Protein 3IGS (pdb70)

Sequence (452 aa):
ASLLEQLDKKNIAASGGLIVSCQPVPGSPLDKPEIVAAALAAEQAGAVAVRIEGIDNLRTRSLVSVPIIGIIKRDLDDESPVRITPFLDDVDALAQAGAAIIAVDGTARQRPVAVEALLARIHHHHHHLLTADCSSVDDGLACQQRLGADIIGTTSGYTTTPPDDTPEEPDLPLVKALHDAGCRVIAEGRYNSPALAAEAIRRYGAWAVTVGSAITRRLEHHICGWYNDALKKAASSNASLLEQLDKNIAASGGLIVSCQPVPGSPLDKKPEIVAAALAAEQAGAVAVRIEGIDDNLRTRSLVSSVPIIGIIKRDLDESPVRITPFLDDVDALAQAGAAIIAVDGTARQRPVAVEALLARIHHHHHLLTADCSSVDDGLACQRLGADIIGTTSGYTTPDTPEEEEPDLPLVKALHDAGCRRVIAEGRYNSPALAAEAIRYYGAWAVTVGSAITRLEHHICGWYNDALKKAAS

Nearest PDB structures (foldseek):
  3igs-assembly1_A  TM=9.974E-01  e=1.054E-44  Salmonella enterica subsp. enterica serovar Typhimurium
  3q58-assembly1_B  TM=9.879E-01  e=1.374E-35  Salmonella enterica subsp. enterica serovar Typhi
  5zjp-assembly1_B  TM=9.630E-01  e=2.564E-28  Vibrio cholerae
  5zjn-assembly1_A  TM=9.538E-01  e=2.267E-28  Vibrio cholerae
  7mfn-assembly1_AAA  TM=9.334E-01  e=6.750E-20  Staphylococcus aureus

Secondary structure (DSSP, 8-state):
--HHHHHHHHHHHH--EEEE--PPTT-TT-SHHHHH--HHHHHTT-SEEEEESHHHH--TTT--SPEEEE-B---SS----BS-SHHHHHHHHHHT-SEE--B--SS--SS-HHHHHHHHHHTT-B--B--SHHHHHHHHHTT-S-EE----SSSSS--SS--HHHHHHHHHTT--EEEES---SHHHHHHHHHTT-SEEEE-HHHH-HHHHHHHHHHHHHHHH-/----HHHHHHHHHHHH--EEEE--PPTT-TT-SHHHHH--HHHHTTT-SEEEEESHHHH--BTTB-SPEEEE-B---SS-S--BS-SHHHHHHHHHTT-SEE--B---SS-SS-HHHHHHHHHHTT-B--B--SHHHHHHHHHHT-S-EE-----SSS---SS--HHHHHHHHHTT--EEEES---SH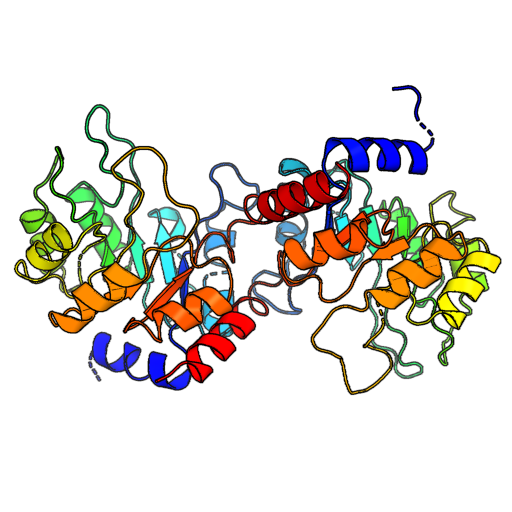HHHHHHHHTT-SEEEE-HHHH-HHHHHHHHHHHHHHH--

Solvent-accessible surface area: 19312 Å² total

InterPro domains:
  IPR007260 Putative N-acetylmannosamine-6-phosphate epimerase [MF_01235] (11-225)
  IPR007260 Putative N-acetylmannosamine-6-phosphate epimerase [NF002231] (7-226)
  IPR007260 Putative N-acetylmannosamine-6-phosphate epimerase [PF04131] (35-226)
  IPR007260 Putative N-acetylmannosamine-6-phosphate epimerase [PTHR36204] (1-228)
  IPR007260 Putative N-acetylmannosamine-6-phosphate epimerase [cd04729] (1-220)
  IPR011060 Ribulose-phosphate binding barrel [SSF51366] (14-224)
  IPR013785 Aldolase-type TIM barrel [G3DSA:3.20.20.70] (1-229)

Structure (mmCIF, N/CA/C/O backbone):
data_3IGS
#
_entry.id   3IGS
#
_cell.length_a   183.29
_cell.length_b   63.32
_cell.length_c   41.80
_cell.angle_alpha   90.00
_cell.angle_beta   91.28
_cell.angle_gamma   90.00
#
_symmetry.space_group_name_H-M   'C 1 2 1'
#
loop_
_entity.id
_entity.type
_entity.pdbx_description
1 polymer 'N-acetylmannosamine-6-phosphate 2-epimerase 2'
2 non-polymer 2-acetamido-2-deoxy-6-O-phosphono-alpha-D-glucopyranose
3 non-polymer 'SULFATE ION'
4 non-polymer 'CHLORIDE ION'
5 water water
#
loop_
_atom_site.group_PDB
_atom_site.id
_atom_site.type_symbol
_atom_site.label_atom_id
_atom_site.label_alt_id
_atom_site.label_comp_id
_atom_site.label_asym_id
_atom_site.label_entity_id
_atom_site.label_seq_id
_atom_site.pdbx_PDB_ins_code
_atom_site.C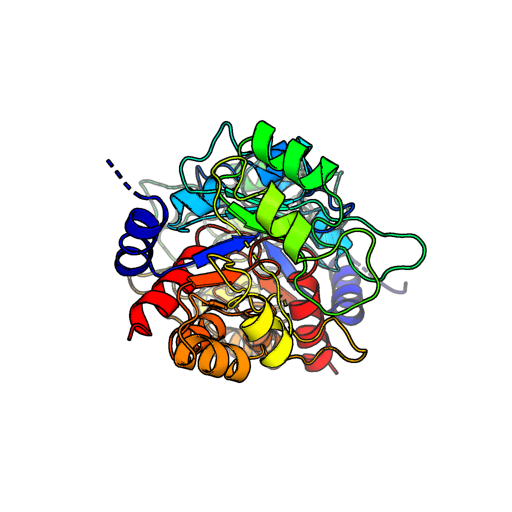artn_x
_atom_site.Cartn_y
_atom_site.Cartn_z
_atom_site.occupancy
_atom_site.B_iso_or_equiv
_atom_site.auth_seq_id
_atom_site.auth_comp_id
_atom_site.auth_asym_id
_atom_site.auth_atom_id
_atom_site.pdbx_PDB_model_num
ATOM 1 N N . ALA A 1 3 ? 20.098 57.051 -5.881 1.00 46.35 0 ALA A N 1
ATOM 2 C CA . ALA A 1 3 ? 21.252 56.105 -5.961 1.00 44.20 0 ALA A CA 1
ATOM 3 C C . ALA A 1 3 ? 22.165 56.241 -4.746 1.00 43.29 0 ALA A C 1
ATOM 4 O O . ALA A 1 3 ? 22.805 57.278 -4.548 1.00 43.82 0 ALA A O 1
ATOM 22 N N . SER A 1 5 ? 25.477 54.854 -2.501 1.00 31.87 2 SER A N 1
ATOM 23 C CA . SER A 1 5 ? 26.755 54.152 -2.711 1.00 23.18 2 SER A CA 1
ATOM 24 C C . SER A 1 5 ? 26.637 52.733 -2.169 1.00 21.05 2 SER A C 1
ATOM 25 O O . SER A 1 5 ? 25.820 52.443 -1.289 1.00 15.91 2 SER A O 1
ATOM 28 N N . LEU A 1 6 ? 27.466 51.850 -2.702 1.00 13.29 3 LEU A N 1
ATOM 29 C CA . LEU A 1 6 ? 27.434 50.459 -2.320 1.00 12.66 3 LEU A CA 1
ATOM 30 C C . LEU A 1 6 ? 27.725 50.291 -0.830 1.00 10.25 3 LEU A C 1
ATOM 31 O O . LEU A 1 6 ? 27.088 49.464 -0.151 1.00 8.75 3 LEU A O 1
ATOM 36 N N . LEU A 1 7 ? 28.686 51.062 -0.329 1.00 9.00 4 LEU A N 1
ATOM 37 C CA . LEU A 1 7 ? 29.028 51.023 1.086 1.00 6.66 4 LEU A CA 1
ATOM 38 C C . LEU A 1 7 ? 27.852 51.472 1.942 1.00 10.67 4 LEU A C 1
ATOM 39 O O . LEU A 1 7 ? 27.565 50.871 2.964 1.00 10.24 4 LEU A O 1
ATOM 44 N N . GLU A 1 8 ? 27.173 52.525 1.505 1.00 11.94 5 GLU A N 1
ATOM 45 C CA . GLU A 1 8 ? 26.011 53.042 2.241 1.00 12.21 5 GLU A CA 1
ATOM 46 C C . GLU A 1 8 ? 24.863 52.027 2.207 1.00 14.27 5 GLU A C 1
ATOM 47 O O . GLU A 1 8 ? 24.164 51.841 3.197 1.00 15.19 5 GLU A O 1
ATOM 53 N N . GLN A 1 9 ? 24.673 51.350 1.082 1.00 13.24 6 GLN A N 1
ATOM 54 C CA . GLN A 1 9 ? 23.699 50.252 0.999 1.00 12.77 6 GLN A CA 1
ATOM 55 C C . GLN A 1 9 ? 24.031 49.090 1.943 1.00 12.58 6 GLN A C 1
ATOM 56 O O . GLN A 1 9 ? 23.170 48.570 2.650 1.00 14.20 6 GLN A O 1
ATOM 62 N N . LEU A 1 10 ? 25.288 48.655 1.924 1.00 8.66 7 LEU A N 1
ATOM 63 C CA . LEU A 1 10 ? 25.728 47.632 2.864 1.00 5.27 7 LEU A CA 1
ATOM 64 C C . LEU A 1 10 ? 25.515 48.055 4.334 1.00 6.60 7 LEU A C 1
ATOM 65 O O . LEU A 1 10 ? 25.080 47.233 5.142 1.00 3.94 7 LEU A O 1
ATOM 70 N N . ASP A 1 11 ? 25.840 49.306 4.678 1.00 6.34 8 ASP A N 1
ATOM 71 C CA . ASP A 1 11 ? 25.598 49.831 6.033 1.00 4.67 8 ASP A CA 1
ATOM 72 C C . ASP A 1 11 ? 24.141 49.549 6.439 1.00 7.57 8 ASP A C 1
ATOM 73 O O . ASP A 1 11 ? 23.865 49.015 7.517 1.00 7.03 8 ASP A O 1
ATOM 78 N N . LYS A 1 12 ? 23.214 49.905 5.553 1.00 8.45 9 LYS A N 1
ATOM 79 C CA A LYS A 1 12 ? 21.809 49.738 5.889 0.50 7.27 9 LYS A CA 1
ATOM 80 C CA B LYS A 1 12 ? 21.767 49.726 5.759 0.50 8.41 9 LYS A CA 1
ATOM 81 C C . LYS A 1 12 ? 21.413 48.259 5.946 1.00 8.12 9 LYS A C 1
ATOM 82 O O . LYS A 1 12 ? 20.696 47.864 6.860 1.00 6.61 9 LYS A O 1
ATOM 93 N N . ASN A 1 13 ? 21.922 47.432 5.033 1.00 5.00 10 ASN A N 1
ATOM 94 C CA . ASN A 1 13 ? 21.580 46.031 5.051 1.00 6.47 10 ASN A CA 1
ATOM 95 C C . ASN A 1 13 ? 22.171 45.263 6.234 1.00 5.35 10 ASN A C 1
ATOM 96 O O . ASN A 1 13 ? 21.566 44.339 6.755 1.00 5.22 10 ASN A O 1
ATOM 101 N N . ILE A 1 14 ? 23.372 45.653 6.659 1.00 5.13 11 ILE A N 1
ATOM 102 C CA . ILE A 1 14 ? 23.938 45.104 7.871 1.00 3.23 11 ILE A CA 1
ATOM 103 C C . ILE A 1 14 ? 23.063 45.405 9.098 1.00 5.45 11 ILE A C 1
ATOM 104 O O . ILE A 1 14 ? 22.782 44.516 9.909 1.00 4.17 11 ILE A O 1
ATOM 109 N N . ALA A 1 15 ? 22.630 46.656 9.228 1.00 6.84 12 ALA A N 1
ATOM 110 C CA . ALA A 1 15 ? 21.749 47.019 10.340 1.00 4.27 12 ALA A CA 1
ATOM 111 C C . ALA A 1 15 ? 20.450 46.198 10.323 1.00 6.63 12 ALA A C 1
ATOM 112 O O . ALA A 1 15 ? 19.956 45.759 11.374 1.00 7.45 12 ALA A O 1
ATOM 114 N N . ALA A 1 16 ? 19.903 45.992 9.129 1.00 4.25 13 ALA A N 1
ATOM 115 C CA . ALA A 1 16 ? 18.603 45.349 8.992 1.00 5.67 13 ALA A CA 1
ATOM 116 C C . ALA A 1 16 ? 18.659 43.851 9.170 1.00 5.31 13 ALA A C 1
ATOM 117 O O . ALA A 1 16 ? 17.788 43.268 9.832 1.00 8.54 13 ALA A O 1
ATOM 119 N N . SER A 1 17 ? 19.686 43.232 8.583 1.00 5.98 14 SER A N 1
ATOM 120 C CA . SER A 1 17 ? 19.763 41.792 8.457 1.00 4.28 14 SER A CA 1
ATOM 121 C C . SER A 1 17 ? 20.726 41.094 9.413 1.00 3.51 14 SER A C 1
ATOM 122 O O . SER A 1 17 ? 20.540 39.920 9.722 1.00 7.09 14 SER A O 1
ATOM 125 N N . GLY A 1 18 ? 21.797 41.800 9.816 1.00 3.26 15 GLY A N 1
ATOM 126 C CA . GLY A 1 18 ? 22.778 41.220 10.711 1.00 3.07 15 GLY A CA 1
ATOM 127 C C . GLY A 1 18 ? 24.205 41.493 10.265 1.00 2.00 15 GLY A C 1
ATOM 128 O O . GLY A 1 18 ? 25.087 41.781 11.094 1.00 4.14 15 GLY A O 1
ATOM 129 N N . GLY A 1 19 ? 24.474 41.323 8.973 1.00 2.70 16 GLY A N 1
ATOM 130 C CA . GLY A 1 19 ? 25.847 41.547 8.521 1.00 2.00 16 GLY A CA 1
ATOM 131 C C . GLY A 1 19 ? 26.626 40.284 8.212 1.00 2.00 16 GLY A C 1
ATOM 132 O O . GLY A 1 19 ? 27.855 40.285 8.321 1.00 2.40 16 GLY A O 1
ATOM 133 N N . LEU A 1 20 ? 25.933 39.229 7.807 1.00 2.00 17 LEU A N 1
ATOM 134 C CA . LEU A 1 20 ? 26.587 37.988 7.405 1.00 2.00 17 LEU A CA 1
ATOM 135 C C . LEU A 1 20 ? 27.042 38.064 5.960 1.00 2.82 17 LEU A C 1
ATOM 136 O O . LEU A 1 20 ? 26.259 38.425 5.089 1.00 3.12 17 LEU A O 1
ATOM 141 N N . ILE A 1 21 ? 28.294 37.704 5.707 1.00 2.00 18 ILE A N 1
ATOM 142 C CA .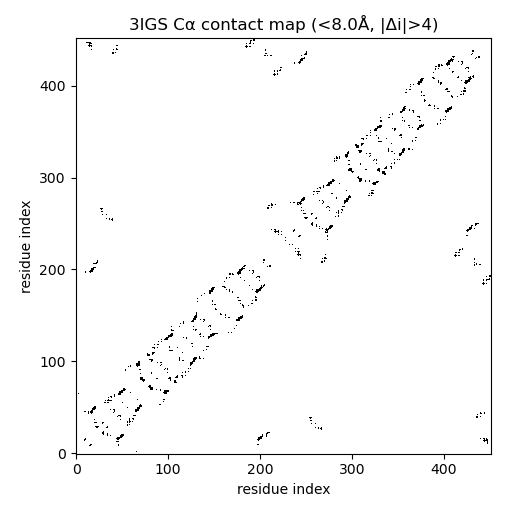 ILE A 1 21 ? 28.784 37.548 4.349 1.00 2.02 18 ILE A CA 1
ATOM 143 C C . ILE A 1 21 ? 29.152 36.087 4.237 1.00 2.00 18 ILE A C 1
ATOM 144 O O . ILE A 1 21 ? 29.884 35.572 5.079 1.00 3.22 18 ILE A O 1
ATOM 149 N N . VAL A 1 22 ? 28.652 35.403 3.214 1.00 2.00 19 VAL A N 1
ATOM 150 C CA . VAL A 1 22 ? 28.941 33.979 3.057 1.00 2.32 19 VAL A CA 1
ATOM 151 C C . VAL A 1 22 ? 29.992 33.791 1.992 1.00 2.13 19 VAL A C 1
ATOM 152 O O . VAL A 1 22 ? 29.828 34.215 0.842 1.00 2.00 19 VAL A O 1
ATOM 156 N N . SER A 1 23 ? 31.097 33.164 2.385 1.00 2.00 20 SER A N 1
ATOM 157 C CA . SER A 1 23 ? 32.138 32.825 1.432 1.00 2.00 20 SER A CA 1
ATOM 158 C C . SER A 1 23 ? 31.742 31.475 0.863 1.00 3.34 20 SER A C 1
ATOM 159 O O . SER A 1 23 ? 31.658 30.478 1.605 1.00 5.40 20 SER A O 1
ATOM 162 N N . CYS A 1 24 ? 31.433 31.463 -0.429 1.00 2.00 21 CYS A N 1
ATOM 163 C CA . CYS A 1 24 ? 30.885 30.254 -1.084 1.00 3.08 21 CYS A CA 1
ATOM 164 C C . CYS A 1 24 ? 32.013 29.529 -1.804 1.00 4.63 21 CYS A C 1
ATOM 165 O O . CYS A 1 24 ? 32.061 29.492 -3.040 1.00 4.24 21 CYS A O 1
ATOM 168 N N . GLN A 1 25 ? 32.900 28.929 -1.023 1.00 4.67 22 GLN A N 1
ATOM 169 C CA . GLN A 1 25 ? 34.082 28.258 -1.567 1.00 3.90 22 GLN A CA 1
ATOM 170 C C . GLN A 1 25 ? 34.075 26.799 -1.081 1.00 4.89 22 GLN A C 1
ATOM 171 O O . GLN A 1 25 ? 34.570 26.512 -0.009 1.00 5.24 22 GLN A O 1
ATOM 177 N N . PRO A 1 26 ? 33.544 25.877 -1.887 1.00 5.60 23 PRO A N 1
ATOM 178 C CA . PRO A 1 26 ? 33.558 24.489 -1.465 1.00 5.83 23 PRO A CA 1
ATOM 179 C C . PRO A 1 26 ? 34.971 23.936 -1.407 1.00 4.53 23 PRO A C 1
ATOM 180 O O . PRO A 1 26 ? 35.932 24.567 -1.904 1.00 7.51 23 PRO A O 1
ATOM 184 N N . VAL A 1 27 ? 35.086 22.745 -0.823 1.00 4.12 24 VAL A N 1
ATOM 185 C CA . VAL A 1 27 ? 36.399 22.075 -0.774 1.00 6.42 24 VAL A CA 1
ATOM 186 C C . VAL A 1 27 ? 36.845 21.720 -2.190 1.00 6.45 24 VAL A C 1
ATOM 187 O O . VAL A 1 27 ? 36.074 21.174 -2.985 1.00 6.13 24 VAL A O 1
ATOM 191 N N . PRO A 1 28 ? 38.103 22.032 -2.531 1.00 7.97 25 PRO A N 1
ATOM 192 C CA . PRO A 1 28 ? 38.612 21.635 -3.827 1.00 9.23 25 PRO A CA 1
ATOM 193 C C . PRO A 1 28 ? 38.484 20.116 -4.062 1.00 8.78 25 PRO A C 1
ATOM 194 O O . PRO A 1 28 ? 38.769 19.303 -3.166 1.00 10.61 25 PRO A O 1
ATOM 198 N N . GLY A 1 29 ? 37.979 19.740 -5.235 1.00 12.59 26 GLY A N 1
ATOM 199 C CA . GLY A 1 29 ? 37.749 18.340 -5.553 1.00 15.24 26 GLY A CA 1
ATOM 200 C C . GLY A 1 29 ? 36.391 17.803 -5.122 1.00 11.49 26 GLY A C 1
ATOM 201 O O . GLY A 1 29 ? 36.003 16.714 -5.525 1.00 13.12 26 GLY A O 1
ATOM 202 N N . SER A 1 30 ? 35.673 18.560 -4.295 1.00 6.68 27 SER A N 1
ATOM 203 C CA . SER A 1 30 ? 34.393 18.097 -3.767 1.00 4.73 27 SER A CA 1
ATOM 204 C C . SER A 1 30 ? 33.400 17.913 -4.894 1.00 5.10 27 SER A C 1
ATOM 205 O O . SER A 1 30 ? 33.420 18.653 -5.873 1.00 5.25 27 SER A O 1
ATOM 208 N N . PRO A 1 31 ? 32.471 16.965 -4.718 1.00 4.14 28 PRO A N 1
ATOM 209 C CA . PRO A 1 31 ? 31.320 16.881 -5.610 1.00 5.02 28 PRO A CA 1
ATOM 210 C C . PRO A 1 31 ? 30.553 18.207 -5.648 1.00 4.20 28 PRO A C 1
ATOM 211 O O . PRO A 1 31 ? 29.840 18.480 -6.628 1.00 5.27 28 PRO A O 1
ATOM 215 N N . LEU A 1 32 ? 30.688 19.020 -4.598 1.00 3.80 29 LEU A N 1
ATOM 216 C CA . LEU A 1 32 ? 29.950 20.295 -4.531 1.00 2.47 29 LEU A CA 1
ATOM 217 C C . LEU A 1 32 ? 30.725 21.444 -5.180 1.00 2.35 29 LEU A C 1
ATOM 218 O O . LEU A 1 32 ? 30.187 22.563 -5.306 1.00 3.31 29 LEU A O 1
ATOM 223 N N . ASP A 1 33 ? 31.976 21.182 -5.587 1.00 2.72 30 ASP A N 1
ATOM 224 C CA . ASP A 1 33 ? 32.797 22.228 -6.219 1.00 2.82 30 ASP A CA 1
ATOM 225 C C . ASP A 1 33 ? 32.537 22.314 -7.718 1.00 4.12 30 ASP A C 1
ATOM 226 O O . ASP A 1 33 ? 33.355 21.845 -8.546 1.00 5.57 30 ASP A O 1
ATOM 231 N N . LYS A 1 34 ? 31.387 22.890 -8.066 1.00 2.92 31 LYS A N 1
ATOM 232 C CA . LYS A 1 34 ? 30.979 23.109 -9.453 1.00 2.00 31 LYS A CA 1
ATOM 233 C C . LYS A 1 34 ? 30.426 24.524 -9.544 1.00 3.07 31 LYS A C 1
ATOM 234 O O . LYS A 1 34 ? 29.754 24.965 -8.617 1.00 3.54 31 LYS A O 1
ATOM 240 N N . PRO A 1 35 ? 30.722 25.265 -10.624 1.00 2.88 32 PRO A N 1
ATOM 241 C CA . PRO A 1 35 ? 30.245 26.655 -10.662 1.00 2.66 32 PRO A CA 1
ATOM 242 C C . PRO A 1 35 ? 28.740 26.819 -10.473 1.00 4.66 32 PRO A C 1
ATOM 243 O O . PRO A 1 35 ? 28.304 27.762 -9.806 1.00 3.22 32 PRO A O 1
ATOM 247 N N . GLU A 1 36 ? 27.947 25.903 -11.017 1.00 2.74 33 GLU A N 1
ATOM 248 C CA . GLU A 1 36 ? 26.500 25.986 -10.882 1.00 3.48 33 GLU A CA 1
ATOM 249 C C . GLU A 1 36 ? 26.093 25.813 -9.421 1.00 3.56 33 GLU A C 1
ATOM 250 O O . GLU A 1 36 ? 25.095 26.416 -8.967 1.00 4.90 33 GLU A O 1
ATOM 256 N N . ILE A 1 37 ? 26.840 24.994 -8.671 1.00 2.91 34 ILE A N 1
ATOM 257 C CA . ILE A 1 37 ? 26.512 24.778 -7.262 1.00 2.67 34 ILE A CA 1
ATOM 258 C C . ILE A 1 37 ? 26.970 25.977 -6.428 1.00 2.00 34 ILE A C 1
ATOM 259 O O . ILE A 1 37 ? 26.252 26.432 -5.538 1.00 3.21 34 ILE A O 1
ATOM 264 N N . VAL A 1 38 ? 28.138 26.526 -6.737 1.00 2.84 35 VAL A N 1
ATOM 265 C CA . VAL A 1 38 ? 28.594 27.719 -6.037 1.00 2.00 35 VAL A CA 1
ATOM 266 C C . VAL A 1 38 ? 27.593 28.854 -6.217 1.00 3.08 35 VAL A C 1
ATOM 267 O O . VAL A 1 38 ? 27.246 29.558 -5.260 1.00 2.45 35 VAL A O 1
ATOM 271 N N . ALA A 1 39 ? 27.100 29.023 -7.446 1.00 2.13 36 ALA A N 1
ATOM 272 C CA . ALA A 1 39 ? 26.146 30.080 -7.723 1.00 2.00 36 ALA A CA 1
ATOM 273 C C . ALA A 1 39 ? 24.855 29.837 -6.959 1.00 2.27 36 ALA A C 1
ATOM 274 O O . ALA A 1 39 ? 24.264 30.779 -6.441 1.00 3.20 36 ALA A O 1
ATOM 276 N N . ALA A 1 40 ? 24.438 28.573 -6.864 1.00 2.00 37 ALA A N 1
ATOM 277 C CA . ALA A 1 40 ? 23.237 28.244 -6.105 1.00 2.54 37 ALA A CA 1
ATOM 278 C C . ALA A 1 40 ? 23.427 28.517 -4.605 1.00 2.59 37 ALA A C 1
ATOM 279 O O . ALA A 1 40 ? 22.484 28.952 -3.943 1.00 3.06 37 ALA A O 1
ATOM 289 N N . ALA A 1 42 ? 25.380 30.820 -3.384 1.00 2.00 39 ALA A N 1
ATOM 290 C CA . ALA A 1 42 ? 25.366 32.282 -3.251 1.00 2.00 39 ALA A CA 1
ATOM 291 C C . ALA A 1 42 ? 23.936 32.848 -3.300 1.00 2.29 39 ALA A C 1
ATOM 292 O O . ALA A 1 42 ? 23.593 33.724 -2.518 1.00 2.73 39 ALA A O 1
ATOM 294 N N . LEU A 1 43 ? 23.119 32.356 -4.226 1.00 2.05 40 LEU A N 1
ATOM 295 C CA . LEU A 1 43 ? 21.721 32.765 -4.304 1.00 2.87 40 LEU A CA 1
ATOM 296 C C . LEU A 1 43 ? 20.964 32.362 -3.030 1.00 3.50 40 LEU A C 1
ATOM 297 O O . LEU A 1 43 ? 20.211 33.157 -2.479 1.00 2.93 40 LEU A O 1
ATOM 302 N N . ALA A 1 44 ? 21.173 31.130 -2.564 1.00 2.00 41 ALA A N 1
ATOM 303 C CA . ALA A 1 44 ? 20.554 30.679 -1.311 1.00 2.00 41 ALA A CA 1
ATOM 304 C C . ALA A 1 44 ? 20.960 31.600 -0.153 1.00 2.65 41 ALA A C 1
ATOM 305 O O . ALA A 1 44 ? 20.121 31.965 0.685 1.00 3.77 41 ALA A O 1
ATOM 307 N N . ALA A 1 45 ? 22.243 31.968 -0.110 1.00 2.25 42 ALA A N 1
ATOM 308 C CA . ALA A 1 45 ? 22.723 32.882 0.929 1.00 3.68 42 ALA A CA 1
ATOM 309 C C . ALA A 1 45 ? 22.020 34.232 0.852 1.00 3.83 42 ALA A C 1
ATOM 310 O O . ALA A 1 45 ? 21.575 34.779 1.869 1.00 3.15 42 ALA A O 1
ATOM 312 N N . GLU A 1 46 ? 21.922 34.790 -0.355 1.00 2.44 43 GLU A N 1
ATOM 313 C CA . GLU A 1 46 ? 21.163 36.014 -0.562 1.00 3.75 43 GLU A CA 1
ATOM 314 C C . GLU A 1 46 ? 19.719 35.869 -0.088 1.00 2.85 43 GLU A C 1
ATOM 315 O O . GLU A 1 46 ? 19.208 36.743 0.639 1.00 4.14 43 GLU A O 1
ATOM 321 N N . GLN A 1 47 ? 19.049 34.784 -0.473 1.00 2.14 44 GLN A N 1
ATOM 322 C CA . GLN A 1 47 ? 17.654 34.595 -0.047 1.00 2.00 44 GLN A CA 1
ATOM 323 C C . GLN A 1 47 ? 17.516 34.530 1.480 1.00 2.96 44 GLN A C 1
ATOM 324 O O . GLN A 1 47 ? 16.485 34.941 2.043 1.00 6.12 44 GLN A O 1
ATOM 330 N N . ALA A 1 48 ? 18.554 34.033 2.149 1.00 2.27 45 ALA A N 1
ATOM 331 C CA . ALA A 1 48 ? 18.584 33.845 3.601 1.00 3.27 45 ALA A CA 1
ATOM 332 C C . ALA A 1 48 ? 19.070 35.095 4.337 1.00 4.51 45 ALA A C 1
ATOM 333 O O . ALA A 1 48 ? 19.242 35.064 5.558 1.00 9.63 45 ALA A O 1
ATOM 335 N N . GLY A 1 49 ? 19.300 36.186 3.615 1.00 4.70 46 GLY A N 1
ATOM 336 C CA . GLY A 1 49 ? 19.626 37.447 4.263 1.00 4.11 46 GLY A CA 1
ATOM 337 C C . GLY A 1 49 ? 21.090 37.845 4.346 1.00 4.19 46 GLY A C 1
ATOM 338 O O . GLY A 1 49 ? 21.415 38.854 4.974 1.00 3.81 46 GLY A O 1
ATOM 339 N N . ALA A 1 50 ? 21.981 37.091 3.703 1.00 2.62 47 ALA A N 1
ATOM 340 C CA . ALA A 1 50 ? 23.371 37.533 3.621 1.00 2.00 47 ALA A CA 1
ATOM 341 C C . ALA A 1 50 ? 23.472 38.882 2.910 1.00 3.63 47 ALA A C 1
ATOM 342 O O . ALA A 1 50 ? 22.730 39.156 1.956 1.00 4.83 47 ALA A O 1
ATOM 344 N N . VAL A 1 51 ? 24.403 39.732 3.355 1.00 2.01 48 VAL A N 1
ATOM 345 C CA . VAL A 1 51 ? 24.511 41.070 2.764 1.00 4.41 48 VAL A CA 1
ATOM 346 C C . VAL A 1 51 ? 25.471 41.088 1.588 1.00 2.26 48 VAL A C 1
ATOM 347 O O . VAL A 1 51 ? 25.453 42.031 0.808 1.00 4.16 48 VAL A O 1
ATOM 351 N N . ALA A 1 52 ? 26.330 40.072 1.485 1.00 2.37 49 ALA A N 1
ATOM 352 C CA . ALA A 1 52 ? 27.260 39.950 0.363 1.00 2.44 49 ALA A CA 1
ATOM 353 C C . ALA A 1 52 ? 27.722 38.519 0.340 1.00 2.00 49 ALA A C 1
ATOM 354 O O . ALA A 1 52 ? 27.479 37.771 1.292 1.00 2.12 49 ALA A O 1
ATOM 356 N N . VAL A 1 53 ? 28.420 38.139 -0.728 1.00 2.00 50 VAL A N 1
ATOM 357 C CA . VAL A 1 53 ? 29.048 36.824 -0.810 1.00 2.00 50 VAL A CA 1
ATOM 358 C C . VAL A 1 53 ? 30.496 36.996 -1.256 1.00 2.00 50 VAL A C 1
ATOM 359 O O . VAL A 1 53 ? 30.819 37.961 -1.976 1.00 3.43 50 VAL A O 1
ATOM 363 N N . ARG A 1 54 ? 31.358 36.071 -0.843 1.00 2.00 51 ARG A N 1
ATOM 364 C CA . ARG A 1 54 ? 32.732 36.021 -1.362 1.00 2.00 51 ARG A CA 1
ATOM 365 C C . ARG A 1 54 ? 32.817 34.833 -2.317 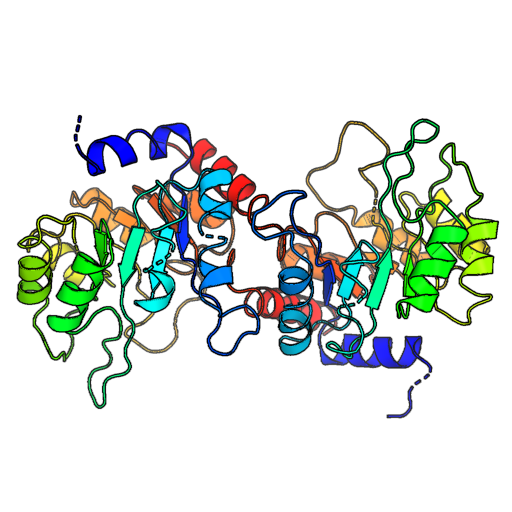1.00 3.58 51 ARG A C 1
ATOM 366 O O . ARG A 1 54 ? 32.419 33.710 -1.977 1.00 3.22 51 ARG A O 1
ATOM 374 N N . ILE A 1 55 ? 33.336 35.092 -3.506 1.00 2.00 52 ILE A N 1
ATOM 375 C CA . ILE A 1 55 ? 33.421 34.064 -4.552 1.00 2.00 52 ILE A CA 1
ATOM 376 C C . ILE A 1 55 ? 34.849 34.036 -5.072 1.00 3.14 52 ILE A C 1
ATOM 377 O O . ILE A 1 55 ? 35.451 35.076 -5.319 1.00 2.23 52 ILE A O 1
ATOM 382 N N . GLU A 1 56 ? 35.374 32.829 -5.252 1.00 2.00 53 GLU A N 1
ATOM 383 C CA . GLU A 1 56 ? 36.735 32.644 -5.764 1.00 2.00 53 GLU A CA 1
ATOM 384 C C . GLU A 1 56 ? 36.707 32.014 -7.135 1.00 2.88 53 GLU A C 1
ATOM 385 O O . GLU A 1 56 ? 36.015 31.013 -7.366 1.00 4.33 53 GLU A O 1
ATOM 391 N N . GLY A 1 57 ? 37.483 32.587 -8.046 1.00 2.00 54 GLY A N 1
ATOM 392 C CA . GLY A 1 57 ? 37.622 32.015 -9.378 1.00 2.77 54 GLY A CA 1
ATOM 393 C C . GLY A 1 57 ? 36.687 32.614 -10.409 1.00 2.74 54 GLY A C 1
ATOM 394 O O . GLY A 1 57 ? 35.502 32.920 -10.116 1.00 2.95 54 GLY A O 1
ATOM 395 N N . ILE A 1 58 ? 37.186 32.745 -11.643 1.00 2.44 55 ILE A N 1
ATOM 396 C CA . ILE A 1 58 ? 36.386 33.370 -12.706 1.00 3.51 55 ILE A CA 1
ATOM 397 C C . ILE A 1 58 ? 35.189 32.534 -13.153 1.00 2.34 55 ILE A C 1
ATOM 398 O O . ILE A 1 58 ? 34.100 33.078 -13.370 1.00 4.09 55 ILE A O 1
ATOM 403 N N . ASP A 1 59 ? 35.348 31.219 -13.281 1.00 3.55 56 ASP A N 1
ATOM 404 C CA . ASP A 1 59 ? 34.180 30.423 -13.648 1.00 3.06 56 ASP A CA 1
ATOM 405 C C . ASP A 1 59 ? 33.061 30.581 -12.604 1.00 2.58 56 ASP A C 1
ATOM 406 O O . ASP A 1 59 ? 31.893 30.740 -12.959 1.00 3.60 56 ASP A O 1
ATOM 411 N N . ASN A 1 60 ? 33.415 30.518 -11.321 1.00 2.06 57 ASN A N 1
ATOM 412 C CA . ASN A 1 60 ? 32.419 30.675 -10.265 1.00 2.74 57 ASN A CA 1
ATOM 413 C C . ASN A 1 60 ? 31.817 32.064 -10.284 1.00 2.69 57 ASN A C 1
ATOM 414 O O . ASN A 1 60 ? 30.607 32.219 -10.085 1.00 2.88 57 ASN A O 1
ATOM 419 N N . LEU A 1 61 ? 32.657 33.073 -10.517 1.00 2.11 58 LEU A N 1
ATOM 420 C CA . LEU A 1 61 ? 32.157 34.447 -10.527 1.00 2.41 58 LEU A CA 1
ATOM 421 C C . LEU A 1 61 ? 31.177 34.676 -11.665 1.00 2.93 58 LEU A C 1
ATOM 422 O O . LEU A 1 61 ? 30.110 35.272 -11.484 1.00 4.17 58 LEU A O 1
ATOM 427 N N . ARG A 1 62 ? 31.518 34.202 -12.855 1.00 2.52 59 ARG A N 1
ATOM 428 C CA . ARG A 1 62 ? 30.647 34.426 -14.001 1.00 3.52 59 ARG A CA 1
ATOM 429 C C . ARG A 1 62 ? 29.285 33.780 -13.749 1.00 3.82 59 ARG A C 1
ATOM 430 O O . ARG A 1 62 ? 28.247 34.350 -14.092 1.00 6.20 59 ARG A O 1
ATOM 446 N N . THR A 1 64 ? 27.876 33.092 -10.814 1.00 3.16 61 THR A N 1
ATOM 447 C CA . THR A 1 64 ? 27.223 33.709 -9.679 1.00 2.80 61 THR A CA 1
ATOM 448 C C . THR A 1 64 ? 26.641 35.072 -10.033 1.00 3.75 61 THR A C 1
ATOM 449 O O . THR A 1 64 ? 25.541 35.435 -9.581 1.00 4.04 61 THR A O 1
ATOM 453 N N . ARG A 1 65 ? 27.391 35.829 -10.831 1.00 5.43 62 ARG A N 1
ATOM 454 C CA . ARG A 1 65 ? 26.985 37.172 -11.249 1.00 5.05 62 ARG A CA 1
ATOM 455 C C . ARG A 1 65 ? 25.570 37.176 -11.813 1.00 7.19 62 ARG A C 1
ATOM 456 O O . ARG A 1 65 ? 24.783 38.075 -11.515 1.00 7.66 62 ARG A O 1
ATOM 464 N N . SER A 1 66 ? 25.240 36.150 -12.587 1.00 8.08 63 SER A N 1
ATOM 465 C CA . SER A 1 66 ? 23.936 36.053 -13.230 1.00 12.44 63 SER A CA 1
ATOM 466 C C . SER A 1 66 ? 22.761 35.928 -12.267 1.00 11.29 63 SER A C 1
ATOM 467 O O . SER A 1 66 ? 21.639 36.330 -12.593 1.00 11.84 63 SER A O 1
ATOM 470 N N . LEU A 1 67 ? 23.013 35.357 -11.096 1.00 8.04 64 LEU A N 1
ATOM 471 C CA . LEU A 1 67 ? 21.917 35.015 -10.189 1.00 6.37 64 LEU A CA 1
ATOM 472 C C . LEU A 1 67 ? 21.733 35.962 -9.020 1.00 6.28 64 LEU A C 1
ATOM 473 O O . LEU A 1 67 ? 20.639 36.076 -8.468 1.00 8.70 64 LEU A O 1
ATOM 478 N N . VAL A 1 68 ? 22.815 36.592 -8.572 1.00 6.79 65 VAL A N 1
ATOM 479 C CA . VAL A 1 68 ? 22.722 37.344 -7.329 1.00 7.71 65 VAL A CA 1
ATOM 480 C C . VAL A 1 68 ? 22.644 38.839 -7.541 1.00 6.25 65 VAL A C 1
ATOM 481 O O . VAL A 1 68 ? 23.132 39.365 -8.552 1.00 8.83 65 VAL A O 1
ATOM 485 N N . SER A 1 69 ? 22.032 39.531 -6.591 1.00 7.13 66 SER A N 1
ATOM 486 C CA . SER A 1 69 ? 21.991 40.981 -6.616 1.00 7.45 66 SER A CA 1
ATOM 487 C C . SER A 1 69 ? 22.823 41.638 -5.507 1.00 7.66 66 SER A C 1
ATOM 488 O O . SER A 1 69 ? 23.168 42.822 -5.625 1.00 10.17 66 SER A O 1
ATOM 491 N N . VAL A 1 70 ? 23.158 40.888 -4.455 1.00 6.30 67 VAL A N 1
ATOM 492 C CA . VAL A 1 70 ? 24.022 41.429 -3.418 1.00 5.20 67 VAL A CA 1
ATOM 493 C C . VAL A 1 70 ? 25.441 41.605 -3.977 1.00 3.99 67 VAL A C 1
ATOM 494 O O . VAL A 1 70 ? 25.827 40.918 -4.931 1.00 5.75 67 VAL A O 1
ATOM 498 N N . PRO A 1 71 ? 26.245 42.474 -3.355 1.00 2.77 68 PRO A N 1
ATOM 499 C CA . PRO A 1 71 ? 27.605 42.660 -3.820 1.00 2.34 68 PRO A CA 1
ATOM 500 C C . PRO A 1 71 ? 28.409 41.370 -3.698 1.00 3.81 68 PRO A C 1
ATOM 501 O O . PRO A 1 71 ? 28.265 40.616 -2.729 1.00 3.28 68 PRO A O 1
ATOM 505 N N . ILE A 1 72 ? 29.236 41.129 -4.711 1.00 2.22 69 ILE A N 1
ATOM 506 C CA . ILE A 1 72 ? 30.181 40.020 -4.719 1.00 2.02 69 ILE A CA 1
ATOM 507 C C . ILE A 1 72 ? 31.586 40.517 -4.413 1.00 2.35 69 ILE A C 1
ATOM 508 O O . ILE A 1 72 ? 32.096 41.430 -5.077 1.00 3.36 69 ILE A O 1
ATOM 513 N N . ILE A 1 73 ? 32.214 39.918 -3.409 1.00 2.00 70 ILE A N 1
ATOM 514 C CA . ILE A 1 73 ? 33.632 40.131 -3.135 1.00 2.00 70 ILE A CA 1
ATOM 515 C C . ILE A 1 73 ? 34.348 39.055 -3.911 1.00 3.78 70 ILE A C 1
ATOM 516 O O . ILE A 1 73 ? 34.179 37.866 -3.626 1.00 3.27 70 ILE A O 1
ATOM 521 N N . GLY A 1 74 ? 35.121 39.454 -4.915 1.00 2.00 71 GLY A N 1
ATOM 522 C CA . GLY A 1 74 ? 35.796 38.462 -5.745 1.00 2.00 71 GLY A CA 1
ATOM 523 C C . GLY A 1 74 ? 37.265 38.321 -5.404 1.00 2.00 71 GLY A C 1
ATOM 524 O O . GLY A 1 74 ? 37.945 39.309 -5.094 1.00 2.91 71 GLY A O 1
ATOM 525 N N . ILE A 1 75 ? 37.763 37.092 -5.519 1.00 2.00 72 ILE A N 1
ATOM 526 C CA . ILE A 1 75 ? 39.175 36.779 -5.369 1.00 2.00 72 ILE A CA 1
ATOM 527 C C . ILE A 1 75 ? 39.565 35.685 -6.345 1.00 2.00 72 ILE A C 1
ATOM 528 O O . ILE A 1 75 ? 38.694 34.969 -6.863 1.00 2.69 72 ILE A O 1
ATOM 533 N N . ILE A 1 76 ? 40.866 35.600 -6.624 1.00 2.00 73 ILE A N 1
ATOM 534 C CA . ILE A 1 76 ? 41.413 34.438 -7.324 1.00 2.00 73 ILE A CA 1
ATOM 535 C C . ILE A 1 76 ? 42.504 33.891 -6.436 1.00 3.70 73 ILE A C 1
ATOM 536 O O . ILE A 1 76 ? 43.441 34.626 -6.100 1.00 5.61 73 ILE A O 1
ATOM 541 N N . LYS A 1 77 ? 42.413 32.610 -6.057 1.00 2.86 74 LYS A N 1
ATOM 542 C CA . LYS A 1 77 ? 43.499 31.989 -5.283 1.00 3.66 74 LYS A CA 1
ATOM 543 C C . LYS A 1 77 ? 44.492 31.283 -6.171 1.00 3.74 74 LYS A C 1
ATOM 544 O O . LYS A 1 77 ? 44.111 30.571 -7.102 1.00 6.57 74 LYS A O 1
ATOM 550 N N . ARG A 1 78 ? 45.773 31.528 -5.900 1.00 4.58 75 ARG A N 1
ATOM 551 C CA . ARG A 1 78 ? 46.835 30.872 -6.664 1.00 7.73 75 ARG A CA 1
ATOM 552 C C . ARG A 1 78 ? 47.897 30.339 -5.744 1.00 6.92 75 ARG A C 1
ATOM 553 O O . ARG A 1 78 ? 48.151 30.904 -4.680 1.00 8.89 75 ARG A O 1
ATOM 561 N N . ASP A 1 79 ? 48.555 29.266 -6.173 1.00 8.39 76 ASP A N 1
ATOM 562 C CA . ASP A 1 79 ? 49.745 28.820 -5.479 1.00 9.21 76 ASP A CA 1
ATOM 563 C C . ASP A 1 79 ? 50.951 29.215 -6.318 1.00 11.39 76 ASP A C 1
ATOM 564 O O . ASP A 1 79 ? 51.142 28.754 -7.454 1.00 13.13 76 ASP A O 1
ATOM 569 N N . LEU A 1 80 ? 51.742 30.129 -5.767 1.00 7.08 77 LEU A N 1
ATOM 570 C CA . LEU A 1 80 ? 52.919 30.654 -6.429 1.00 8.19 77 LEU A CA 1
ATOM 571 C C . LEU A 1 80 ? 54.108 29.737 -6.143 1.00 11.00 77 LEU A C 1
ATOM 572 O O . LEU A 1 80 ? 54.074 28.992 -5.179 1.00 11.96 77 LEU A O 1
ATOM 577 N N . ASP A 1 81 ? 55.145 29.747 -6.984 1.00 11.25 78 ASP A N 1
ATOM 578 C CA A ASP A 1 81 ? 56.234 28.790 -6.775 0.50 12.21 78 ASP A CA 1
ATOM 579 C CA B ASP A 1 81 ? 56.263 28.823 -6.805 0.50 13.61 78 ASP A CA 1
ATOM 580 C C . ASP A 1 81 ? 56.978 29.050 -5.471 1.00 13.99 78 ASP A C 1
ATOM 581 O O . ASP A 1 81 ? 57.236 28.110 -4.712 1.00 18.92 78 ASP A O 1
ATOM 590 N N . GLU A 1 82 ? 57.293 30.318 -5.196 1.00 14.44 79 GLU A N 1
ATOM 591 C CA . GLU A 1 82 ? 58.053 30.690 -4.001 1.00 16.63 79 GLU A CA 1
ATOM 592 C C . GLU A 1 82 ? 57.220 31.460 -2.959 1.00 11.43 79 GLU A C 1
ATOM 593 O O . GLU A 1 82 ? 57.169 31.070 -1.779 1.00 15.87 79 GLU A O 1
ATOM 599 N N . SER A 1 83 ? 56.524 32.505 -3.399 1.00 10.13 80 SER A N 1
ATOM 600 C CA . SER A 1 83 ? 55.754 33.350 -2.473 1.00 5.34 80 SER A CA 1
ATOM 601 C C . SER A 1 83 ? 54.653 32.568 -1.796 1.00 5.96 80 SER A C 1
ATOM 602 O O . SER A 1 83 ? 54.017 31.739 -2.447 1.00 5.52 80 SER A O 1
ATOM 605 N N . PRO A 1 84 ? 54.406 32.863 -0.521 1.00 4.26 81 PRO A N 1
ATOM 606 C CA . PRO A 1 84 ? 53.316 32.209 0.168 1.00 4.59 81 PRO A CA 1
ATOM 607 C C . PRO A 1 84 ? 51.978 32.893 -0.054 1.00 4.83 81 PRO A C 1
ATOM 608 O O . PRO A 1 84 ? 50.961 32.394 0.392 1.00 5.06 81 PRO A O 1
ATOM 612 N N . VAL A 1 85 ? 51.977 34.051 -0.706 1.00 2.78 82 VAL A N 1
ATOM 613 C CA . VAL A 1 85 ? 50.724 34.767 -0.936 1.00 4.05 82 VAL A CA 1
ATOM 614 C C . VAL A 1 85 ? 49.813 33.985 -1.886 1.00 2.00 82 VAL A C 1
ATOM 615 O O . VAL A 1 85 ? 50.294 33.485 -2.926 1.00 4.03 82 VAL A O 1
ATOM 619 N N . ARG A 1 86 ? 48.519 33.889 -1.560 1.00 3.67 83 ARG A N 1
ATOM 620 C CA . ARG A 1 86 ? 47.577 33.167 -2.408 1.00 2.00 83 ARG A CA 1
ATOM 621 C C . ARG A 1 86 ? 46.415 34.009 -2.931 1.00 2.00 83 ARG A C 1
ATOM 622 O O . ARG A 1 86 ? 45.901 33.753 -4.025 1.00 3.97 83 ARG A O 1
ATOM 630 N N . ILE A 1 87 ? 45.987 34.993 -2.156 1.00 2.00 84 ILE A N 1
ATOM 631 C CA . ILE A 1 87 ? 44.751 35.699 -2.491 1.00 2.00 84 ILE A CA 1
ATOM 632 C C . ILE A 1 87 ? 45.001 36.856 -3.445 1.00 2.46 84 ILE A C 1
ATOM 633 O O . ILE A 1 87 ? 45.579 37.879 -3.058 1.00 4.73 84 ILE A O 1
ATOM 638 N N . THR A 1 88 ? 44.542 36.667 -4.686 1.00 2.00 85 THR A N 1
ATOM 639 C CA . THR A 1 88 ? 44.575 37.662 -5.754 1.00 2.00 85 THR A CA 1
ATOM 640 C C . THR A 1 88 ? 45.938 38.347 -5.922 1.00 3.09 85 THR A C 1
ATOM 641 O O . THR A 1 88 ? 46.085 39.553 -5.750 1.00 2.60 85 THR A O 1
ATOM 645 N N . PRO A 1 89 ? 46.953 37.559 -6.282 1.00 2.76 86 PRO A N 1
ATOM 646 C CA . PRO A 1 89 ? 48.323 38.117 -6.234 1.00 2.32 86 PRO A CA 1
ATOM 647 C C . PRO A 1 89 ? 48.723 38.980 -7.424 1.00 2.00 86 PRO A C 1
ATOM 648 O O . PRO A 1 89 ? 49.652 39.775 -7.298 1.00 2.00 86 PRO A O 1
ATOM 652 N N . PHE A 1 90 ? 48.038 38.838 -8.563 1.00 2.90 87 PHE A N 1
ATOM 653 C CA . PHE A 1 90 ? 48.518 39.448 -9.797 1.00 2.00 87 PHE A CA 1
ATOM 654 C C . PHE A 1 90 ? 47.608 40.558 -10.285 1.00 2.00 87 PHE A C 1
ATOM 655 O O . PHE A 1 90 ? 46.385 40.512 -10.080 1.00 2.66 87 PHE A O 1
ATOM 663 N N . LEU A 1 91 ? 48.190 41.543 -10.974 1.00 2.88 88 LEU A N 1
ATOM 664 C CA . LEU A 1 91 ? 47.375 42.579 -11.618 1.00 2.00 88 LEU A CA 1
ATOM 665 C C . LEU A 1 91 ? 46.368 41.997 -12.619 1.00 2.00 88 LEU A C 1
ATOM 666 O O . LEU A 1 91 ? 45.232 42.468 -12.666 1.00 2.25 88 LEU A O 1
ATOM 671 N N . ASP A 1 92 ? 46.771 40.991 -13.396 1.00 2.88 89 ASP A N 1
ATOM 672 C CA . ASP A 1 92 ? 45.832 40.372 -14.348 1.00 2.73 89 ASP A CA 1
ATOM 673 C C . ASP A 1 92 ? 44.656 39.716 -13.620 1.00 2.75 89 ASP A C 1
ATOM 674 O O . ASP A 1 92 ? 43.558 39.623 -14.191 1.00 4.66 89 ASP A O 1
ATOM 679 N N . ASP A 1 93 ? 44.859 39.297 -12.368 1.00 2.02 90 ASP A N 1
ATOM 680 C CA . ASP A 1 93 ? 43.747 38.705 -11.587 1.00 2.74 90 ASP A CA 1
ATOM 681 C C . ASP A 1 93 ? 42.757 39.785 -11.178 1.00 2.90 90 ASP A C 1
ATOM 682 O O . ASP A 1 93 ? 41.527 39.595 -11.241 1.00 2.32 90 ASP A O 1
ATOM 687 N N . VAL A 1 94 ? 43.276 40.915 -10.716 1.00 2.00 91 VAL A N 1
ATOM 688 C CA . VAL A 1 94 ? 42.401 42.080 -10.479 1.00 3.04 91 VAL A CA 1
ATOM 689 C C . VAL A 1 94 ? 41.589 42.428 -11.703 1.00 2.45 91 VAL A C 1
ATOM 690 O O . VAL A 1 94 ? 40.371 42.593 -11.622 1.00 3.16 91 VAL A O 1
ATOM 694 N N . ASP A 1 95 ? 42.249 42.518 -12.857 1.00 2.63 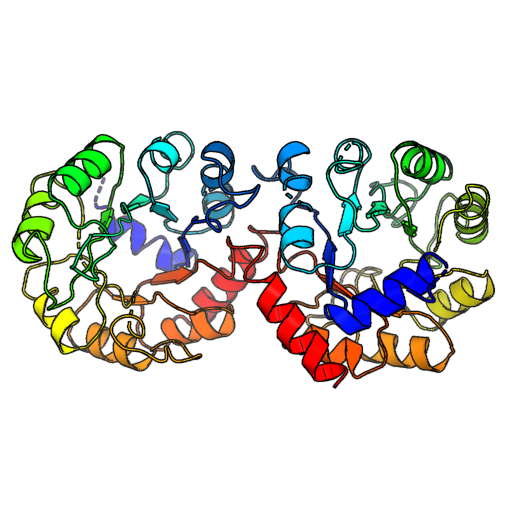92 ASP A N 1
ATOM 695 C CA . ASP A 1 95 ? 41.564 42.886 -14.096 1.00 3.26 92 ASP A CA 1
ATOM 696 C C . ASP A 1 95 ? 40.462 41.887 -14.442 1.00 2.56 92 ASP A C 1
ATOM 697 O O . ASP A 1 95 ? 39.380 42.288 -14.873 1.00 2.00 92 ASP A O 1
ATOM 702 N N . ALA A 1 96 ? 40.757 40.599 -14.291 1.00 2.00 93 ALA A N 1
ATOM 703 C CA . ALA A 1 96 ? 39.774 39.569 -14.644 1.00 2.12 93 ALA A CA 1
ATOM 704 C C . ALA A 1 96 ? 38.566 39.603 -13.712 1.00 2.27 93 ALA A C 1
ATOM 705 O O . ALA A 1 96 ? 37.411 39.470 -14.174 1.00 2.66 93 ALA A O 1
ATOM 707 N N . LEU A 1 97 ? 38.794 39.811 -12.413 1.00 2.60 94 LEU A N 1
ATOM 708 C CA . LEU A 1 97 ? 37.669 39.876 -11.472 1.00 2.00 94 LEU A CA 1
ATOM 709 C C . LEU A 1 97 ? 36.826 41.109 -11.756 1.00 3.02 94 LEU A C 1
ATOM 710 O O . LEU A 1 97 ? 35.586 41.083 -11.640 1.00 2.16 94 LEU A O 1
ATOM 715 N N . ALA A 1 98 ? 37.476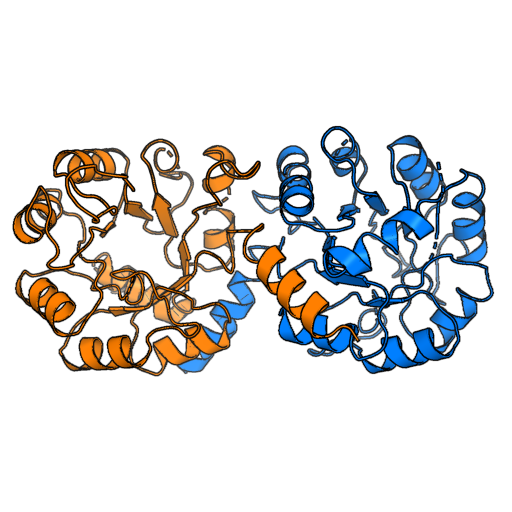 42.213 -12.108 1.00 2.00 95 ALA A N 1
ATOM 716 C CA . ALA A 1 98 ? 36.726 43.448 -12.357 1.00 2.00 95 ALA A CA 1
ATOM 717 C C . ALA A 1 98 ? 35.827 43.269 -13.589 1.00 3.81 95 ALA A C 1
ATOM 718 O O . ALA A 1 98 ? 34.654 43.688 -13.584 1.00 6.81 95 ALA A O 1
ATOM 720 N N . GLN A 1 99 ? 36.337 42.635 -14.645 1.00 2.45 96 GLN A N 1
ATOM 721 C CA . GLN A 1 99 ? 35.524 42.492 -15.848 1.00 4.44 96 GLN A CA 1
ATOM 722 C C . GLN A 1 99 ? 34.424 41.437 -15.702 1.00 4.03 96 GLN A C 1
ATOM 723 O O . GLN A 1 99 ? 33.438 41.472 -16.458 1.00 7.11 96 GLN A O 1
ATOM 729 N N . ALA A 1 100 ? 34.569 40.526 -14.745 1.00 4.36 97 ALA A N 1
ATOM 730 C CA . ALA A 1 100 ? 33.614 39.434 -14.564 1.00 6.94 97 ALA A CA 1
ATOM 731 C C . ALA A 1 100 ? 32.525 39.762 -13.562 1.00 6.39 97 ALA A C 1
ATOM 732 O O . ALA A 1 100 ? 31.659 38.934 -13.335 1.00 10.50 97 ALA A O 1
ATOM 734 N N . GLY A 1 101 ? 32.567 40.956 -12.975 1.00 5.15 98 GLY A N 1
ATOM 735 C CA . GLY A 1 101 ? 31.436 41.412 -12.162 1.00 4.99 98 GLY A CA 1
ATOM 736 C C . GLY A 1 101 ? 31.589 41.516 -10.649 1.00 4.00 98 GLY A C 1
ATOM 737 O O . GLY A 1 101 ? 30.597 41.706 -9.939 1.00 5.68 98 GLY A O 1
ATOM 738 N N . ALA A 1 102 ? 32.800 41.384 -10.123 1.00 3.69 99 ALA A N 1
ATOM 739 C CA . ALA A 1 102 ? 33.001 41.667 -8.700 1.00 3.98 99 ALA A CA 1
ATOM 740 C C . ALA A 1 102 ? 32.717 43.130 -8.348 1.00 3.46 99 ALA A C 1
ATOM 741 O O . ALA A 1 102 ? 33.121 44.035 -9.080 1.00 6.62 99 ALA A O 1
ATOM 743 N N . ALA A 1 103 ? 32.059 43.376 -7.226 1.00 2.00 100 ALA A N 1
ATOM 744 C CA . ALA A 1 103 ? 31.847 44.750 -6.744 1.00 2.78 100 ALA A CA 1
ATOM 745 C C . ALA A 1 103 ? 32.978 45.184 -5.833 1.00 2.42 100 ALA A C 1
ATOM 746 O O . ALA A 1 103 ? 33.288 46.367 -5.754 1.00 4.61 100 ALA A O 1
ATOM 748 N N . ILE A 1 104 ? 33.586 44.205 -5.164 1.00 2.00 101 ILE A N 1
ATOM 749 C CA . ILE A 1 104 ? 34.674 44.434 -4.220 1.00 2.00 101 ILE A CA 1
ATOM 750 C C . ILE A 1 104 ? 35.722 43.398 -4.608 1.00 2.55 101 ILE A C 1
ATOM 751 O O . ILE A 1 104 ? 35.376 42.248 -4.886 1.00 2.94 101 ILE A O 1
ATOM 756 N N . ILE A 1 105 ? 36.986 43.790 -4.666 1.00 2.00 102 ILE A N 1
ATOM 757 C CA . ILE A 1 105 ? 38.038 42.804 -4.929 1.00 2.00 102 ILE A CA 1
ATOM 758 C C . ILE A 1 105 ? 38.944 42.777 -3.702 1.00 2.69 102 ILE A C 1
ATOM 759 O O . ILE A 1 105 ? 39.393 43.816 -3.218 1.00 2.03 102 ILE A O 1
ATOM 764 N N . ALA A 1 106 ? 39.146 41.580 -3.167 1.00 2.00 103 ALA A N 1
ATOM 765 C CA . ALA A 1 106 ? 40.051 41.399 -2.027 1.00 2.00 103 ALA A CA 1
ATOM 766 C C . ALA A 1 106 ? 41.401 40.874 -2.475 1.00 2.00 103 ALA A C 1
ATOM 767 O O . ALA A 1 106 ? 41.520 40.036 -3.362 1.00 2.06 103 ALA A O 1
ATOM 769 N N . VAL A 1 107 ? 42.432 41.390 -1.822 1.00 2.00 104 VAL A N 1
ATOM 770 C CA . VAL A 1 107 ? 43.838 41.015 -2.065 1.00 2.00 104 VAL A CA 1
ATOM 771 C C . VAL A 1 107 ? 44.535 40.772 -0.731 1.00 2.44 104 VAL A C 1
ATOM 772 O O . VAL A 1 107 ? 44.209 41.392 0.269 1.00 2.00 104 VAL A O 1
ATOM 776 N N . ASP A 1 108 ? 45.502 39.876 -0.719 1.00 2.95 105 ASP A N 1
ATOM 777 C CA . ASP A 1 108 ? 46.356 39.689 0.447 1.00 2.69 105 ASP A CA 1
ATOM 778 C C . ASP A 1 108 ? 47.083 41.010 0.724 1.00 2.27 105 ASP A C 1
ATOM 779 O O . ASP A 1 108 ? 47.724 41.592 -0.167 1.00 2.69 105 ASP A O 1
ATOM 784 N N . GLY A 1 109 ? 46.971 41.477 1.962 1.00 2.11 106 GLY A N 1
ATOM 785 C CA . GLY A 1 109 ? 47.560 42.757 2.402 1.00 2.00 106 GLY A CA 1
ATOM 786 C C . GLY A 1 109 ? 48.820 42.630 3.234 1.00 3.35 106 GLY A C 1
ATOM 787 O O . GLY A 1 109 ? 49.246 43.601 3.883 1.00 4.99 106 GLY A O 1
ATOM 788 N N . THR A 1 110 ? 49.439 41.458 3.212 1.00 2.30 107 THR A N 1
ATOM 789 C CA . THR A 1 110 ? 50.565 41.173 4.127 1.00 2.48 107 THR A CA 1
ATOM 790 C C . THR A 1 110 ? 51.904 41.687 3.611 1.00 3.70 107 THR A C 1
ATOM 791 O O . THR A 1 110 ? 52.112 41.866 2.397 1.00 3.29 107 THR A O 1
ATOM 795 N N . ALA A 1 111 ? 52.825 41.891 4.549 1.00 2.09 108 ALA A N 1
ATOM 796 C CA . ALA A 1 111 ? 54.193 42.299 4.247 1.00 4.21 108 ALA A CA 1
ATOM 797 C C . ALA A 1 111 ? 55.066 41.057 4.068 1.00 3.90 108 ALA A C 1
ATOM 798 O O . ALA A 1 111 ? 55.777 40.613 4.986 1.00 6.39 108 ALA A O 1
ATOM 800 N N . ARG A 1 112 ? 54.928 40.462 2.893 1.00 2.72 109 ARG A N 1
ATOM 801 C CA . ARG A 1 112 ? 55.583 39.211 2.574 1.00 3.74 109 ARG A CA 1
ATOM 802 C C . ARG A 1 112 ? 56.095 39.282 1.148 1.00 3.65 109 ARG A C 1
ATOM 803 O O . ARG A 1 112 ? 55.648 40.104 0.346 1.00 3.94 109 ARG A O 1
ATOM 811 N N . GLN A 1 113 ? 57.028 38.400 0.836 1.00 2.34 110 GLN A N 1
ATOM 812 C CA . GLN A 1 113 ? 57.558 38.292 -0.510 1.00 2.57 110 GLN A CA 1
ATOM 813 C C . GLN A 1 113 ? 56.400 37.985 -1.433 1.00 2.21 110 GLN A C 1
ATOM 814 O O . GLN A 1 113 ? 55.584 37.105 -1.119 1.00 2.59 110 GLN A O 1
ATOM 820 N N . ARG A 1 114 ? 56.280 38.742 -2.531 1.00 2.00 111 ARG A N 1
ATOM 821 C CA . ARG A 1 114 ? 55.085 38.695 -3.367 1.00 2.00 111 ARG A CA 1
ATOM 822 C C . ARG A 1 114 ? 55.369 39.301 -4.743 1.00 2.00 111 ARG A C 1
ATOM 823 O O . ARG A 1 114 ? 56.286 40.111 -4.889 1.00 2.00 111 ARG A O 1
ATOM 831 N N . PRO A 1 115 ? 54.559 38.951 -5.752 1.00 2.00 112 PRO A N 1
ATOM 832 C CA . PRO A 1 115 ? 54.892 39.381 -7.121 1.00 2.20 112 PRO A CA 1
ATOM 833 C C . PRO A 1 115 ? 54.495 40.814 -7.426 1.00 2.00 112 PRO A C 1
ATOM 834 O O . PRO A 1 115 ? 55.081 41.435 -8.319 1.00 2.00 112 PRO A O 1
ATOM 838 N N . VAL A 1 116 ? 53.507 41.334 -6.692 1.00 2.49 113 VAL A N 1
ATOM 839 C CA . VAL A 1 116 ? 53.005 42.679 -6.928 1.00 2.00 113 VAL A CA 1
ATOM 840 C C . VAL A 1 116 ? 52.799 43.320 -5.576 1.00 2.00 113 VAL A C 1
ATOM 841 O O . VAL A 1 116 ? 52.146 42.765 -4.695 1.00 2.00 113 VAL A O 1
ATOM 845 N N . ALA A 1 117 ? 53.326 44.522 -5.421 1.00 2.00 114 ALA A N 1
ATOM 846 C CA . ALA A 1 117 ? 53.140 45.266 -4.184 1.00 2.00 114 ALA A CA 1
ATOM 847 C C . ALA A 1 117 ? 51.657 45.478 -3.858 1.00 2.00 114 ALA A C 1
ATOM 848 O O . ALA A 1 117 ? 50.824 45.723 -4.741 1.00 2.62 114 ALA A O 1
ATOM 850 N N . VAL A 1 118 ? 51.339 45.433 -2.568 1.00 2.14 115 VAL A N 1
ATOM 851 C CA . VAL A 1 118 ? 49.971 45.697 -2.134 1.00 2.00 115 VAL A CA 1
ATOM 852 C C . VAL A 1 118 ? 49.430 47.024 -2.696 1.00 4.18 115 VAL A C 1
ATOM 853 O O . VAL A 1 118 ? 48.304 47.086 -3.209 1.00 3.63 115 VAL A O 1
ATOM 857 N N . GLU A 1 119 ? 50.240 48.071 -2.613 1.00 4.22 116 GLU A N 1
ATOM 858 C CA . GLU A 1 119 ? 49.779 49.381 -3.095 1.00 4.89 116 GLU A CA 1
ATOM 859 C C . GLU A 1 119 ? 49.346 49.340 -4.564 1.00 3.99 116 GLU A C 1
ATOM 860 O O . GLU A 1 119 ? 48.327 49.958 -4.929 1.00 5.96 116 GLU A O 1
ATOM 866 N N . ALA A 1 120 ? 50.077 48.582 -5.373 1.00 4.11 117 ALA A N 1
ATOM 867 C CA . ALA A 1 120 ? 49.795 48.471 -6.803 1.00 4.16 117 ALA A CA 1
ATOM 868 C C . ALA A 1 120 ? 48.498 47.692 -7.037 1.00 2.74 117 ALA A C 1
ATOM 869 O O . ALA A 1 120 ? 47.712 48.039 -7.918 1.00 3.14 117 ALA A O 1
ATOM 871 N N . LEU A 1 121 ? 48.272 46.635 -6.271 1.00 2.00 118 LEU A N 1
ATOM 872 C CA . LEU A 1 121 ? 47.020 45.902 -6.429 1.00 2.02 118 LEU A CA 1
ATOM 873 C C . LEU A 1 121 ? 45.839 46.791 -6.043 1.00 2.19 118 LEU A C 1
ATOM 874 O O . LEU A 1 121 ? 44.814 46.815 -6.738 1.00 2.01 118 LEU A O 1
ATOM 879 N N . LEU A 1 122 ? 45.959 47.484 -4.922 1.00 2.39 119 LEU A N 1
ATOM 880 C CA . LEU A 1 122 ? 44.859 48.347 -4.496 1.00 2.97 119 LEU A CA 1
ATOM 881 C C . LEU A 1 122 ? 44.596 49.442 -5.524 1.00 2.00 119 LEU A C 1
ATOM 882 O O . LEU A 1 122 ? 43.439 49.720 -5.831 1.00 3.07 119 LEU A O 1
ATOM 887 N N . ALA A 1 123 ? 45.654 50.012 -6.083 1.00 3.93 120 ALA A N 1
ATOM 888 C CA . ALA A 1 123 ? 45.493 51.059 -7.097 1.00 4.40 120 ALA A CA 1
ATOM 889 C C . ALA A 1 123 ? 44.771 50.523 -8.326 1.00 3.91 120 ALA A C 1
ATOM 890 O O . ALA A 1 123 ? 43.917 51.212 -8.888 1.00 5.83 120 ALA A O 1
ATOM 892 N N . ARG A 1 124 ? 45.114 49.302 -8.737 1.00 3.80 121 ARG A N 1
ATOM 893 C CA . ARG A 1 124 ? 44.513 48.707 -9.918 1.00 3.65 121 ARG A CA 1
ATOM 894 C C . ARG A 1 124 ? 43.014 48.495 -9.701 1.00 5.39 121 ARG A C 1
ATOM 895 O O . ARG A 1 124 ? 42.188 48.747 -10.604 1.00 4.95 121 ARG A O 1
ATOM 903 N N . ILE A 1 125 ? 42.648 48.023 -8.518 1.00 2.61 122 ILE A N 1
ATOM 904 C CA . ILE A 1 125 ? 41.240 47.834 -8.221 1.00 2.65 122 ILE A CA 1
ATOM 905 C C . ILE A 1 125 ? 40.507 49.181 -8.264 1.00 5.90 122 ILE A C 1
ATOM 906 O O . ILE A 1 125 ? 39.453 49.301 -8.895 1.00 5.03 122 ILE A O 1
ATOM 911 N N A HIS A 1 126 ? 41.018 50.174 -7.542 0.50 6.01 123 HIS A N 1
ATOM 912 N N B HIS A 1 126 ? 41.105 50.181 -7.621 0.50 4.85 123 HIS A N 1
ATOM 913 C CA A HIS A 1 126 ? 40.332 51.472 -7.489 0.50 6.69 123 HIS A CA 1
ATOM 914 C CA B HIS A 1 126 ? 40.576 51.545 -7.637 0.50 4.08 123 HIS A CA 1
ATOM 915 C C A HIS A 1 126 ? 40.173 52.090 -8.873 0.50 8.50 123 HIS A C 1
ATOM 916 C C B HIS A 1 126 ? 40.445 52.099 -9.056 0.50 3.49 123 HIS A C 1
ATOM 917 O O A HIS A 1 126 ? 39.177 52.777 -9.149 0.50 6.62 123 HIS A O 1
ATOM 918 O O B HIS A 1 126 ? 39.480 52.809 -9.375 0.50 4.05 123 HIS A O 1
ATOM 931 N N A HIS A 1 127 ? 41.141 51.841 -9.748 0.50 7.08 124 HIS A N 1
ATOM 932 N N B HIS A 1 127 ? 41.396 51.778 -9.922 0.50 3.01 124 HIS A N 1
ATOM 933 C CA A HIS A 1 127 ? 41.093 52.433 -11.080 0.50 7.35 124 HIS A CA 1
ATOM 934 C CA B HIS A 1 127 ? 41.297 52.283 -11.283 0.50 2.69 124 HIS A CA 1
ATOM 935 C C A HIS A 1 127 ? 40.165 51.691 -12.065 0.50 6.52 124 HIS A C 1
ATOM 936 C C B HIS A 1 127 ? 40.056 51.751 -11.999 0.50 3.17 124 HIS A C 1
ATOM 937 O O A HIS A 1 127 ? 39.920 52.156 -13.181 0.50 7.37 124 HIS A O 1
ATOM 938 O O B HIS A 1 127 ? 39.487 52.411 -12.876 0.50 5.08 124 HIS A O 1
ATOM 951 N N . HIS A 1 128 ? 39.639 50.546 -11.623 1.00 4.31 125 HIS A N 1
ATOM 952 C CA . HIS A 1 128 ? 38.447 49.944 -12.224 1.00 4.31 125 HIS A CA 1
ATOM 953 C C . HIS A 1 128 ? 37.172 50.482 -11.573 1.00 3.13 125 HIS A C 1
ATOM 954 O O . HIS A 1 128 ? 36.066 50.033 -11.907 1.00 7.62 125 HIS A O 1
ATOM 961 N N . HIS A 1 129 ? 37.316 51.448 -10.659 1.00 3.15 126 HIS A N 1
ATOM 962 C CA . HIS A 1 129 ? 36.160 52.058 -9.986 1.00 4.70 126 HIS A CA 1
ATOM 963 C C . HIS A 1 129 ? 35.385 51.045 -9.141 1.00 5.48 126 HIS A C 1
ATOM 964 O O . HIS A 1 129 ? 34.146 51.107 -9.029 1.00 9.12 126 HIS A O 1
ATOM 971 N N . LEU A 1 130 ? 36.131 50.113 -8.537 1.00 3.61 127 LEU A N 1
ATOM 972 C CA . LEU A 1 130 ? 35.564 49.140 -7.604 1.00 2.30 127 LEU A CA 1
ATOM 973 C C . LEU A 1 130 ? 36.098 49.363 -6.183 1.00 3.54 127 LEU A C 1
ATOM 974 O O . LEU A 1 130 ? 37.083 50.056 -5.965 1.00 6.59 127 LEU A O 1
ATOM 979 N N . LEU A 1 131 ? 35.439 48.734 -5.215 1.00 3.22 128 LEU A N 1
ATOM 980 C CA . LEU A 1 131 ? 35.863 48.819 -3.819 1.00 3.94 128 LEU A CA 1
ATOM 981 C C . LEU A 1 131 ? 37.008 47.864 -3.540 1.00 3.21 128 LEU A C 1
ATOM 982 O O . LEU A 1 131 ? 37.073 46.748 -4.107 1.00 2.86 128 LEU A O 1
ATOM 987 N N . THR A 1 132 ? 37.904 48.289 -2.660 1.00 2.18 129 THR A N 1
ATOM 988 C CA . THR A 1 132 ? 39.054 47.425 -2.302 1.00 2.14 129 THR A CA 1
ATOM 989 C C . THR A 1 132 ? 38.894 46.802 -0.940 1.00 3.92 129 THR A C 1
ATOM 990 O O . THR A 1 132 ? 38.384 47.432 -0.015 1.00 3.38 129 THR A O 1
ATOM 1002 N N . ALA A 1 134 ? 41.429 44.582 1.803 1.00 2.00 131 ALA A N 1
ATOM 1003 C CA . ALA A 1 134 ? 42.765 44.056 2.075 1.00 2.00 131 ALA A CA 1
ATOM 1004 C C . ALA A 1 134 ? 42.603 42.965 3.103 1.00 2.02 131 ALA A C 1
ATOM 1005 O O . ALA A 1 134 ? 42.106 43.233 4.214 1.00 3.58 131 ALA A O 1
ATOM 1007 N N . ASP A 1 135 ? 42.982 41.742 2.730 1.00 2.00 132 ASP A N 1
ATOM 1008 C CA . ASP A 1 135 ? 42.917 40.585 3.624 1.00 2.00 132 ASP A CA 1
ATOM 1009 C C . ASP A 1 135 ? 44.209 40.609 4.451 1.00 2.00 132 ASP A C 1
ATOM 1010 O O . ASP A 1 135 ? 45.296 40.280 3.959 1.00 2.71 132 ASP A O 1
ATOM 1015 N N . CYS A 1 136 ? 44.065 41.017 5.712 1.00 2.66 133 CYS A N 1
ATOM 1016 C CA . CYS A 1 136 ? 45.196 41.321 6.577 1.00 2.12 133 CYS A CA 1
ATOM 1017 C C . CYS A 1 136 ? 45.356 40.340 7.725 1.00 3.83 133 CYS A C 1
ATOM 1018 O O . CYS A 1 136 ? 44.447 39.529 7.991 1.00 2.86 133 CYS A O 1
ATOM 1021 N N . SER A 1 137 ? 46.492 40.417 8.421 1.00 3.70 134 SER A N 1
ATOM 1022 C CA . SER A 1 137 ? 46.826 39.455 9.475 1.00 3.74 134 SER A CA 1
ATOM 1023 C C . SER A 1 137 ? 47.123 40.044 10.843 1.00 4.28 134 SER A C 1
ATOM 1024 O O . SER A 1 137 ? 47.169 39.287 11.831 1.00 5.90 134 SER A O 1
ATOM 1027 N N . SER A 1 138 ? 47.402 41.342 10.888 1.00 2.24 135 SER A N 1
ATOM 1028 C CA . SER A 1 138 ? 47.899 41.948 12.111 1.00 4.36 135 SER A CA 1
ATOM 1029 C C . SER A 1 138 ? 47.535 43.419 12.204 1.00 5.11 135 SER A C 1
ATOM 1030 O O . SER A 1 138 ? 47.078 44.046 11.241 1.00 4.02 135 SER A O 1
ATOM 1033 N N . VAL A 1 139 ? 47.766 43.989 13.373 1.00 4.40 136 VAL A N 1
ATOM 1034 C CA . VAL A 1 139 ? 47.571 45.410 13.539 1.00 6.79 136 VAL A CA 1
ATOM 1035 C C . VAL A 1 139 ? 48.465 46.166 12.555 1.00 6.34 136 VAL A C 1
ATOM 1036 O O . VAL A 1 139 ? 48.009 47.101 11.888 1.00 6.43 136 VAL A O 1
ATOM 1040 N N . ASP A 1 140 ? 49.735 45.784 12.470 1.00 5.82 137 ASP A N 1
ATOM 1041 C CA . ASP A 1 140 ? 50.638 46.507 11.584 1.00 5.10 137 ASP A CA 1
ATOM 1042 C C . ASP A 1 140 ? 50.271 46.424 10.104 1.00 5.47 137 ASP A C 1
ATOM 1043 O O . ASP A 1 140 ? 50.256 47.437 9.428 1.00 6.85 137 ASP A O 1
ATOM 1048 N N . ASP A 1 141 ? 50.019 45.234 9.571 1.00 2.95 138 ASP A N 1
ATOM 1049 C CA . ASP A 1 141 ? 49.646 45.177 8.157 1.00 4.36 138 ASP A CA 1
ATOM 1050 C C . ASP A 1 141 ? 48.281 45.831 7.889 1.00 3.35 138 ASP A C 1
ATOM 1051 O O . ASP A 1 141 ? 48.086 46.475 6.861 1.00 3.22 138 ASP A O 1
ATOM 1056 N N . GLY A 1 142 ? 47.344 45.660 8.819 1.00 3.53 139 GLY A N 1
ATOM 1057 C CA . GLY A 1 142 ? 46.022 46.247 8.679 1.00 5.54 139 GLY A CA 1
ATOM 1058 C C . GLY A 1 142 ? 46.053 47.767 8.652 1.00 5.07 139 GLY A C 1
ATOM 1059 O O . GLY A 1 142 ? 45.372 48.391 7.840 1.00 4.63 139 GLY A O 1
ATOM 1060 N N . LEU A 1 143 ? 46.851 48.368 9.530 1.00 5.08 140 LEU A N 1
ATOM 1061 C CA . LEU A 1 143 ? 46.984 49.811 9.561 1.00 6.85 140 LEU A CA 1
ATOM 1062 C C . LEU A 1 143 ? 47.733 50.314 8.319 1.00 5.22 140 LEU A C 1
ATOM 1063 O O . LEU A 1 143 ? 47.383 51.357 7.762 1.00 5.09 140 LEU A O 1
ATOM 1068 N N . ALA A 1 144 ? 48.724 49.550 7.832 1.00 4.11 141 ALA A N 1
ATOM 1069 C CA . ALA A 1 144 ? 49.383 49.927 6.582 1.00 5.16 141 ALA A CA 1
ATOM 107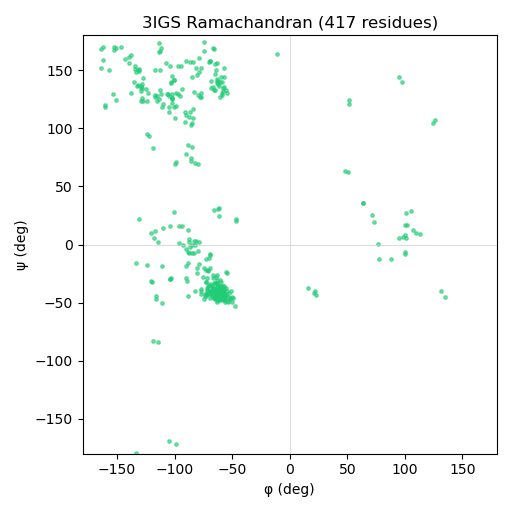0 C C . ALA A 1 144 ? 48.383 49.938 5.430 1.00 3.56 141 ALA A C 1
ATOM 1071 O O . ALA A 1 144 ? 48.372 50.875 4.638 1.00 2.90 141 ALA A O 1
ATOM 1073 N N . CYS A 1 145 ? 47.543 48.901 5.345 1.00 4.03 142 CYS A N 1
ATOM 1074 C CA . CYS A 1 145 ? 46.577 48.854 4.262 1.00 2.20 142 CYS A CA 1
ATOM 1075 C C . CYS A 1 145 ? 45.517 49.938 4.375 1.00 3.17 142 CYS A C 1
ATOM 1076 O O . CYS A 1 145 ? 45.086 50.470 3.351 1.00 5.31 142 CYS A O 1
ATOM 1079 N N . GLN A 1 146 ? 45.130 50.267 5.606 1.00 3.14 143 GLN A N 1
ATOM 1080 C CA A GLN A 1 146 ? 44.253 51.406 5.892 0.50 5.21 143 GLN A CA 1
ATOM 1081 C CA B GLN A 1 146 ? 44.228 51.380 5.820 0.50 5.15 143 GLN A CA 1
ATOM 1082 C C . GLN A 1 146 ? 44.887 52.667 5.312 1.00 4.96 143 GLN A C 1
ATOM 1083 O O . GLN A 1 146 ? 44.255 53.456 4.599 1.00 6.56 143 GLN A O 1
ATOM 1094 N N . ARG A 1 147 ? 46.157 52.861 5.633 1.00 3.61 144 ARG A N 1
ATOM 1095 C CA . ARG A 1 147 ? 46.876 54.048 5.151 1.00 6.28 144 ARG A CA 1
ATOM 1096 C C . ARG A 1 147 ? 47.026 54.082 3.634 1.00 6.34 144 ARG A C 1
ATOM 1097 O O . ARG A 1 147 ? 47.031 55.162 3.040 1.00 7.79 144 ARG A O 1
ATOM 1105 N N . LEU A 1 148 ? 47.160 52.921 3.004 1.00 6.35 145 LEU A N 1
ATOM 1106 C CA . LEU A 1 148 ? 47.155 52.830 1.548 1.00 6.14 145 LEU A CA 1
ATOM 1107 C C . LEU A 1 148 ? 45.793 53.110 0.920 1.00 9.36 145 LEU A C 1
ATOM 1108 O O . LEU A 1 148 ? 45.689 53.290 -0.293 1.00 12.33 145 LEU A O 1
ATOM 1113 N N . GLY A 1 149 ? 44.762 53.156 1.749 1.00 7.79 146 GLY A N 1
ATOM 1114 C CA . GLY A 1 149 ? 43.458 53.584 1.283 1.00 7.67 146 GLY A CA 1
ATOM 1115 C C . GLY A 1 149 ? 42.482 52.454 0.995 1.00 6.11 146 GLY A C 1
ATOM 1116 O O . GLY A 1 149 ? 41.464 52.688 0.329 1.00 7.46 146 GLY A O 1
ATOM 1117 N N . ALA A 1 150 ? 42.765 51.246 1.503 1.00 3.95 147 ALA A N 1
ATOM 1118 C CA . ALA A 1 150 ? 41.833 50.125 1.337 1.00 3.01 147 ALA A CA 1
ATOM 1119 C C . ALA A 1 150 ? 40.473 50.485 1.913 1.00 5.25 147 ALA A C 1
ATOM 1120 O O . ALA A 1 150 ? 40.389 51.064 2.998 1.00 6.40 147 ALA A O 1
ATOM 1122 N N . ASP A 1 151 ? 39.394 50.172 1.205 1.00 2.96 148 ASP A N 1
ATOM 1123 C CA . ASP A 1 151 ? 38.078 50.529 1.709 1.00 3.54 148 ASP A CA 1
ATOM 1124 C C . ASP A 1 151 ? 37.670 49.673 2.901 1.00 2.80 148 ASP A C 1
ATOM 1125 O O . ASP A 1 151 ? 37.055 50.174 3.872 1.00 3.44 148 ASP A O 1
ATOM 1130 N N . ILE A 1 152 ? 38.009 48.390 2.836 1.00 2.00 149 ILE A N 1
ATOM 1131 C CA . ILE A 1 152 ? 37.649 47.417 3.861 1.00 2.00 149 ILE A CA 1
ATOM 1132 C C . ILE A 1 152 ? 38.910 46.683 4.291 1.00 2.82 149 ILE A C 1
ATOM 1133 O O . ILE A 1 152 ? 39.753 46.331 3.440 1.00 2.01 149 ILE A O 1
ATOM 1138 N N . ILE A 1 153 ? 39.063 46.455 5.595 1.00 2.00 150 ILE A N 1
ATOM 1139 C CA . ILE A 1 153 ? 40.169 45.637 6.105 1.00 2.00 150 ILE A CA 1
ATOM 1140 C C . ILE A 1 153 ? 39.565 44.341 6.625 1.00 2.00 150 ILE A C 1
ATOM 1141 O O . ILE A 1 153 ? 38.706 44.370 7.512 1.00 2.79 150 ILE A O 1
ATOM 1146 N N . GLY A 1 154 ? 39.992 43.207 6.068 1.00 2.00 151 GLY A N 1
ATOM 1147 C CA . GLY A 1 154 ? 39.559 41.911 6.599 1.00 2.67 151 GLY A CA 1
ATOM 1148 C C . GLY A 1 154 ? 40.583 41.319 7.542 1.00 2.78 151 GLY A C 1
ATOM 1149 O O . GLY A 1 154 ? 41.788 41.587 7.423 1.00 2.89 151 GLY A O 1
ATOM 1150 N N . THR A 1 155 ? 40.119 40.490 8.473 1.00 2.00 152 THR A N 1
ATOM 1151 C CA . THR A 1 155 ? 41.073 39.768 9.338 1.00 4.21 152 THR A CA 1
ATOM 1152 C C . THR A 1 155 ? 41.418 38.365 8.801 1.00 2.44 152 THR A C 1
ATOM 1153 O O . THR A 1 155 ? 41.996 37.530 9.506 1.00 2.06 152 THR A O 1
ATOM 1157 N N . THR A 1 156 ? 41.096 38.149 7.531 1.00 2.37 153 THR A N 1
ATOM 1158 C CA . THR A 1 156 ? 41.243 36.887 6.806 1.00 3.53 153 THR A CA 1
ATOM 1159 C C . THR A 1 156 ? 42.575 36.170 6.974 1.00 3.70 153 THR A C 1
ATOM 1160 O O . THR A 1 156 ? 42.589 34.926 7.066 1.00 4.28 153 THR A O 1
ATOM 1172 N N . SER A 1 158 ? 44.804 36.507 9.490 1.00 2.99 155 SER A N 1
ATOM 1173 C CA . SER A 1 158 ? 45.296 36.278 10.859 1.00 2.00 155 SER A CA 1
ATOM 1174 C C . SER A 1 158 ? 45.282 34.803 11.231 1.00 4.04 155 SER A C 1
ATOM 1175 O O . SER A 1 158 ? 44.251 34.133 11.179 1.00 3.55 155 SER A O 1
ATOM 1178 N N . GLY A 1 159 ? 46.459 34.305 11.571 1.00 4.76 156 GLY A N 1
ATOM 1179 C CA . GLY A 1 159 ? 46.610 32.884 11.907 1.00 5.31 156 GLY A CA 1
ATOM 1180 C C . GLY A 1 159 ? 47.172 32.078 10.757 1.00 7.13 156 GLY A C 1
ATOM 1181 O O . GLY A 1 159 ? 47.500 30.911 10.940 1.00 8.72 156 GLY A O 1
ATOM 1182 N N . TYR A 1 160 ? 47.322 32.691 9.581 1.00 4.65 157 TYR A N 1
ATOM 1183 C CA . TYR A 1 160 ? 47.701 31.939 8.383 1.00 5.77 157 TYR A CA 1
ATOM 1184 C C . TYR A 1 160 ? 49.065 32.282 7.800 1.00 5.24 157 TYR A C 1
ATOM 1185 O O . TYR A 1 160 ? 49.438 31.718 6.759 1.00 11.33 157 TYR A O 1
ATOM 1194 N N . THR A 1 161 ? 49.807 33.184 8.436 1.00 5.68 158 THR A N 1
ATOM 1195 C CA . THR A 1 161 ? 51.136 33.529 7.913 1.00 8.76 158 THR A CA 1
ATOM 1196 C C . THR A 1 161 ? 52.267 32.766 8.578 1.00 13.93 158 THR A C 1
ATOM 1197 O O . THR A 1 161 ? 53.432 32.973 8.233 1.00 15.86 158 THR A O 1
ATOM 1201 N N A THR A 1 162 ? 51.960 32.145 9.711 0.50 10.77 159 THR A N 1
ATOM 1202 N N B THR A 1 162 ? 51.872 31.717 9.315 0.50 13.43 159 THR A N 1
ATOM 1203 C CA A THR A 1 162 ? 52.974 31.445 10.498 0.50 10.06 159 THR A CA 1
ATOM 1204 C CA B THR A 1 162 ? 52.756 30.578 9.664 0.50 14.62 159 THR A CA 1
ATOM 1205 C C A THR A 1 162 ? 52.349 30.121 10.854 0.50 10.69 159 THR A C 1
ATOM 1206 C C B THR A 1 162 ? 52.031 29.223 9.501 0.50 13.22 159 THR A C 1
ATOM 1207 O O A THR A 1 162 ? 51.130 29.994 10.818 0.50 9.27 159 THR A O 1
ATOM 1208 O O B THR A 1 162 ? 50.842 29.184 9.202 0.50 15.40 159 THR A O 1
ATOM 1215 N N A PRO A 1 163 ? 53.179 29.133 11.203 0.50 10.06 160 PRO A N 1
ATOM 1216 N N B PRO A 1 163 ? 52.740 28.095 9.712 0.50 16.14 160 PRO A N 1
ATOM 1217 C CA A PRO A 1 163 ? 52.679 27.810 11.553 0.50 12.02 160 PRO A CA 1
ATOM 1218 C CA B PRO A 1 163 ? 52.057 26.808 9.548 0.50 16.05 160 PRO A CA 1
ATOM 1219 C C A PRO A 1 163 ? 51.709 27.852 12.729 0.50 9.85 160 PRO A C 1
ATOM 1220 C C B PRO A 1 163 ? 51.217 26.399 10.756 0.50 14.89 160 PRO A C 1
ATOM 1221 O O A PRO A 1 163 ? 51.635 28.844 13.463 0.50 12.87 160 PRO A O 1
ATOM 1222 O O B PRO A 1 163 ? 50.521 25.381 10.706 0.50 16.94 160 PRO A O 1
ATOM 1229 N N A ASP A 1 164 ? 50.997 26.742 12.922 0.50 13.18 161 ASP A N 1
ATOM 1230 N N B ASP A 1 164 ? 51.286 27.192 11.825 0.50 13.20 161 ASP A N 1
ATOM 1231 C CA A ASP A 1 164 ? 50.192 26.559 14.117 0.50 13.16 161 ASP A CA 1
ATOM 1232 C CA B ASP A 1 164 ? 50.476 26.971 13.020 0.50 10.14 161 ASP A CA 1
ATOM 1233 C C A ASP A 1 164 ? 49.007 27.499 14.249 0.50 11.31 161 ASP A C 1
ATOM 1234 C C B ASP A 1 164 ? 49.339 27.987 13.091 0.50 10.41 161 ASP A C 1
ATOM 1235 O O A ASP A 1 164 ? 48.878 28.196 15.251 0.50 14.55 161 ASP A O 1
ATOM 1236 O O B ASP A 1 164 ? 49.560 29.190 12.999 0.50 12.66 161 ASP A O 1
ATOM 1245 N N . THR A 1 165 ? 48.138 27.510 13.248 1.00 9.52 162 THR A N 1
ATOM 1246 C CA . THR A 1 165 ? 46.941 28.359 13.327 1.00 10.70 162 THR A CA 1
ATOM 1247 C C . THR A 1 165 ? 46.156 28.101 14.604 1.00 10.01 162 THR A C 1
ATOM 1248 O O . THR A 1 165 ? 45.875 26.946 14.934 1.00 8.96 162 THR A O 1
ATOM 1252 N N . PRO A 1 166 ? 45.786 29.173 15.326 1.00 9.33 163 PRO A N 1
ATOM 1253 C CA . PRO A 1 166 ? 44.984 28.982 16.535 1.00 8.36 163 PRO A CA 1
ATOM 1254 C C . PRO A 1 166 ? 43.607 28.423 16.213 1.00 8.30 163 PRO A C 1
ATOM 1255 O O . PRO A 1 166 ? 43.092 28.627 15.119 1.00 9.35 163 PRO A O 1
ATOM 1259 N N . GLU A 1 167 ? 42.993 27.755 17.175 1.00 8.49 164 GLU A N 1
ATOM 1260 C CA . GLU A 1 167 ? 41.621 27.305 17.005 1.00 10.04 164 GLU A CA 1
ATOM 1261 C C . GLU A 1 167 ? 40.593 28.449 16.995 1.00 8.68 164 GLU A C 1
ATOM 1262 O O . GLU A 1 167 ? 39.688 28.478 16.147 1.00 8.45 164 GLU A O 1
ATOM 1268 N N . GLU A 1 168 ? 40.727 29.363 17.952 1.00 7.07 165 GLU A N 1
ATOM 1269 C CA . GLU A 1 168 ? 39.782 30.472 18.118 0.75 4.66 165 GLU A CA 1
ATOM 1270 C C . GLU A 1 168 ? 40.017 31.549 17.082 1.00 6.78 165 GLU A C 1
ATOM 1271 O O . GLU A 1 168 ? 41.141 31.731 16.640 1.00 6.01 165 GLU A O 1
ATOM 1277 N N . PRO A 1 169 ? 38.963 32.293 16.725 1.00 4.69 166 PRO A N 1
ATOM 1278 C CA . PRO A 1 169 ? 39.157 33.434 15.821 1.00 4.49 166 PRO A CA 1
ATOM 1279 C C . PRO A 1 169 ? 39.920 34.561 16.506 1.00 5.06 166 PRO A C 1
ATOM 1280 O O . PRO A 1 169 ? 39.924 34.661 17.734 1.00 5.49 166 PRO A O 1
ATOM 1284 N N . ASP A 1 170 ? 40.547 35.423 15.713 1.00 3.22 167 ASP A N 1
ATOM 1285 C CA . ASP A 1 170 ? 41.297 36.549 16.255 1.00 2.80 167 ASP A CA 1
ATOM 1286 C C . ASP A 1 170 ? 40.353 37.713 16.509 1.00 4.26 167 ASP A C 1
ATOM 1287 O O . ASP A 1 170 ? 40.195 38.616 15.697 1.00 3.45 167 ASP A O 1
ATOM 1292 N N . LEU A 1 171 ? 39.707 37.686 17.669 1.00 2.05 168 LEU A N 1
ATOM 1293 C CA . LEU A 1 171 ? 38.804 38.760 18.056 1.00 2.62 168 LEU A CA 1
ATOM 1294 C C . LEU A 1 171 ? 39.520 40.062 18.394 1.00 2.93 168 LEU A C 1
ATOM 1295 O O . LEU A 1 171 ? 39.069 41.141 17.998 1.00 2.78 168 LEU A O 1
ATOM 1300 N N . PRO A 1 172 ? 40.650 39.995 19.127 1.00 3.20 169 PRO A N 1
ATOM 1301 C CA . PRO A 1 172 ? 41.276 41.256 19.480 1.00 4.25 169 PRO A CA 1
ATOM 1302 C C . PRO A 1 172 ? 41.695 42.089 18.274 1.00 2.00 169 PRO A C 1
ATOM 1303 O O . PRO A 1 172 ? 41.645 43.317 18.339 1.00 4.08 169 PRO A O 1
ATOM 1307 N N . LEU A 1 173 ? 42.080 41.443 17.177 1.00 2.64 170 LEU A N 1
ATOM 1308 C CA . LEU A 1 173 ? 42.471 42.187 15.991 1.00 2.38 170 LEU A CA 1
ATOM 1309 C C . LEU A 1 173 ? 41.282 42.996 15.437 1.00 2.84 170 LEU A C 1
ATOM 1310 O O . LEU A 1 173 ? 41.467 44.115 14.945 1.00 2.00 170 LEU A O 1
ATOM 1315 N N . VAL A 1 174 ? 40.083 42.421 15.527 1.00 2.19 171 VAL A N 1
ATOM 1316 C CA . VAL A 1 174 ? 38.878 43.111 15.061 1.00 2.51 171 VAL A CA 1
ATOM 1317 C C . VAL A 1 174 ? 38.736 44.417 15.826 1.00 2.75 171 VAL A C 1
ATOM 1318 O O . VAL A 1 174 ? 38.511 45.485 15.204 1.00 3.53 171 VAL A O 1
ATOM 1322 N N . LYS A 1 175 ? 38.878 44.348 17.156 1.00 2.00 172 LYS A N 1
ATOM 1323 C CA . LYS A 1 175 ? 38.741 45.570 17.957 1.00 2.13 172 LYS A CA 1
ATOM 1324 C C . LYS A 1 175 ? 39.885 46.561 17.712 1.00 3.36 172 LYS A C 1
ATOM 1325 O O . LYS A 1 175 ? 39.657 47.761 17.599 1.00 2.86 172 LYS A O 1
ATOM 1331 N N . ALA A 1 176 ? 41.117 46.074 17.620 1.00 3.51 173 ALA A N 1
ATOM 1332 C CA . ALA A 1 176 ? 42.233 46.995 17.367 1.00 3.70 173 ALA A CA 1
ATOM 1333 C C . ALA A 1 176 ? 42.058 47.745 16.054 1.00 2.40 173 ALA A C 1
ATOM 1334 O O . ALA A 1 176 ? 42.267 48.962 15.999 1.00 4.68 173 ALA A O 1
ATOM 1336 N N . LEU A 1 177 ? 41.648 47.044 15.006 1.00 2.53 174 LEU A N 1
ATOM 1337 C CA . LEU A 1 177 ? 41.493 47.709 13.717 1.00 3.16 174 LEU A CA 1
ATOM 1338 C C . LEU A 1 177 ? 40.284 48.637 13.719 1.00 3.00 174 LEU A C 1
ATOM 1339 O O . LEU A 1 177 ? 40.345 49.755 13.202 1.00 5.16 174 LEU A O 1
ATOM 1344 N N . HIS A 1 178 ? 39.178 48.179 14.311 1.00 3.54 175 HIS A N 1
ATOM 1345 C CA . HIS A 1 178 ? 37.992 49.024 14.422 1.00 3.43 175 HIS A CA 1
ATOM 1346 C C . HIS A 1 178 ? 38.296 50.323 15.176 1.00 2.25 175 HIS A C 1
ATOM 1347 O O . HIS A 1 178 ? 37.881 51.402 14.742 1.00 4.51 175 HIS A O 1
ATOM 1354 N N . ASP A 1 179 ? 39.003 50.208 16.295 1.00 3.21 176 ASP A N 1
ATOM 1355 C CA . ASP A 1 179 ? 39.287 51.368 17.139 1.00 4.95 176 ASP A CA 1
ATOM 1356 C C . ASP A 1 179 ? 40.204 52.348 16.423 1.00 6.83 176 ASP A C 1
ATOM 1357 O O . ASP A 1 179 ? 40.173 53.551 16.707 1.00 8.90 176 ASP A O 1
ATOM 1362 N N . ALA A 1 180 ? 41.000 51.842 15.485 1.00 4.89 177 ALA A N 1
ATOM 1363 C CA . ALA A 1 180 ? 41.911 52.688 14.706 1.00 6.52 177 ALA A CA 1
ATOM 1364 C C . ALA A 1 180 ? 41.211 53.377 13.519 1.00 6.33 177 ALA A C 1
ATOM 1365 O O . ALA A 1 180 ? 41.834 54.157 12.791 1.00 9.51 177 ALA A O 1
ATOM 1367 N N . GLY A 1 181 ? 39.913 53.122 13.342 1.00 6.39 178 GLY A N 1
ATOM 1368 C CA . GLY A 1 181 ? 39.148 53.795 12.278 1.00 4.97 178 GLY A CA 1
ATOM 1369 C C . GLY A 1 181 ? 38.919 52.964 11.020 1.00 4.39 178 GLY A C 1
ATOM 1370 O O . GLY A 1 181 ? 38.411 53.472 10.029 1.00 6.82 178 GLY A O 1
ATOM 1371 N N . CYS A 1 182 ? 39.275 51.676 11.062 1.00 4.00 179 CYS A N 1
ATOM 1372 C CA . CYS A 1 182 ? 39.048 50.816 9.898 1.00 4.37 179 CYS A CA 1
ATOM 1373 C C . CYS A 1 182 ? 37.619 50.300 9.830 1.00 3.57 179 CYS A C 1
ATOM 1374 O O . CYS A 1 182 ? 36.942 50.134 10.861 1.00 4.70 179 CYS A O 1
ATOM 1377 N N . ARG A 1 183 ? 37.173 50.029 8.606 1.00 5.09 180 ARG A N 1
ATOM 1378 C CA . ARG A 1 183 ? 35.918 49.325 8.364 1.00 2.09 180 ARG A CA 1
ATOM 1379 C C . ARG A 1 183 ? 36.311 47.860 8.298 1.00 2.82 180 ARG A C 1
ATOM 1380 O O . ARG A 1 183 ? 36.890 47.427 7.314 1.00 3.66 180 ARG A O 1
ATOM 1388 N N . VAL A 1 184 ? 36.002 47.083 9.341 1.00 3.17 181 VAL A N 1
ATOM 1389 C CA . VAL A 1 184 ? 36.588 45.755 9.508 1.00 2.42 181 VAL A CA 1
ATOM 1390 C C . VAL A 1 184 ? 35.582 44.659 9.166 1.00 2.13 181 VAL A C 1
ATOM 1391 O O . VAL A 1 184 ? 34.481 44.625 9.703 1.00 2.42 181 VAL A O 1
ATOM 1395 N N . ILE A 1 185 ? 35.974 43.750 8.292 1.00 2.00 182 ILE A N 1
ATOM 1396 C CA . ILE A 1 185 ? 35.259 42.484 8.138 1.00 2.95 182 ILE A CA 1
ATOM 1397 C C . ILE A 1 185 ? 36.036 41.435 8.927 1.00 2.24 182 ILE A C 1
ATOM 1398 O O . ILE A 1 185 ? 37.203 41.176 8.663 1.00 3.88 182 ILE A O 1
ATOM 1403 N N . ALA A 1 186 ? 35.386 40.845 9.918 1.00 2.00 183 ALA A N 1
ATOM 1404 C CA . ALA A 1 186 ? 35.953 39.728 10.657 1.00 2.00 183 ALA A CA 1
ATOM 1405 C C . ALA A 1 186 ? 35.807 38.472 9.823 1.00 2.00 183 ALA A C 1
ATOM 1406 O O . ALA A 1 186 ? 34.679 38.132 9.394 1.00 3.02 183 ALA A O 1
ATOM 1408 N N . GLU A 1 187 ? 36.911 37.763 9.612 1.00 2.00 184 GLU A N 1
ATOM 1409 C CA . GLU A 1 187 ? 36.903 36.614 8.713 1.00 2.39 184 GLU A CA 1
ATOM 1410 C C . GLU A 1 187 ? 37.956 35.633 9.170 1.00 2.15 184 GLU A C 1
ATOM 1411 O O . GLU A 1 187 ? 39.134 35.984 9.314 1.00 3.45 184 GLU A O 1
ATOM 1417 N N . GLY A 1 188 ? 37.531 34.397 9.413 1.00 2.95 185 GLY A N 1
ATOM 1418 C CA . GLY A 1 188 ? 38.446 33.324 9.790 1.00 5.06 185 GLY A CA 1
ATOM 1419 C C . GLY A 1 188 ? 38.012 32.656 11.082 1.00 2.69 185 GLY A C 1
ATOM 1420 O O . GLY A 1 188 ? 38.141 33.230 12.164 1.00 3.86 185 GLY A O 1
ATOM 1421 N N . ARG A 1 189 ? 37.501 31.429 10.942 1.00 3.71 186 ARG A N 1
ATOM 1422 C CA . ARG A 1 189 ? 37.216 30.566 12.091 1.00 3.20 186 ARG A CA 1
ATOM 1423 C C . ARG A 1 189 ? 36.002 30.977 12.913 1.00 4.13 186 ARG A C 1
ATOM 1424 O O . ARG A 1 189 ? 35.845 30.526 14.058 1.00 4.48 186 ARG A O 1
ATOM 1432 N N . TYR A 1 190 ? 35.120 31.782 12.322 1.00 3.06 187 TYR A N 1
ATOM 1433 C CA . TYR A 1 190 ? 33.823 32.091 12.975 1.00 3.17 187 TYR A CA 1
ATOM 1434 C C . TYR A 1 190 ? 32.839 30.935 12.760 1.00 3.93 187 TYR A C 1
ATOM 1435 O O . TYR A 1 190 ? 31.833 31.033 12.036 1.00 4.69 187 TYR A O 1
ATOM 1444 N N . ASN A 1 191 ? 33.149 29.819 13.419 1.00 5.17 188 ASN A N 1
ATOM 1445 C CA . ASN A 1 191 ? 32.528 28.529 13.072 1.00 2.95 188 ASN A CA 1
ATOM 1446 C C . ASN A 1 191 ? 31.178 28.253 13.722 1.00 3.90 188 ASN A C 1
ATOM 1447 O O . ASN A 1 191 ? 30.573 27.190 13.486 1.00 5.50 188 ASN A O 1
ATOM 1452 N N . SER A 1 192 ? 30.708 29.199 14.545 1.00 2.94 189 SER A N 1
ATOM 1453 C CA . SER A 1 192 ? 29.379 29.117 15.129 1.00 5.26 189 SER A CA 1
ATOM 1454 C C . SER A 1 192 ? 28.765 30.503 15.108 1.00 5.96 189 SER A C 1
ATOM 1455 O O . SER A 1 192 ? 29.475 31.515 15.079 1.00 4.98 189 SER A O 1
ATOM 1458 N N . PRO A 1 193 ? 27.428 30.564 15.127 1.00 5.75 190 PRO A N 1
ATOM 1459 C CA . PRO A 1 193 ? 26.732 31.827 15.284 1.00 2.55 190 PRO A CA 1
ATOM 1460 C C . PRO A 1 193 ? 27.243 32.582 16.523 1.00 4.36 190 PRO A C 1
ATOM 1461 O O . PRO A 1 193 ? 27.432 33.806 16.464 1.00 4.40 190 PRO A O 1
ATOM 1465 N N . ALA A 1 194 ? 27.476 31.887 17.641 1.00 4.22 191 ALA A N 1
ATOM 1466 C CA . ALA A 1 194 ? 27.984 32.541 18.851 1.00 4.83 191 ALA A CA 1
ATOM 1467 C C . ALA A 1 194 ? 29.304 33.270 18.646 1.00 4.74 191 ALA A C 1
ATOM 1468 O O . ALA A 1 194 ? 29.480 34.385 19.127 1.00 5.52 191 ALA A O 1
ATOM 1470 N N . LEU A 1 195 ? 30.228 32.665 17.915 1.00 5.25 192 LEU A N 1
ATOM 1471 C CA . LEU A 1 195 ? 31.503 33.335 17.663 1.00 3.37 192 LEU A CA 1
ATOM 1472 C C . LEU A 1 195 ? 31.323 34.545 16.752 1.00 4.61 192 LEU A C 1
ATOM 1473 O O . LEU A 1 195 ? 31.963 35.588 16.948 1.00 4.65 192 LEU A O 1
ATOM 1478 N N . ALA A 1 196 ? 30.469 34.412 15.739 1.00 3.82 193 ALA A N 1
ATOM 1479 C CA . ALA A 1 196 ? 30.216 35.553 14.850 1.00 3.56 193 ALA A CA 1
ATOM 1480 C C . ALA A 1 196 ? 29.634 36.722 15.641 1.00 3.98 193 ALA A C 1
ATOM 1481 O O . ALA A 1 196 ? 30.017 37.886 15.427 1.00 4.55 193 ALA A O 1
ATOM 1483 N N . ALA A 1 197 ? 28.739 36.441 16.589 1.00 3.47 194 ALA A N 1
ATOM 1484 C CA . ALA A 1 197 ? 28.173 37.522 17.398 1.00 2.27 194 ALA A CA 1
ATOM 1485 C C . ALA A 1 197 ? 29.267 38.205 18.221 1.00 4.57 194 ALA A C 1
ATOM 1486 O O . ALA A 1 197 ? 29.253 39.427 18.404 1.00 4.92 194 ALA A O 1
ATOM 1488 N N . GLU A 1 198 ? 30.219 37.422 18.731 1.00 3.25 195 GLU A N 1
ATOM 1489 C CA . GLU A 1 198 ? 31.321 38.032 19.470 1.00 5.39 195 GLU A CA 1
ATOM 1490 C C . GLU A 1 198 ? 32.116 39.005 18.585 1.00 3.32 195 GLU A C 1
ATOM 1491 O O . GLU A 1 198 ? 32.575 40.031 19.067 1.00 4.09 195 GLU A O 1
ATOM 1497 N N . ALA A 1 199 ? 32.276 38.704 17.296 1.00 3.24 196 ALA A N 1
ATOM 1498 C CA . ALA A 1 199 ? 32.981 39.634 16.408 1.00 2.00 196 ALA A CA 1
ATOM 1499 C C . ALA A 1 199 ? 32.235 40.974 16.346 1.00 3.80 196 ALA A C 1
ATOM 1500 O O . ALA A 1 199 ? 32.860 42.035 16.330 1.00 2.71 196 ALA A O 1
ATOM 1502 N N . ILE A 1 200 ? 30.901 40.937 16.292 1.00 3.80 197 ILE A N 1
ATOM 1503 C CA . ILE A 1 200 ? 30.120 42.174 16.325 1.00 2.72 197 ILE A CA 1
ATOM 1504 C C . ILE A 1 200 ? 30.417 42.939 17.622 1.00 2.72 197 ILE A C 1
ATOM 1505 O O . ILE A 1 200 ? 30.614 44.159 17.623 1.00 3.51 197 ILE A O 1
ATOM 1510 N N . ARG A 1 201 ? 30.433 42.211 18.741 1.00 3.18 198 ARG A N 1
ATOM 1511 C CA A ARG A 1 201 ? 30.723 42.842 20.031 0.50 4.30 198 ARG A CA 1
ATOM 1512 C CA B ARG A 1 201 ? 30.723 42.819 20.040 0.50 4.05 198 ARG A CA 1
ATOM 1513 C C . ARG A 1 201 ? 32.104 43.482 20.075 1.00 4.02 198 ARG A C 1
ATOM 1514 O O . ARG A 1 201 ? 32.299 44.510 20.735 1.00 5.58 198 ARG A O 1
ATOM 1529 N N . TYR A 1 202 ? 33.061 42.888 19.352 1.00 2.78 199 TYR A N 1
ATOM 1530 C CA . TYR A 1 202 ? 34.406 43.434 19.232 1.00 2.00 199 TYR A CA 1
ATOM 1531 C C . TYR A 1 202 ? 34.527 44.568 18.218 1.00 3.27 199 TYR A C 1
ATOM 1532 O O . TYR A 1 202 ? 35.582 45.171 18.107 1.00 6.50 199 TYR A O 1
ATOM 1541 N N . GLY A 1 203 ? 33.463 44.873 17.485 1.00 2.50 200 GLY A N 1
ATOM 1542 C CA . GLY A 1 203 ? 33.499 46.029 16.585 1.00 2.43 200 GLY A CA 1
ATOM 1543 C C . GLY A 1 203 ? 33.439 45.733 15.098 1.00 3.38 200 GLY A C 1
ATOM 1544 O O . GLY A 1 203 ? 33.617 46.656 14.280 1.00 4.58 200 GLY A O 1
ATOM 1545 N N . ALA A 1 204 ? 33.177 44.478 14.733 1.00 2.00 201 ALA A N 1
ATOM 1546 C CA . ALA A 1 204 ? 33.143 44.161 13.300 1.00 2.48 201 ALA A CA 1
ATOM 1547 C C . ALA A 1 204 ? 32.045 44.908 12.574 1.00 2.00 201 ALA A C 1
ATOM 1548 O O . ALA A 1 204 ? 30.927 45.023 13.076 1.00 2.64 201 ALA A O 1
ATOM 1550 N N . TRP A 1 205 ? 32.340 45.367 11.357 1.00 2.00 202 TRP A N 1
ATOM 1551 C CA . TRP A 1 205 ? 31.319 45.916 10.467 1.00 3.60 202 TRP A CA 1
ATOM 1552 C C . TRP A 1 205 ? 30.468 44.783 9.884 1.00 2.00 202 TRP A C 1
ATOM 1553 O O . TRP A 1 205 ? 29.230 44.879 9.824 1.00 2.01 202 TRP A O 1
ATOM 1564 N N . ALA A 1 206 ? 31.136 43.736 9.413 1.00 2.00 203 ALA A N 1
ATOM 1565 C CA . ALA A 1 206 ? 30.418 42.528 8.971 1.00 2.79 203 ALA A CA 1
ATOM 1566 C C . ALA A 1 206 ? 31.279 41.324 9.286 1.00 2.00 203 ALA A C 1
ATOM 1567 O O . ALA A 1 206 ? 32.444 41.458 9.677 1.00 2.00 203 ALA A O 1
ATOM 1569 N N . VAL A 1 207 ? 30.711 40.130 9.143 1.00 2.26 204 VAL A N 1
ATOM 1570 C CA . VAL A 1 207 ? 31.421 38.905 9.473 1.00 2.00 204 VAL A CA 1
ATOM 1571 C C . VAL A 1 207 ? 31.299 37.969 8.273 1.00 2.00 204 VAL A C 1
ATOM 1572 O O . VAL A 1 207 ? 30.191 37.639 7.866 1.00 2.54 204 VAL A O 1
ATOM 1576 N N . THR A 1 208 ?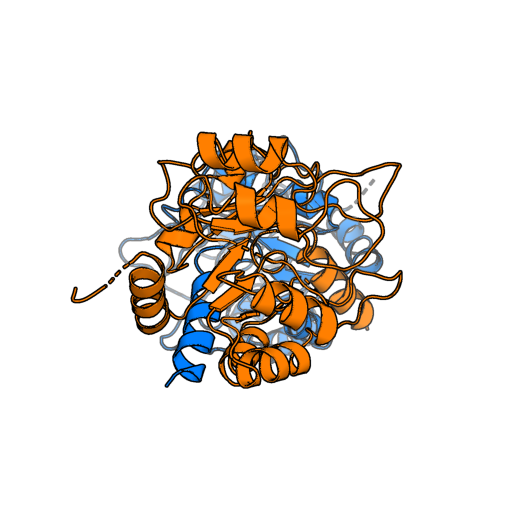 32.431 37.515 7.733 1.00 2.00 205 THR A N 1
ATOM 1577 C CA . THR A 1 208 ? 32.433 36.529 6.647 1.00 2.00 205 THR A CA 1
ATOM 1578 C C . THR A 1 208 ? 32.636 35.141 7.227 1.00 3.57 205 THR A C 1
ATOM 1579 O O . THR A 1 208 ? 33.529 34.937 8.042 1.00 4.07 205 THR A O 1
ATOM 1583 N N . VAL A 1 209 ? 31.768 34.204 6.831 1.00 3.03 206 VAL A N 1
ATOM 1584 C CA . VAL A 1 209 ? 31.832 32.817 7.290 1.00 2.00 206 VAL A CA 1
ATOM 1585 C C . VAL A 1 209 ? 31.900 31.936 6.043 1.00 3.05 206 VAL A C 1
ATOM 1586 O O . VAL A 1 209 ? 31.136 32.128 5.090 1.00 3.00 206 VAL A O 1
ATOM 1590 N N . GLY A 1 210 ? 32.816 30.979 6.089 1.00 2.70 207 GLY A N 1
ATOM 1591 C CA . GLY A 1 210 ? 33.048 30.077 4.965 1.00 3.38 207 GLY A CA 1
ATOM 1592 C C . GLY A 1 210 ? 32.776 28.649 5.373 1.00 2.55 207 GLY A C 1
ATOM 1593 O O . GLY A 1 210 ? 31.671 28.143 5.119 1.00 3.52 207 GLY A O 1
ATOM 1594 N N . SER A 1 211 ? 33.751 28.002 5.995 1.00 3.30 208 SER A N 1
ATOM 1595 C CA . SER A 1 211 ? 33.668 26.555 6.265 1.00 5.14 208 SER A CA 1
ATOM 1596 C C . SER A 1 211 ? 32.363 26.096 6.905 1.00 4.08 208 SER A C 1
ATOM 1597 O O . SER A 1 211 ? 31.800 25.091 6.467 1.00 4.12 208 SER A O 1
ATOM 1600 N N . ALA A 1 212 ? 31.890 26.806 7.933 1.00 2.58 209 ALA A N 1
ATOM 1601 C CA . ALA A 1 212 ? 30.722 26.351 8.699 1.00 3.01 209 ALA A CA 1
ATOM 1602 C C . ALA A 1 212 ? 29.420 26.416 7.916 1.00 3.19 209 ALA A C 1
ATOM 1603 O O . ALA A 1 212 ? 28.380 25.973 8.402 1.00 4.80 209 ALA A O 1
ATOM 1605 N N . ILE A 1 213 ? 29.450 27.035 6.737 1.00 3.27 210 ILE A N 1
ATOM 1606 C CA . ILE A 1 213 ? 28.252 27.145 5.902 1.00 3.08 210 ILE A CA 1
ATOM 1607 C C . ILE A 1 213 ? 28.438 26.380 4.581 1.00 4.40 210 ILE A C 1
ATOM 1608 O O . ILE A 1 213 ? 27.534 25.639 4.181 1.00 7.20 210 ILE A O 1
ATOM 1613 N N . THR A 1 214 ? 29.600 26.524 3.928 1.00 3.56 211 THR A N 1
ATOM 1614 C CA . THR A 1 214 ? 29.746 26.032 2.560 1.00 2.52 211 THR A CA 1
ATOM 1615 C C . THR A 1 214 ? 30.822 24.990 2.350 1.00 3.20 211 THR A C 1
ATOM 1616 O O . THR A 1 214 ? 31.108 24.664 1.182 1.00 5.29 211 THR A O 1
ATOM 1620 N N . ARG A 1 215 ? 31.421 24.445 3.419 1.00 2.16 212 ARG A N 1
ATOM 1621 C CA A ARG A 1 215 ? 32.372 23.332 3.256 0.50 2.13 212 ARG A CA 1
ATOM 1622 C CA B ARG A 1 215 ? 32.371 23.329 3.251 0.50 2.16 212 ARG A CA 1
ATOM 1623 C C . ARG A 1 215 ? 31.880 22.096 4.000 1.00 2.48 212 ARG A C 1
ATOM 1624 O O . ARG A 1 215 ? 32.301 21.824 5.127 1.00 3.58 212 ARG A O 1
ATOM 1639 N N . LEU A 1 216 ? 30.985 21.349 3.360 1.00 2.91 213 LEU A N 1
ATOM 1640 C CA . LEU A 1 216 ? 30.352 20.221 4.009 1.00 2.72 213 LEU A CA 1
ATOM 1641 C C . LEU A 1 216 ? 31.368 19.250 4.592 1.00 3.15 213 LEU A C 1
ATOM 1642 O O . LEU A 1 216 ? 31.191 18.808 5.724 1.00 3.29 213 LEU A O 1
ATOM 1647 N N . GLU A 1 217 ? 32.412 18.926 3.838 1.00 3.07 214 GLU A N 1
ATOM 1648 C CA . GLU A 1 217 ? 33.406 17.981 4.315 1.00 4.51 214 GLU A CA 1
ATOM 1649 C C . GLU A 1 217 ? 34.089 18.461 5.591 1.00 4.17 214 GLU A C 1
ATOM 1650 O O . GLU A 1 217 ? 34.399 17.649 6.484 1.00 4.51 214 GLU A O 1
ATOM 1656 N N A HIS A 1 218 ? 34.298 19.767 5.690 0.50 4.31 215 HIS A N 1
ATOM 1657 N N B HIS A 1 218 ? 34.347 19.770 5.669 0.50 4.94 215 HIS A N 1
ATOM 1658 C CA A HIS A 1 218 ? 34.991 20.324 6.836 0.50 6.32 215 HIS A CA 1
ATOM 1659 C CA B HIS A 1 218 ? 34.969 20.376 6.851 0.50 6.85 215 HIS A CA 1
ATOM 1660 C C A HIS A 1 218 ? 34.096 20.280 8.080 0.50 4.40 215 HIS A C 1
ATOM 1661 C C B HIS A 1 218 ? 34.073 20.169 8.048 0.50 4.56 215 HIS A C 1
ATOM 1662 O O A HIS A 1 218 ? 34.550 19.989 9.200 0.50 4.91 215 HIS A O 1
ATOM 1663 O O B HIS A 1 218 ? 34.508 19.693 9.103 0.50 4.97 215 HIS A O 1
ATOM 1676 N N . ILE A 1 219 ? 32.807 20.541 7.889 1.00 3.27 216 ILE A N 1
ATOM 1677 C CA . ILE A 1 219 ? 31.865 20.437 8.981 1.00 3.38 216 ILE A CA 1
ATOM 1678 C C . ILE A 1 219 ? 31.817 18.981 9.479 1.00 3.56 216 ILE A C 1
ATOM 1679 O O . ILE A 1 219 ? 31.824 18.714 10.690 1.00 3.88 216 ILE A O 1
ATOM 1684 N N . CYS A 1 220 ? 31.761 18.035 8.541 1.00 3.49 217 CYS A N 1
ATOM 1685 C CA . CYS A 1 220 ? 31.715 16.626 8.924 1.00 2.00 217 CYS A CA 1
ATOM 1686 C C . CYS A 1 220 ? 32.905 16.256 9.816 1.00 2.00 217 CYS A C 1
ATOM 1687 O O . CYS A 1 220 ? 32.764 15.535 10.814 1.00 3.18 217 CYS A O 1
ATOM 1690 N N . GLY A 1 221 ? 34.081 16.737 9.443 1.00 2.00 218 GLY A N 1
ATOM 1691 C CA . GLY A 1 221 ? 35.282 16.525 10.250 1.00 2.79 218 GLY A CA 1
ATOM 1692 C C . GLY A 1 221 ? 35.173 17.040 11.672 1.00 2.47 218 GLY A C 1
ATOM 1693 O O . GLY A 1 221 ? 35.599 16.353 12.601 1.00 3.91 218 GLY A O 1
ATOM 1694 N N . TRP A 1 222 ? 34.588 18.222 11.851 1.00 2.09 219 TRP A N 1
ATOM 1695 C CA . TRP A 1 222 ? 34.431 18.759 13.203 1.00 2.52 219 TRP A CA 1
ATOM 1696 C C . TRP A 1 222 ? 33.535 17.821 14.008 1.00 3.41 219 TRP A C 1
ATOM 1697 O O . TRP A 1 222 ? 33.789 17.569 15.188 1.00 3.65 219 TRP A O 1
ATOM 1708 N N . TYR A 1 223 ? 32.462 17.311 13.386 1.00 2.00 220 TYR A N 1
ATOM 1709 C CA . TYR A 1 223 ? 31.595 16.363 14.084 1.00 2.00 220 TYR A CA 1
ATOM 1710 C C . TYR A 1 223 ? 32.308 15.055 14.401 1.00 2.46 220 TYR A C 1
ATOM 1711 O O . TYR A 1 223 ? 32.230 14.557 15.525 1.00 2.28 220 TYR A O 1
ATOM 1720 N N . ASN A 1 224 ? 33.020 14.510 13.416 1.00 2.00 221 ASN A N 1
ATOM 1721 C CA . ASN A 1 224 ? 33.747 13.262 13.660 1.00 2.00 221 ASN A CA 1
ATOM 1722 C C . ASN A 1 224 ? 34.732 13.400 14.806 1.00 2.00 221 ASN A C 1
ATOM 1723 O O . ASN A 1 224 ? 34.843 12.474 15.625 1.00 3.08 221 ASN A O 1
ATOM 1728 N N . ASP A 1 225 ? 35.437 14.535 14.867 1.00 2.37 222 ASP A N 1
ATOM 1729 C CA . ASP A 1 225 ? 36.417 14.766 15.953 1.00 3.76 222 ASP A CA 1
ATOM 1730 C C . ASP A 1 225 ? 35.719 14.618 17.316 1.00 3.91 222 ASP A C 1
ATOM 1731 O O . ASP A 1 225 ? 36.189 13.907 18.215 1.00 4.62 222 ASP A O 1
ATOM 1736 N N . ALA A 1 226 ? 34.565 15.270 17.443 1.00 3.50 223 ALA A N 1
ATOM 1737 C CA . ALA A 1 226 ? 33.870 15.269 18.716 1.00 4.05 223 ALA A CA 1
ATOM 1738 C C . ALA A 1 226 ? 33.263 13.910 19.023 1.00 2.00 223 ALA A C 1
ATOM 1739 O O . ALA A 1 226 ? 33.290 13.422 20.154 1.00 3.58 223 ALA A O 1
ATOM 1741 N N . LEU A 1 227 ? 32.671 13.282 18.001 1.00 2.29 224 LEU A N 1
ATOM 1742 C CA . LEU A 1 227 ? 32.073 11.981 18.158 1.00 2.49 224 LEU A CA 1
ATOM 1743 C C . LEU A 1 227 ? 33.090 10.906 18.549 1.00 2.00 224 LEU A C 1
ATOM 1744 O O . LEU A 1 227 ? 32.816 10.064 19.400 1.00 2.44 224 LEU A O 1
ATOM 1749 N N . LYS A 1 228 ? 34.259 10.962 17.927 1.00 3.22 225 LYS A N 1
ATOM 1750 C CA . LYS A 1 228 ? 35.295 9.977 18.228 1.00 4.68 225 LYS A CA 1
ATOM 1751 C C . LYS A 1 228 ? 35.812 10.167 19.653 1.00 4.38 225 LYS A C 1
ATOM 1752 O O . LYS A 1 228 ? 35.988 9.174 20.377 1.00 6.78 225 LYS A O 1
ATOM 1758 N N . LYS A 1 229 ? 36.007 11.421 20.051 1.00 4.11 226 LYS A N 1
ATOM 1759 C CA . LYS A 1 229 ? 36.451 11.683 21.434 1.00 6.81 226 LYS A CA 1
ATOM 1760 C C . LYS A 1 229 ? 35.446 11.179 22.477 1.00 7.79 226 LYS A C 1
ATOM 1761 O O . LYS A 1 229 ? 35.824 10.631 23.516 1.00 7.60 226 LYS A O 1
ATOM 1767 N N . ALA A 1 230 ? 34.159 11.319 22.175 1.00 4.99 227 ALA A N 1
ATOM 1768 C CA . ALA A 1 230 ? 33.124 10.854 23.093 1.00 4.28 227 ALA A CA 1
ATOM 1769 C C . ALA A 1 230 ? 33.027 9.337 23.233 1.00 8.06 227 ALA A C 1
ATOM 1770 O O . ALA A 1 230 ? 32.435 8.836 24.204 1.00 10.89 227 ALA A O 1
ATOM 1772 N N . ALA A 1 231 ? 33.550 8.592 22.260 1.00 6.24 228 ALA A N 1
ATOM 1773 C CA . ALA A 1 231 ? 33.631 7.152 22.374 1.00 13.96 228 ALA A CA 1
ATOM 1774 C C . ALA A 1 231 ? 34.878 6.813 23.206 1.00 19.53 228 ALA A C 1
ATOM 1775 O O . ALA A 1 231 ? 34.827 5.939 24.048 1.00 27.84 228 ALA A O 1
ATOM 1777 N N . SER A 1 232 ? 35.976 7.540 22.968 1.00 24.40 229 SER A N 1
ATOM 1778 C CA . SER A 1 232 ? 37.282 7.253 23.575 1.00 26.55 229 SER A CA 1
ATOM 1779 C C . SER A 1 232 ? 37.221 6.985 25.090 1.00 29.24 229 SER A C 1
ATOM 1780 O O . SER A 1 232 ? 36.358 7.495 25.817 1.00 31.48 229 SER A O 1
ATOM 1784 N N . SER B 1 1 ? 37.654 -7.808 9.134 1.00 39.84 -2 SER B N 1
ATOM 1785 C CA . SER B 1 1 ? 36.180 -7.842 8.878 1.00 38.39 -2 SER B CA 1
ATOM 1786 C C . SER B 1 1 ? 35.488 -9.070 9.467 1.00 32.31 -2 SER B C 1
ATOM 1787 O O . SER B 1 1 ? 35.092 -9.967 8.730 1.00 30.99 -2 SER B O 1
ATOM 1790 N N . ASN B 1 2 ? 35.324 -9.117 10.788 1.00 25.38 -1 ASN B N 1
ATOM 1791 C CA . ASN B 1 2 ? 34.507 -10.187 11.358 1.00 22.93 -1 ASN B CA 1
ATOM 1792 C C . ASN B 1 2 ? 33.008 -9.807 11.447 1.00 23.72 -1 ASN B C 1
ATOM 1793 O O . ASN B 1 2 ? 32.217 -10.514 12.093 1.00 24.33 -1 ASN B O 1
ATOM 1798 N N . ALA B 1 3 ? 32.629 -8.702 10.781 1.00 16.69 0 ALA B N 1
ATOM 1799 C CA . ALA B 1 3 ? 31.218 -8.259 10.743 1.00 13.43 0 ALA B CA 1
ATOM 1800 C C . ALA B 1 3 ? 30.387 -9.133 9.815 1.00 16.33 0 ALA B C 1
ATOM 1801 O O . ALA B 1 3 ? 30.773 -9.396 8.674 1.00 16.00 0 ALA B O 1
ATOM 1811 N N . SER B 1 5 ? 26.731 -8.757 9.501 1.00 10.46 2 SER B N 1
ATOM 1812 C CA . SER B 1 5 ? 25.417 -8.175 9.217 1.00 9.46 2 SER B CA 1
ATOM 1813 C C . SER B 1 5 ? 25.577 -6.676 8.942 1.00 9.80 2 SER B C 1
ATOM 1814 O O . SER B 1 5 ? 26.614 -6.093 9.274 1.00 7.51 2 SER B O 1
ATOM 1817 N N . LEU B 1 6 ? 24.562 -6.046 8.356 1.00 9.09 3 LEU B N 1
ATOM 1818 C CA . LEU B 1 6 ? 24.619 -4.604 8.101 1.00 8.99 3 LEU B CA 1
ATOM 1819 C C . LEU B 1 6 ? 24.719 -3.811 9.413 1.00 7.69 3 LEU B C 1
ATOM 1820 O O . LEU B 1 6 ? 25.474 -2.838 9.512 1.00 7.93 3 LEU B O 1
ATOM 1825 N N . LEU B 1 7 ? 23.963 -4.210 10.432 1.00 8.57 4 LEU B N 1
ATOM 1826 C CA . LEU B 1 7 ? 24.082 -3.570 11.740 1.00 6.31 4 LEU B CA 1
ATOM 1827 C C . LEU B 1 7 ? 25.521 -3.677 12.233 1.00 5.49 4 LEU B C 1
ATOM 1828 O O . LEU B 1 7 ? 26.071 -2.711 12.763 1.00 4.57 4 LEU B O 1
ATOM 1833 N N . GLU B 1 8 ? 26.158 -4.839 12.048 1.00 6.03 5 GLU B N 1
ATOM 1834 C CA . GLU B 1 8 ? 27.540 -4.995 12.530 1.00 6.16 5 GLU B CA 1
ATOM 1835 C C . GLU B 1 8 ? 28.519 -4.173 11.687 1.00 4.06 5 GLU B C 1
ATOM 1836 O O . GLU B 1 8 ? 29.507 -3.678 12.215 1.00 5.59 5 GLU B O 1
ATOM 1842 N N . GLN B 1 9 ? 28.248 -4.077 10.386 1.00 4.42 6 GLN B N 1
ATOM 1843 C CA . GLN B 1 9 ? 29.072 -3.213 9.518 1.00 6.49 6 GLN B CA 1
ATOM 1844 C C . GLN B 1 9 ? 29.002 -1.783 10.028 1.00 5.90 6 GLN B C 1
ATOM 1845 O O . GLN B 1 9 ? 30.033 -1.095 10.172 1.00 5.57 6 GLN B O 1
ATOM 1851 N N . LEU B 1 10 ? 27.801 -1.328 10.346 1.00 4.19 7 LEU B N 1
ATOM 1852 C CA . LEU B 1 10 ? 27.653 0.039 10.873 1.00 3.67 7 LEU B CA 1
ATOM 1853 C C . LEU B 1 10 ? 28.301 0.172 12.248 1.00 5.63 7 LEU B C 1
ATOM 1854 O O . LEU B 1 10 ? 28.979 1.184 12.513 1.00 4.44 7 LEU B O 1
ATOM 1859 N N . ASP B 1 11 ? 28.126 -0.831 13.121 1.00 4.53 8 ASP B N 1
ATOM 1860 C CA . ASP B 1 11 ? 28.829 -0.820 14.420 1.00 4.55 8 ASP B CA 1
ATOM 1861 C C . ASP B 1 11 ? 30.301 -0.499 14.193 1.00 4.78 8 ASP B C 1
ATOM 1862 O O . ASP B 1 11 ? 30.891 0.363 14.848 1.00 5.32 8 ASP B O 1
ATOM 1867 N N . LYS B 1 12 ? 30.921 -1.270 13.297 1.00 2.51 9 LYS B N 1
ATOM 1868 C CA . LYS B 1 12 ? 32.345 -1.121 13.055 1.00 2.98 9 LYS B CA 1
ATOM 1869 C C . LYS B 1 12 ? 32.714 0.259 12.501 1.00 3.48 9 LYS B C 1
ATOM 1870 O O . LYS B 1 12 ? 33.732 0.836 12.899 1.00 4.22 9 LYS B O 1
ATOM 1876 N N . ASN B 1 13 ? 31.924 0.772 11.568 1.00 3.70 10 ASN B N 1
ATOM 1877 C CA . ASN B 1 13 ? 32.286 2.084 11.009 1.00 4.98 10 ASN B CA 1
ATOM 1878 C C . ASN B 1 13 ? 31.975 3.222 11.964 1.00 4.75 10 ASN B C 1
ATOM 1879 O O . ASN B 1 13 ? 32.631 4.266 11.919 1.00 4.14 10 ASN B O 1
ATOM 1884 N N . ILE B 1 14 ? 30.977 3.044 12.829 1.00 2.35 11 ILE B N 1
ATOM 1885 C CA . ILE B 1 14 ? 30.757 4.016 13.896 1.00 2.00 11 ILE B CA 1
ATOM 1886 C C . ILE B 1 14 ? 32.002 4.119 14.782 1.00 2.30 11 ILE B C 1
ATOM 1887 O O . ILE B 1 14 ? 32.480 5.218 15.105 1.00 2.35 11 ILE B O 1
ATOM 1892 N N . ALA B 1 15 ? 32.561 2.980 15.165 1.00 2.03 12 ALA B N 1
ATOM 1893 C CA . ALA B 1 15 ? 33.769 3.017 15.954 1.00 2.52 12 ALA B CA 1
ATOM 1894 C C . ALA B 1 15 ? 34.959 3.627 15.209 1.00 4.78 12 ALA B C 1
ATOM 1895 O O . ALA B 1 15 ? 35.765 4.352 15.811 1.00 7.82 12 ALA B O 1
ATOM 1897 N N . ALA B 1 16 ? 35.085 3.327 13.913 1.00 2.79 13 ALA B N 1
ATOM 1898 C CA . ALA B 1 16 ? 36.242 3.799 13.150 1.00 2.12 13 ALA B CA 1
ATOM 1899 C C . ALA B 1 16 ? 36.145 5.270 12.756 1.00 3.42 13 ALA B C 1
ATOM 1900 O O . ALA B 1 16 ? 37.169 5.988 12.749 1.00 4.40 13 ALA B O 1
ATOM 1902 N N . SER B 1 17 ? 34.937 5.702 12.394 1.00 2.21 14 SER B N 1
ATOM 1903 C CA . SER B 1 17 ? 34.745 7.048 11.822 1.00 2.19 14 SER B CA 1
ATOM 1904 C C . SER B 1 17 ? 34.141 8.048 12.785 1.00 3.26 14 SER B C 1
ATOM 1905 O O . SER B 1 17 ? 34.382 9.274 12.633 1.00 2.80 14 SER B O 1
ATOM 1908 N N . GLY B 1 18 ? 33.325 7.571 13.731 1.00 2.63 15 GLY B N 1
ATOM 1909 C CA . GLY B 1 18 ? 32.698 8.470 14.703 1.00 2.00 15 GLY B CA 1
ATOM 1910 C C . GLY B 1 18 ? 31.197 8.220 14.826 1.00 2.35 15 GLY B C 1
ATOM 1911 O O . GLY B 1 18 ? 30.619 8.293 15.934 1.00 3.24 15 GLY B O 1
ATOM 1912 N N . GLY B 1 19 ? 30.532 7.965 13.702 1.00 2.00 16 GLY B N 1
ATOM 1913 C CA . GLY B 1 19 ? 29.078 7.706 13.738 1.00 2.83 16 GLY B CA 1
ATOM 1914 C C . GLY B 1 19 ? 28.213 8.875 13.331 1.00 2.04 16 GLY B C 1
ATOM 1915 O O . GLY B 1 19 ? 27.059 8.983 13.787 1.00 2.98 16 GLY B O 1
ATOM 1916 N N . LEU B 1 20 ? 28.757 9.760 12.479 1.00 2.00 17 LEU B N 1
ATOM 1917 C CA . LEU B 1 20 ? 27.952 10.850 11.913 1.00 2.00 17 LEU B CA 1
ATOM 1918 C C . LEU B 1 20 ? 27.089 10.346 10.748 1.00 2.74 17 LEU B C 1
ATOM 1919 O O . LEU B 1 20 ? 27.596 9.692 9.852 1.00 2.76 17 LEU B O 1
ATOM 1924 N N . ILE B 1 21 ? 25.786 10.636 10.781 1.00 2.00 18 ILE B N 1
ATOM 1925 C CA . ILE B 1 21 ? 24.879 10.370 9.677 1.00 2.00 18 ILE B CA 1
ATOM 1926 C C . ILE B 1 21 ? 24.433 11.736 9.182 1.00 2.42 18 ILE B C 1
ATOM 1927 O O . ILE B 1 21 ? 23.965 12.562 9.963 1.00 4.02 18 ILE B O 1
ATOM 1932 N N . VAL B 1 22 ? 24.615 11.988 7.892 1.00 2.53 19 VAL B N 1
ATOM 1933 C CA . VAL B 1 22 ? 24.245 13.281 7.360 1.00 2.82 19 VAL B CA 1
ATOM 1934 C C . VAL B 1 22 ? 22.896 13.180 6.664 1.00 3.37 19 VAL B C 1
ATOM 1935 O O . VAL B 1 22 ? 22.735 12.427 5.690 1.00 3.41 19 VAL B O 1
ATOM 1939 N N . SER B 1 23 ? 21.923 13.929 7.178 1.00 2.00 20 SER B N 1
ATOM 1940 C CA . SER B 1 23 ? 20.637 14.041 6.523 1.00 2.68 20 SER B CA 1
ATOM 1941 C C . SER B 1 23 ? 20.750 15.121 5.465 1.00 3.61 20 SER B C 1
ATOM 1942 O O . SER B 1 23 ? 20.971 16.293 5.781 1.00 5.93 20 SER B O 1
ATOM 1945 N N . CYS B 1 24 ? 20.588 14.710 4.213 1.00 3.10 21 CYS B N 1
ATOM 1946 C CA . CYS B 1 24 ? 20.807 15.582 3.067 1.00 2.78 21 CYS B CA 1
ATOM 1947 C C . CYS B 1 24 ? 19.472 16.119 2.540 1.00 4.30 21 CYS B C 1
ATOM 1948 O O . CYS B 1 24 ? 19.047 15.776 1.429 1.00 6.87 21 CYS B O 1
ATOM 1951 N N . GLN B 1 25 ? 18.853 16.987 3.332 1.00 4.42 22 GLN B N 1
ATOM 1952 C CA . GLN B 1 25 ? 17.520 17.541 3.038 1.00 4.16 22 GLN B CA 1
ATOM 1953 C C . GLN B 1 25 ? 17.602 19.071 2.988 1.00 4.36 22 GLN B C 1
ATOM 1954 O O . GLN B 1 25 ? 17.501 19.724 4.022 1.00 6.89 22 GLN B O 1
ATOM 1960 N N . PRO B 1 26 ? 17.798 19.626 1.787 1.00 5.32 23 PRO B N 1
ATOM 1961 C CA . PRO B 1 26 ? 17.901 21.067 1.663 1.00 5.27 23 PRO B CA 1
ATOM 1962 C C . PRO B 1 26 ? 16.561 21.706 2.016 1.00 5.84 23 PRO B C 1
ATOM 1963 O O . PRO B 1 26 ? 15.533 21.019 2.143 1.00 6.68 23 PRO B O 1
ATOM 1967 N N . VAL B 1 27 ? 16.571 23.016 2.189 1.00 4.33 24 VAL B N 1
ATOM 1968 C CA . VAL B 1 27 ? 15.348 23.733 2.460 1.00 5.90 24 VAL B CA 1
ATOM 1969 C C . VAL B 1 27 ? 14.453 23.606 1.222 1.00 7.33 24 VAL B C 1
ATOM 1970 O O . VAL B 1 27 ? 14.901 23.797 0.083 1.00 7.89 24 VAL B O 1
ATOM 1974 N N . PRO B 1 28 ? 13.173 23.266 1.423 1.00 11.63 25 PRO B N 1
ATOM 1975 C CA . PRO B 1 28 ? 12.332 23.047 0.247 1.00 12.80 25 PRO B CA 1
ATOM 1976 C C . PRO B 1 28 ? 12.284 24.285 -0.654 1.00 10.07 25 PRO B C 1
ATOM 1977 O O . PRO B 1 28 ? 12.125 25.398 -0.162 1.00 12.96 25 PRO B O 1
ATOM 1981 N N . GLY B 1 29 ? 12.475 24.091 -1.957 1.00 12.97 26 GLY B N 1
ATOM 1982 C CA . GLY B 1 29 ? 12.460 25.218 -2.900 1.00 11.78 26 GLY B CA 1
ATOM 1983 C C . GLY B 1 29 ? 13.700 26.109 -2.938 1.00 12.56 26 GLY B C 1
ATOM 1984 O O . GLY B 1 29 ? 13.757 27.088 -3.687 1.00 14.22 26 GLY B O 1
ATOM 1985 N N . SER B 1 30 ? 14.684 25.781 -2.116 1.00 8.96 27 SER B N 1
ATOM 1986 C CA . SER B 1 30 ? 16.014 26.383 -2.217 1.00 5.85 27 SER B CA 1
ATOM 1987 C C . SER B 1 30 ? 16.607 26.157 -3.602 1.00 4.42 27 SER B C 1
ATOM 1988 O O . SER B 1 30 ? 16.327 25.144 -4.261 1.00 6.17 27 SER B O 1
ATOM 1991 N N . PRO B 1 31 ? 17.482 27.075 -4.047 1.00 2.38 28 PRO B N 1
ATOM 1992 C CA . PRO B 1 31 ? 18.302 26.833 -5.214 1.00 4.79 28 PRO B CA 1
ATOM 1993 C C . PRO B 1 31 ? 19.099 25.544 -5.079 1.00 3.17 28 PRO B C 1
ATOM 1994 O O . PRO B 1 31 ? 19.464 24.943 -6.087 1.00 5.88 28 PRO B O 1
ATOM 1998 N N . LEU B 1 32 ? 19.352 25.126 -3.835 1.00 3.34 29 LEU B N 1
ATOM 1999 C CA . LEU B 1 32 ? 20.118 23.910 -3.566 1.00 2.85 29 LEU B CA 1
ATOM 2000 C C . LEU B 1 32 ? 19.261 22.634 -3.526 1.00 5.46 29 LEU B C 1
ATOM 2001 O O . LEU B 1 32 ? 19.795 21.514 -3.451 1.00 5.14 29 LEU B O 1
ATOM 2006 N N . ASP B 1 33 ? 17.939 22.807 -3.593 1.00 4.98 30 ASP B N 1
ATOM 2007 C CA . ASP B 1 33 ? 17.010 21.675 -3.544 1.00 5.34 30 ASP B CA 1
ATOM 2008 C C . ASP B 1 33 ? 16.793 21.071 -4.941 1.00 6.20 30 ASP B C 1
ATOM 2009 O O . ASP B 1 33 ? 15.721 21.229 -5.555 1.00 7.19 30 ASP B O 1
ATOM 2014 N N . LYS B 1 34 ? 17.823 20.387 -5.418 1.00 4.44 31 LYS B N 1
ATOM 2015 C CA A LYS B 1 34 ? 17.796 19.663 -6.693 0.50 6.18 31 LYS B CA 1
ATOM 2016 C CA B LYS B 1 34 ? 17.790 19.673 -6.688 0.50 5.11 31 LYS B CA 1
ATOM 2017 C C . LYS B 1 34 ? 18.371 18.282 -6.447 1.00 4.34 31 LYS B C 1
ATOM 2018 O O . LYS B 1 34 ? 19.318 18.130 -5.667 1.00 4.74 31 LYS B O 1
ATOM 2029 N N . PRO B 1 35 ? 17.828 17.251 -7.124 1.00 4.20 32 PRO B N 1
ATOM 2030 C CA . PRO B 1 35 ? 18.330 15.897 -6.863 1.00 5.63 32 PRO B CA 1
ATOM 2031 C C . PRO B 1 35 ? 19.836 15.729 -7.110 1.00 5.45 32 PRO B C 1
ATOM 2032 O O . PRO B 1 35 ? 20.494 15.048 -6.311 1.00 5.72 32 PRO B O 1
ATOM 2036 N N . GLU B 1 36 ? 20.392 16.343 -8.158 1.00 3.65 33 GLU B N 1
ATOM 2037 C CA . GLU B 1 36 ? 21.834 16.247 -8.396 1.00 5.44 33 GLU B CA 1
ATOM 2038 C C . GLU B 1 36 ? 22.651 16.855 -7.272 1.00 3.94 33 GLU B C 1
ATOM 2039 O O . GLU B 1 36 ? 23.750 16.369 -6.977 1.00 5.75 33 GLU B O 1
ATOM 2045 N N . ILE B 1 37 ? 22.136 17.929 -6.670 1.00 2.89 34 ILE B N 1
ATOM 2046 C CA . ILE B 1 37 ? 22.817 18.586 -5.538 1.00 3.78 34 ILE B CA 1
ATOM 2047 C C . ILE B 1 37 ? 22.703 17.754 -4.256 1.00 3.45 34 ILE B C 1
ATOM 2048 O O . ILE B 1 37 ? 23.689 17.586 -3.532 1.00 3.73 34 ILE B O 1
ATOM 2053 N N . VAL B 1 38 ? 21.514 17.203 -3.991 1.00 3.47 35 VAL B N 1
ATOM 2054 C CA . VAL B 1 38 ? 21.355 16.308 -2.851 1.00 3.40 35 VAL B CA 1
ATOM 2055 C C . VAL B 1 38 ? 22.332 15.126 -2.973 1.00 3.18 35 VAL B C 1
ATOM 2056 O O . VAL B 1 38 ? 23.016 14.766 -2.002 1.00 4.56 35 VAL B O 1
ATOM 2060 N N . ALA B 1 39 ? 22.419 14.529 -4.153 1.00 2.87 36 ALA B N 1
ATOM 2061 C CA . ALA B 1 39 ? 23.348 13.420 -4.330 1.00 4.00 36 ALA B CA 1
ATOM 2062 C C . ALA B 1 39 ? 24.795 13.870 -4.118 1.00 4.51 36 ALA B C 1
ATOM 2063 O O . ALA B 1 39 ? 25.593 13.153 -3.512 1.00 4.56 36 ALA B O 1
ATOM 2065 N N . ALA B 1 40 ? 25.149 15.054 -4.618 1.00 2.35 37 ALA B N 1
ATOM 2066 C CA . ALA B 1 40 ? 26.498 15.586 -4.380 1.00 2.00 37 ALA B CA 1
ATOM 2067 C C . ALA B 1 40 ? 26.768 15.823 -2.896 1.00 2.29 37 ALA B C 1
ATOM 2068 O O . ALA B 1 40 ? 27.898 15.611 -2.454 1.00 2.68 37 ALA B O 1
ATOM 2078 N N . ALA B 1 42 ? 25.439 14.059 -0.405 1.00 4.09 39 ALA B N 1
ATOM 2079 C CA . ALA B 1 42 ? 25.655 12.714 0.135 1.00 2.67 39 ALA B CA 1
ATOM 2080 C C . ALA B 1 42 ? 27.020 12.144 -0.228 1.00 4.20 39 ALA B C 1
ATOM 2081 O O . ALA B 1 42 ? 27.678 11.522 0.615 1.00 3.90 39 ALA B O 1
ATOM 2083 N N . LEU B 1 43 ? 27.469 12.341 -1.466 1.00 2.17 40 LEU B N 1
ATOM 2084 C CA . LEU B 1 43 ? 28.811 11.898 -1.876 1.00 2.67 40 LEU B CA 1
ATOM 2085 C C . LEU B 1 43 ? 29.900 12.609 -1.076 1.00 3.25 40 LEU B C 1
ATOM 2086 O O . LEU B 1 43 ? 30.858 11.984 -0.602 1.00 4.20 40 LEU B O 1
ATOM 2091 N N . ALA B 1 44 ? 29.753 13.931 -0.927 1.00 2.70 41 ALA B N 1
ATOM 2092 C CA . ALA B 1 44 ? 30.699 14.701 -0.132 1.00 2.00 41 ALA B CA 1
ATOM 2093 C C . ALA B 1 44 ? 30.742 14.175 1.294 1.00 2.00 41 ALA B C 1
ATOM 2094 O O . ALA B 1 44 ? 31.828 14.031 1.882 1.00 3.18 41 ALA B O 1
ATOM 2096 N N . ALA B 1 45 ? 29.570 13.894 1.865 1.00 2.01 42 ALA B N 1
ATOM 2097 C CA . ALA B 1 45 ? 29.499 13.366 3.225 1.00 2.00 42 ALA B CA 1
ATOM 2098 C C . ALA B 1 45 ? 30.248 12.046 3.368 1.00 2.28 42 ALA B C 1
ATOM 2099 O O . ALA B 1 45 ? 30.995 11.851 4.332 1.00 3.55 42 ALA B O 1
ATOM 2101 N N . GLU B 1 46 ? 30.059 11.132 2.422 1.00 3.32 43 GLU B N 1
ATOM 2102 C CA . GLU B 1 46 ? 30.750 9.842 2.564 1.00 2.60 43 GLU B CA 1
ATOM 2103 C C . GLU B 1 46 ? 32.251 9.962 2.327 1.00 2.00 43 GLU B C 1
ATOM 2104 O O . GLU B 1 46 ? 33.049 9.179 2.864 1.00 3.78 43 GLU B O 1
ATOM 2110 N N . GLN B 1 47 ? 32.641 11.005 1.593 1.00 2.00 44 GLN B N 1
ATOM 2111 C CA . GLN B 1 47 ? 34.057 11.275 1.366 1.00 2.79 44 GLN B CA 1
ATOM 2112 C C . GLN B 1 47 ? 34.666 12.000 2.554 1.00 3.71 44 GLN B C 1
ATOM 2113 O O . GLN B 1 47 ? 35.859 12.321 2.544 1.00 3.39 44 GLN B O 1
ATOM 2119 N N . ALA B 1 48 ? 33.880 12.222 3.600 1.00 2.10 45 ALA B N 1
ATOM 2120 C CA . ALA B 1 48 ? 34.369 12.880 4.807 1.00 3.49 45 ALA B CA 1
ATOM 2121 C C . ALA B 1 48 ? 33.995 12.106 6.065 1.00 2.38 45 ALA B C 1
ATOM 2122 O O . ALA B 1 48 ? 33.990 12.629 7.174 1.00 5.51 45 ALA B O 1
ATOM 2124 N N . GLY B 1 49 ? 33.723 10.828 5.896 1.00 2.05 46 GLY B N 1
ATOM 2125 C CA . GLY B 1 49 ? 33.577 9.928 7.044 1.00 2.85 46 GLY B CA 1
ATOM 2126 C C . GLY B 1 49 ? 32.175 9.680 7.583 1.00 2.28 46 GLY B C 1
ATOM 2127 O O . GLY B 1 49 ? 32.032 8.976 8.568 1.00 3.78 46 GLY B O 1
ATOM 2128 N N . ALA B 1 50 ? 31.143 10.202 6.922 1.00 2.00 47 ALA B N 1
ATOM 2129 C CA . ALA B 1 50 ? 29.766 9.886 7.351 1.00 2.02 47 ALA B CA 1
ATOM 2130 C C . ALA B 1 50 ? 29.552 8.389 7.195 1.00 3.06 47 ALA B C 1
ATOM 2131 O O . ALA B 1 50 ? 29.934 7.781 6.201 1.00 3.65 47 ALA B O 1
ATOM 2133 N N . VAL B 1 51 ? 28.892 7.798 8.186 1.00 2.46 48 VAL B N 1
ATOM 2134 C CA . VAL B 1 51 ? 28.683 6.340 8.161 1.00 2.55 48 VAL B CA 1
ATOM 2135 C C . VAL B 1 51 ? 27.393 5.962 7.417 1.00 3.32 48 VAL B C 1
ATOM 2136 O O . VAL B 1 51 ? 27.182 4.801 7.064 1.00 2.97 48 VAL B O 1
ATOM 2140 N N . ALA B 1 52 ? 26.523 6.949 7.213 1.00 2.32 49 ALA B N 1
ATOM 2141 C CA . ALA B 1 52 ? 25.281 6.734 6.470 1.00 2.00 49 ALA B CA 1
ATOM 2142 C C . ALA B 1 52 ? 24.743 8.102 6.082 1.00 2.45 49 ALA B C 1
ATOM 2143 O O . ALA B 1 52 ? 25.196 9.134 6.612 1.00 2.60 49 ALA B O 1
ATOM 2145 N N . VAL B 1 53 ? 23.747 8.114 5.195 1.00 2.18 50 VAL B N 1
ATOM 2146 C CA . VAL B 1 53 ? 23.063 9.364 4.877 1.00 2.96 50 VAL B CA 1
ATOM 2147 C C . VAL B 1 53 ? 21.563 9.140 4.932 1.00 3.59 50 VAL B C 1
ATOM 2148 O O . VAL B 1 53 ? 21.092 8.019 4.693 1.00 3.65 50 VAL B O 1
ATOM 2152 N N . ARG B 1 54 ? 20.821 10.186 5.276 1.00 2.00 51 ARG B N 1
ATOM 2153 C CA . ARG B 1 54 ? 19.356 10.131 5.209 1.00 2.00 51 ARG B CA 1
ATOM 2154 C C . ARG B 1 54 ? 18.919 10.960 4.000 1.00 2.00 51 ARG B C 1
ATOM 2155 O O . ARG B 1 54 ? 19.363 12.089 3.826 1.00 4.22 51 ARG B O 1
ATOM 2163 N N . ILE B 1 55 ? 18.083 10.363 3.160 1.00 2.50 52 ILE B N 1
ATOM 2164 C CA . ILE B 1 55 ? 17.642 10.986 1.905 1.00 2.46 52 ILE B CA 1
ATOM 2165 C C . ILE B 1 55 ? 16.123 10.928 1.872 1.00 3.17 52 ILE B C 1
ATOM 2166 O O . ILE B 1 55 ? 15.529 9.883 2.182 1.00 4.16 52 ILE B O 1
ATOM 2171 N N . GLU B 1 56 ? 15.507 12.048 1.496 1.00 2.70 53 GLU B N 1
ATOM 2172 C CA . GLU B 1 56 ? 14.039 12.135 1.427 1.00 2.67 53 GLU B CA 1
ATOM 2173 C C . GLU B 1 56 ? 13.559 12.261 -0.012 1.00 5.95 53 GLU B C 1
ATOM 2174 O O . GLU B 1 56 ? 14.037 13.113 -0.759 1.00 5.56 53 GLU B O 1
ATOM 2180 N N . GLY B 1 57 ? 12.609 11.415 -0.391 1.00 3.43 54 GLY B N 1
ATOM 2181 C CA . GLY B 1 57 ? 11.945 11.548 -1.695 1.00 3.22 54 GLY B CA 1
ATOM 2182 C C . GLY B 1 57 ? 12.549 10.625 -2.731 1.00 2.63 54 GLY B C 1
ATOM 2183 O O . GLY B 1 57 ? 13.768 10.434 -2.773 1.00 2.90 54 GLY B O 1
ATOM 2184 N N . ILE B 1 58 ? 11.696 10.031 -3.565 1.00 4.01 55 ILE B N 1
ATOM 2185 C CA . ILE B 1 58 ? 12.168 9.097 -4.581 1.00 3.93 55 ILE B CA 1
ATOM 2186 C C . ILE B 1 58 ? 13.100 9.735 -5.631 1.00 5.08 55 ILE B C 1
ATOM 2187 O O . ILE B 1 58 ? 14.090 9.118 -6.023 1.00 4.09 55 ILE B O 1
ATOM 2192 N N . ASP B 1 59 ? 12.845 10.981 -6.017 1.00 4.11 56 ASP B N 1
ATOM 2193 C CA A ASP B 1 59 ? 13.722 11.669 -6.961 0.50 3.59 56 ASP B CA 1
ATOM 2194 C CA B ASP B 1 59 ? 13.722 11.660 -6.967 0.50 3.07 56 ASP B CA 1
ATOM 2195 C C . ASP B 1 59 ? 15.145 11.799 -6.410 1.00 3.12 56 ASP B C 1
ATOM 2196 O O . ASP B 1 59 ? 16.130 11.536 -7.111 1.00 4.50 56 ASP B O 1
ATOM 2205 N N . ASN B 1 60 ? 15.251 12.210 -5.147 1.00 2.00 57 ASN B N 1
ATOM 2206 C CA . ASN B 1 60 ? 16.558 12.346 -4.520 1.00 2.13 57 ASN B CA 1
ATOM 2207 C C . ASN B 1 60 ? 17.221 10.997 -4.313 1.00 3.06 57 ASN B C 1
ATOM 2208 O O . ASN B 1 60 ? 18.431 10.839 -4.558 1.00 3.46 57 ASN B O 1
ATOM 2213 N N . LEU B 1 61 ? 16.438 10.010 -3.894 1.00 2.50 58 LEU B N 1
ATOM 2214 C CA . LEU B 1 61 ? 16.983 8.673 -3.682 1.00 3.77 58 LEU B CA 1
ATOM 2215 C C . LEU B 1 61 ? 17.487 8.062 -4.988 1.00 4.29 58 LEU B C 1
ATOM 2216 O O . LEU B 1 61 ? 18.557 7.456 -5.021 1.00 3.87 58 LEU B O 1
ATOM 2221 N N . ARG B 1 62 ? 16.719 8.221 -6.067 1.00 3.57 59 ARG B N 1
ATOM 2222 C CA . ARG B 1 62 ? 17.171 7.672 -7.353 1.00 2.34 59 ARG B CA 1
ATOM 2223 C C . ARG B 1 62 ? 18.485 8.299 -7.826 1.00 4.68 59 ARG B C 1
ATOM 2224 O O . ARG B 1 62 ? 19.281 7.633 -8.490 1.00 5.90 59 ARG B O 1
ATOM 2245 N N . THR B 1 64 ? 20.827 9.383 -5.755 1.00 3.12 61 THR B N 1
ATOM 2246 C CA . THR B 1 64 ? 21.867 9.126 -4.766 1.00 6.12 61 THR B CA 1
ATOM 2247 C C . THR B 1 64 ? 22.312 7.673 -4.745 1.00 5.11 61 THR B C 1
ATOM 2248 O O . THR B 1 64 ? 23.494 7.349 -4.572 1.00 6.09 61 THR B O 1
ATOM 2252 N N . ARG B 1 65 ? 21.357 6.779 -4.936 1.00 5.13 62 ARG B N 1
ATOM 2253 C CA . ARG B 1 65 ? 21.651 5.363 -4.881 1.00 6.34 62 ARG B CA 1
ATOM 2254 C C . ARG B 1 65 ? 22.649 4.930 -5.938 1.00 6.60 62 ARG B C 1
ATOM 2255 O O . ARG B 1 65 ? 22.608 5.386 -7.064 1.00 8.23 62 ARG B O 1
ATOM 2263 N N . SER B 1 66 ? 23.585 4.095 -5.513 1.00 6.55 63 SER B N 1
ATOM 2264 C CA . SER B 1 66 ? 24.627 3.559 -6.377 1.00 6.19 63 SER B CA 1
ATOM 2265 C C . SER B 1 66 ? 25.765 4.543 -6.672 1.00 8.66 63 SER B C 1
ATOM 2266 O O . SER B 1 66 ? 26.826 4.121 -7.105 1.00 13.54 63 SER B O 1
ATOM 2269 N N . LEU B 1 67 ? 25.571 5.824 -6.345 1.00 9.15 64 LEU B N 1
ATOM 2270 C CA . LEU B 1 67 ? 26.650 6.810 -6.443 1.00 9.63 64 LEU B CA 1
ATOM 2271 C C . LEU B 1 67 ? 27.365 6.751 -5.093 1.00 9.74 64 LEU B C 1
ATOM 2272 O O . LEU B 1 67 ? 28.588 6.708 -5.021 1.00 10.58 64 LEU B O 1
ATOM 2277 N N . VAL B 1 68 ? 26.575 6.714 -4.023 1.00 8.30 65 VAL B N 1
ATOM 2278 C CA . VAL B 1 68 ? 27.122 6.539 -2.691 1.00 8.17 65 VAL B CA 1
ATOM 2279 C C . VAL B 1 68 ? 27.203 5.050 -2.353 1.00 10.79 65 VAL B C 1
ATOM 2280 O O . VAL B 1 68 ? 26.504 4.219 -2.965 1.00 11.67 65 VAL B O 1
ATOM 2284 N N . SER B 1 69 ? 28.070 4.695 -1.404 1.00 6.00 66 SER B N 1
ATOM 2285 C CA A SER B 1 69 ? 28.110 3.308 -0.986 0.50 3.58 66 SER B CA 1
ATOM 2286 C CA B SER B 1 69 ? 28.268 3.321 -0.958 0.50 5.53 66 SER B CA 1
ATOM 2287 C C . SER B 1 69 ? 27.830 3.095 0.490 1.00 5.99 66 SER B C 1
ATOM 2288 O O . SER B 1 69 ? 27.584 1.958 0.917 1.00 8.02 66 SER B O 1
ATOM 2293 N N . VAL B 1 70 ? 27.794 4.171 1.276 1.00 3.70 67 VAL B N 1
ATOM 2294 C CA . VAL B 1 70 ? 27.338 3.997 2.635 1.00 4.09 67 VAL B CA 1
ATOM 2295 C C . VAL B 1 70 ? 25.830 3.698 2.626 1.00 2.59 67 VAL B C 1
ATOM 2296 O O . VAL B 1 70 ? 25.121 4.042 1.655 1.00 5.47 67 VAL B O 1
ATOM 2300 N N . PRO B 1 71 ? 25.334 3.063 3.700 1.00 4.12 68 PRO B N 1
ATOM 2301 C CA . PRO B 1 71 ? 23.894 2.810 3.744 1.00 3.72 68 PRO B CA 1
ATOM 2302 C C . PRO B 1 71 ? 23.070 4.086 3.668 1.00 3.70 68 PRO B C 1
ATOM 2303 O O . PRO B 1 71 ? 23.444 5.120 4.254 1.00 4.52 68 PRO B O 1
ATOM 2307 N N . ILE B 1 72 ? 21.977 3.997 2.913 1.00 3.63 69 ILE B N 1
ATOM 2308 C CA . ILE B 1 72 ? 21.015 5.085 2.813 1.00 2.36 69 ILE B CA 1
ATOM 2309 C C . ILE B 1 72 ? 19.774 4.814 3.653 1.00 2.87 69 ILE B C 1
ATOM 2310 O O . ILE B 1 72 ? 19.148 3.778 3.519 1.00 4.30 69 ILE B O 1
ATOM 2315 N N . ILE B 1 73 ? 19.459 5.762 4.532 1.00 2.10 70 ILE B N 1
ATOM 2316 C CA . ILE B 1 73 ? 18.201 5.794 5.294 1.00 2.00 70 ILE B CA 1
ATOM 2317 C C . ILE B 1 73 ? 17.220 6.590 4.456 1.00 2.53 70 ILE B C 1
ATOM 2318 O O . ILE B 1 73 ? 17.417 7.797 4.240 1.00 4.38 70 ILE B O 1
ATOM 2323 N N . GLY B 1 74 ? 16.200 5.913 3.931 1.00 2.00 71 GLY B N 1
ATOM 2324 C CA . GLY B 1 74 ? 15.255 6.564 3.024 1.00 2.24 71 GLY B CA 1
ATOM 2325 C C . GLY B 1 74 ? 13.941 6.892 3.733 1.00 2.00 71 GLY B C 1
ATOM 2326 O O . GLY B 1 74 ? 13.441 6.112 4.552 1.00 2.90 71 GLY B O 1
ATOM 2327 N N . ILE B 1 75 ? 13.419 8.074 3.435 1.00 2.22 72 ILE B N 1
ATOM 2328 C CA . ILE B 1 75 ? 12.091 8.484 3.880 1.00 2.00 72 ILE B CA 1
ATOM 2329 C C . ILE B 1 75 ? 11.364 9.187 2.743 1.00 2.58 72 ILE B C 1
ATOM 2330 O O . ILE B 1 75 ? 11.991 9.638 1.786 1.00 2.50 72 ILE B O 1
ATOM 2335 N N . ILE B 1 76 ? 10.043 9.301 2.864 1.00 2.18 73 ILE B N 1
ATOM 2336 C CA . ILE B 1 76 ? 9.285 10.197 2.002 1.00 3.53 73 ILE B CA 1
ATOM 2337 C C . ILE B 1 76 ? 8.456 11.063 2.910 1.00 2.72 73 ILE B C 1
ATOM 2338 O O . ILE B 1 76 ? 7.685 10.521 3.688 1.00 4.91 73 ILE B O 1
ATOM 2343 N N . LYS B 1 77 ? 8.593 12.389 2.807 1.00 2.81 74 LYS B N 1
ATOM 2344 C CA . LYS B 1 77 ? 7.792 13.305 3.629 1.00 2.00 74 LYS B CA 1
ATOM 2345 C C . LYS B 1 77 ? 6.554 13.772 2.874 1.00 5.17 74 LYS B C 1
ATOM 2346 O O . LYS B 1 77 ? 6.669 14.249 1.736 1.00 5.55 74 LYS B O 1
ATOM 2352 N N . ARG B 1 78 ? 5.386 13.623 3.511 1.00 3.19 75 ARG B N 1
ATOM 2353 C CA . ARG B 1 78 ? 4.107 14.007 2.924 1.00 3.38 75 ARG B CA 1
ATOM 2354 C C . ARG B 1 78 ? 3.350 14.912 3.860 1.00 3.91 75 ARG B C 1
ATOM 2355 O O . ARG B 1 78 ? 3.356 14.728 5.077 1.00 7.58 75 ARG B O 1
ATOM 2363 N N . ASP B 1 79 ? 2.652 15.882 3.296 1.00 6.23 76 ASP B N 1
ATOM 2364 C CA . ASP B 1 79 ? 1.747 16.715 4.096 1.00 6.34 76 ASP B CA 1
ATOM 2365 C C . ASP B 1 79 ? 0.343 16.189 3.901 1.00 6.78 76 ASP B C 1
ATOM 2366 O O . ASP B 1 79 ? -0.223 16.345 2.816 1.00 10.36 76 ASP B O 1
ATOM 2371 N N . LEU B 1 80 ? -0.219 15.554 4.933 1.00 5.01 77 LEU B N 1
ATOM 2372 C CA . LEU B 1 80 ? -1.515 14.860 4.826 1.00 5.69 77 LEU B CA 1
ATOM 2373 C C . LEU B 1 80 ? -2.636 15.698 5.405 1.00 5.97 77 LEU B C 1
ATOM 2374 O O . LEU B 1 80 ? -2.459 16.345 6.436 1.00 8.85 77 LEU B O 1
ATOM 2379 N N . ASP B 1 81 ? -3.802 15.662 4.764 1.00 7.98 78 ASP B N 1
ATOM 2380 C CA . ASP B 1 81 ? -4.964 16.351 5.311 1.00 8.17 78 ASP B CA 1
ATOM 2381 C C . ASP B 1 81 ? -5.500 15.622 6.546 1.00 8.89 78 ASP B C 1
ATOM 2382 O O . ASP B 1 81 ? -6.057 16.254 7.450 1.00 14.47 78 ASP B O 1
ATOM 2387 N N . GLU B 1 82 ? -5.309 14.301 6.597 1.00 8.74 79 GLU B N 1
ATOM 2388 C CA . GLU B 1 82 ? -5.952 13.455 7.617 1.00 10.49 79 GLU B CA 1
ATOM 2389 C C . GLU B 1 82 ? -5.109 13.137 8.848 1.00 9.82 79 GLU B C 1
ATOM 2390 O O . GLU B 1 82 ? -5.570 12.416 9.734 1.00 10.05 79 GLU B O 1
ATOM 2396 N N . SER B 1 83 ? -3.890 13.663 8.920 1.00 7.38 80 SER B N 1
ATOM 2397 C CA . SER B 1 83 ? -2.979 13.297 10.000 1.00 9.21 80 SER B CA 1
ATOM 2398 C C . SER B 1 83 ? -1.856 14.323 10.061 1.00 4.90 80 SER B C 1
ATOM 2399 O O . SER B 1 83 ? -1.501 14.902 9.031 1.00 5.83 80 SER B O 1
ATOM 2402 N N . PRO B 1 84 ? -1.268 14.532 11.255 1.00 4.65 81 PRO B N 1
ATOM 2403 C CA . PRO B 1 84 ? -0.066 15.372 11.323 1.00 4.80 81 PRO B CA 1
ATOM 2404 C C . PRO B 1 84 ? 1.236 14.641 11.003 1.00 4.49 81 PRO B C 1
ATOM 2405 O O . PRO B 1 84 ? 2.281 15.286 10.910 1.00 7.28 81 PRO B O 1
ATOM 2409 N N . VAL B 1 85 ? 1.167 13.313 10.840 1.00 4.13 82 VAL B N 1
ATOM 2410 C CA . VAL B 1 85 ? 2.345 12.500 10.521 1.00 3.97 82 VAL B CA 1
ATOM 2411 C C . VAL B 1 85 ? 2.820 12.837 9.110 1.00 4.29 82 VAL B C 1
ATOM 2412 O O . VAL B 1 85 ? 2.000 12.980 8.197 1.00 5.17 82 VAL B O 1
ATOM 2416 N N . ARG B 1 86 ? 4.136 13.012 8.961 1.00 4.28 83 ARG B N 1
ATOM 2417 C CA . ARG B 1 86 ? 4.732 13.353 7.665 1.00 4.32 83 ARG B CA 1
ATOM 2418 C C . ARG B 1 86 ? 5.730 12.321 7.153 1.00 3.93 83 ARG B C 1
ATOM 2419 O O . ARG B 1 86 ? 5.830 12.110 5.946 1.00 3.25 83 ARG B O 1
ATOM 2427 N N . ILE B 1 87 ? 6.453 11.653 8.053 1.00 2.00 84 ILE B N 1
ATOM 2428 C CA . ILE B 1 87 ? 7.550 10.756 7.616 1.00 2.48 84 ILE B CA 1
ATOM 2429 C C . ILE B 1 87 ? 7.077 9.365 7.229 1.00 2.61 84 ILE B C 1
ATOM 2430 O O . ILE B 1 87 ? 6.670 8.573 8.096 1.00 4.17 84 ILE B O 1
ATOM 2435 N N . THR B 1 88 ? 7.128 9.094 5.929 1.00 2.19 85 THR B N 1
ATOM 2436 C CA . THR B 1 88 ? 6.850 7.761 5.331 1.00 3.69 85 THR B CA 1
ATOM 2437 C C . THR B 1 88 ? 5.527 7.148 5.821 1.00 4.44 85 THR B C 1
ATOM 2438 O O . THR B 1 88 ? 5.511 6.089 6.431 1.00 3.31 85 THR B O 1
ATOM 2442 N N . PRO B 1 89 ? 4.396 7.823 5.529 1.00 2.96 86 PRO B N 1
ATOM 2443 C CA . PRO B 1 89 ? 3.150 7.390 6.152 1.00 4.00 86 PRO B CA 1
ATOM 2444 C C . PRO B 1 89 ? 2.476 6.183 5.540 1.00 2.83 86 PRO B C 1
ATOM 2445 O O . PRO B 1 89 ? 1.610 5.613 6.193 1.00 4.14 86 PRO B O 1
ATOM 2449 N N . PHE B 1 90 ? 2.845 5.800 4.317 1.00 2.60 87 PHE B N 1
ATOM 2450 C CA . PHE B 1 90 ? 2.113 4.755 3.595 1.00 3.19 87 PHE B CA 1
ATOM 2451 C C . PHE B 1 90 ? 2.954 3.515 3.292 1.00 2.83 87 PHE B C 1
ATOM 2452 O O . PHE B 1 90 ? 4.178 3.606 3.100 1.00 2.49 87 PHE B O 1
ATOM 2460 N N . LEU B 1 91 ? 2.283 2.361 3.229 1.00 3.28 88 LEU B N 1
ATOM 2461 C CA . LEU B 1 91 ? 2.947 1.146 2.756 1.00 2.02 88 LEU B CA 1
ATOM 2462 C C . LEU B 1 91 ? 3.501 1.344 1.344 1.00 4.54 88 LEU B C 1
ATOM 2463 O O . LEU B 1 91 ? 4.567 0.832 1.004 1.00 2.54 88 LEU B O 1
ATOM 2468 N N . ASP B 1 92 ? 2.797 2.104 0.515 1.00 3.81 89 ASP B N 1
ATOM 2469 C CA . ASP B 1 92 ? 3.311 2.362 -0.820 1.00 2.00 89 ASP B CA 1
ATOM 2470 C C . ASP B 1 92 ? 4.624 3.123 -0.784 1.00 3.71 89 ASP B C 1
ATOM 2471 O O . ASP B 1 92 ? 5.471 2.932 -1.661 1.00 3.66 89 ASP B O 1
ATOM 2476 N N . ASP B 1 93 ? 4.808 3.962 0.238 1.00 2.26 90 ASP B N 1
ATOM 2477 C CA . ASP B 1 93 ? 6.048 4.714 0.376 1.00 2.50 90 ASP B CA 1
ATOM 2478 C C . ASP B 1 93 ? 7.184 3.767 0.789 1.00 3.24 90 ASP B C 1
ATOM 2479 O O . ASP B 1 93 ? 8.287 3.851 0.267 1.00 2.00 90 ASP B O 1
ATOM 2484 N N . VAL B 1 94 ? 6.899 2.860 1.721 1.00 2.00 91 VAL B N 1
ATOM 2485 C CA . VAL B 1 94 ? 7.860 1.808 2.053 1.00 2.75 91 VAL B CA 1
ATOM 2486 C C . VAL B 1 94 ? 8.284 1.053 0.817 1.00 2.98 91 VAL B C 1
ATOM 2487 O O . VAL B 1 94 ? 9.492 0.870 0.582 1.00 2.78 91 VAL B O 1
ATOM 2491 N N . ASP B 1 95 ? 7.317 0.611 0.016 1.00 2.33 92 ASP B N 1
ATOM 2492 C CA . ASP B 1 95 ? 7.665 -0.168 -1.181 1.00 2.60 92 ASP B CA 1
ATOM 2493 C C . ASP B 1 95 ? 8.476 0.641 -2.183 1.00 4.39 92 ASP B C 1
ATOM 2494 O O . ASP B 1 95 ? 9.415 0.120 -2.807 1.00 4.42 92 ASP B O 1
ATOM 2499 N N . ALA B 1 96 ? 8.146 1.916 -2.356 1.00 2.88 93 ALA B N 1
ATOM 2500 C CA . ALA B 1 96 ? 8.911 2.745 -3.291 1.00 2.78 93 ALA B CA 1
ATOM 2501 C C . ALA B 1 96 ? 10.331 2.945 -2.820 1.00 2.97 93 ALA B C 1
ATOM 2502 O O . ALA B 1 96 ? 11.272 2.931 -3.628 1.00 4.00 93 ALA B O 1
ATOM 2504 N N . LEU B 1 97 ? 10.503 3.173 -1.530 1.00 2.17 94 LEU B N 1
ATOM 2505 C CA . LEU B 1 97 ? 11.847 3.392 -1.011 1.00 3.44 94 LEU B CA 1
ATOM 2506 C C . LEU B 1 97 ? 12.687 2.120 -1.134 1.00 4.12 94 LEU B C 1
ATOM 2507 O O . LEU B 1 97 ? 13.888 2.196 -1.433 1.00 3.85 94 LEU B O 1
ATOM 2512 N N . ALA B 1 98 ? 12.075 0.962 -0.914 1.00 3.26 95 ALA B N 1
ATOM 2513 C CA . ALA B 1 98 ? 12.792 -0.301 -1.069 1.00 3.37 95 ALA B CA 1
ATOM 2514 C C . ALA B 1 98 ? 13.264 -0.471 -2.508 1.00 3.39 95 ALA B C 1
ATOM 2515 O O . ALA B 1 98 ? 14.417 -0.802 -2.756 1.00 5.06 95 ALA B O 1
ATOM 2517 N N . GLN B 1 99 ? 12.369 -0.244 -3.460 1.00 3.90 96 GLN B N 1
ATOM 2518 C CA . GLN B 1 99 ? 12.704 -0.364 -4.869 1.00 2.96 96 GLN B CA 1
ATOM 2519 C C . GLN B 1 99 ? 13.821 0.581 -5.305 1.00 6.50 96 GLN B C 1
ATOM 2520 O O . GLN B 1 99 ? 14.641 0.234 -6.178 1.00 6.29 96 GLN B O 1
ATOM 2526 N N . ALA B 1 100 ? 13.829 1.778 -4.715 1.00 3.84 97 ALA B N 1
ATOM 2527 C CA . ALA B 1 100 ? 14.757 2.829 -5.097 1.00 4.10 97 ALA B CA 1
ATOM 2528 C C . ALA B 1 100 ? 16.102 2.769 -4.362 1.00 3.80 97 ALA B C 1
ATOM 2529 O O . ALA B 1 100 ? 16.964 3.621 -4.571 1.00 5.56 97 ALA B O 1
ATOM 2531 N N . GLY B 1 101 ? 16.282 1.761 -3.519 1.00 4.46 98 GLY B N 1
ATOM 2532 C CA . GLY B 1 101 ? 17.615 1.464 -3.002 1.00 6.08 98 GLY B CA 1
ATOM 2533 C C . GLY B 1 101 ? 17.926 1.807 -1.558 1.00 4.99 98 GLY B C 1
ATOM 2534 O O . GLY B 1 101 ? 19.099 1.788 -1.172 1.00 5.07 98 GLY B O 1
ATOM 2535 N N . ALA B 1 102 ? 16.919 2.122 -0.756 1.00 3.72 99 ALA B N 1
ATOM 2536 C CA . ALA B 1 102 ? 17.212 2.399 0.651 1.00 2.01 99 ALA B CA 1
ATOM 2537 C C . ALA B 1 102 ? 17.662 1.115 1.348 1.00 4.54 99 ALA B C 1
ATOM 2538 O O . ALA B 1 102 ? 17.110 0.051 1.093 1.00 7.87 99 ALA B O 1
ATOM 2540 N N . ALA B 1 103 ? 18.650 1.217 2.227 1.00 2.96 100 ALA B N 1
ATOM 2541 C CA . ALA B 1 103 ? 19.068 0.083 3.074 1.00 2.88 100 ALA B CA 1
ATOM 2542 C C . ALA B 1 103 ? 18.299 0.029 4.373 1.00 4.88 100 ALA B C 1
ATOM 2543 O O . ALA B 1 103 ? 18.080 -1.051 4.936 1.00 5.67 100 ALA B O 1
ATOM 2545 N N . ILE B 1 104 ? 17.921 1.213 4.854 1.00 2.79 101 ILE B N 1
ATOM 2546 C CA . ILE B 1 104 ? 17.173 1.386 6.091 1.00 3.94 101 ILE B CA 1
ATOM 2547 C C . ILE B 1 104 ? 16.012 2.277 5.696 1.00 2.00 101 ILE B C 1
ATOM 2548 O O . ILE B 1 104 ? 16.207 3.245 4.935 1.00 3.34 101 ILE B O 1
ATOM 2553 N N . ILE B 1 105 ? 14.805 1.936 6.134 1.00 2.00 102 ILE B N 1
ATOM 2554 C CA . ILE B 1 105 ? 13.663 2.804 5.870 1.00 2.00 102 ILE B CA 1
ATOM 2555 C C . ILE B 1 105 ? 13.154 3.313 7.204 1.00 3.03 102 ILE B C 1
ATOM 2556 O O . ILE B 1 105 ? 12.922 2.520 8.138 1.00 2.54 102 ILE B O 1
ATOM 2561 N N . ALA B 1 106 ? 13.016 4.634 7.309 1.00 2.00 103 ALA B N 1
ATOM 2562 C CA . ALA B 1 106 ? 12.482 5.242 8.549 1.00 2.00 103 ALA B CA 1
ATOM 2563 C C . ALA B 1 106 ? 11.044 5.656 8.360 1.00 3.56 103 ALA B C 1
ATOM 2564 O O . ALA B 1 106 ? 10.664 6.189 7.313 1.00 2.77 103 ALA B O 1
ATOM 2566 N N . VAL B 1 107 ? 10.257 5.411 9.408 1.00 3.67 104 VAL B N 1
ATOM 2567 C CA . VAL B 1 107 ? 8.851 5.810 9.439 1.00 3.52 104 VAL B CA 1
ATOM 2568 C C . VAL B 1 107 ? 8.578 6.542 10.752 1.00 2.00 104 VAL B C 1
ATOM 2569 O O . VAL B 1 107 ? 9.189 6.253 11.766 1.00 3.23 104 VAL B O 1
ATOM 2573 N N . ASP B 1 108 ? 7.642 7.483 10.740 1.00 2.54 105 ASP B N 1
ATOM 2574 C CA . ASP B 1 108 ? 7.196 8.124 11.987 1.00 4.03 105 ASP B CA 1
ATOM 2575 C C . ASP B 1 108 ? 6.648 7.032 12.916 1.00 3.11 105 ASP B C 1
ATOM 2576 O O . ASP B 1 108 ? 5.829 6.210 12.499 1.00 3.37 105 ASP B O 1
ATOM 2581 N N . GLY B 1 109 ? 7.138 7.012 14.157 1.00 3.49 106 GLY B N 1
ATOM 2582 C CA . GLY B 1 109 ? 6.789 5.955 15.109 1.00 5.04 106 GLY B CA 1
ATOM 2583 C C . GLY B 1 109 ? 5.918 6.475 16.226 1.00 5.24 106 GLY B C 1
ATOM 2584 O O . GLY B 1 109 ? 5.748 5.796 17.243 1.00 5.72 106 GLY B O 1
ATOM 2585 N N . THR B 1 110 ? 5.368 7.672 16.038 1.00 4.49 107 THR B N 1
ATOM 2586 C CA . THR B 1 110 ? 4.533 8.280 17.076 1.00 4.77 107 THR B CA 1
ATOM 2587 C C . THR B 1 110 ? 3.166 7.631 17.149 1.00 8.14 107 THR B C 1
ATOM 2588 O O . THR B 1 110 ? 2.731 6.931 16.228 1.00 6.53 107 THR B O 1
ATOM 2592 N N . ALA B 1 111 ? 2.450 7.915 18.232 1.00 5.96 108 ALA B N 1
ATOM 2593 C CA . ALA B 1 111 ? 1.135 7.324 18.416 1.00 8.65 108 ALA B CA 1
ATOM 2594 C C . ALA B 1 111 ? 0.020 8.286 18.048 1.00 9.08 108 ALA B C 1
ATOM 2595 O O . ALA B 1 111 ? -1.099 8.194 18.579 1.00 14.24 108 ALA B O 1
ATOM 2597 N N . ARG B 1 112 ? 0.307 9.195 17.135 1.00 6.04 109 ARG B N 1
ATOM 2598 C CA . ARG B 1 112 ? -0.637 10.180 16.665 1.00 5.04 109 ARG B CA 1
ATOM 2599 C C . ARG B 1 112 ? -1.598 9.597 15.663 1.00 3.74 109 ARG B C 1
ATOM 2600 O O . ARG B 1 112 ? -1.343 8.546 15.066 1.00 7.06 109 ARG B O 1
ATOM 2608 N N . GLN B 1 113 ? -2.724 10.282 15.485 1.00 5.20 110 GLN B N 1
ATOM 2609 C CA . GLN B 1 113 ? -3.707 9.857 14.498 1.00 6.40 110 GLN B CA 1
ATOM 2610 C C . GLN B 1 113 ? -3.014 9.738 13.143 1.00 6.62 110 GLN B C 1
ATOM 2611 O O . GLN B 1 113 ? -2.293 10.647 12.727 1.00 8.22 110 GLN B O 1
ATOM 2617 N N . ARG B 1 114 ? -3.215 8.612 12.469 1.00 4.02 111 ARG B N 1
ATOM 2618 C CA . ARG B 1 114 ? -2.397 8.305 11.295 1.00 4.94 111 ARG B CA 1
ATOM 2619 C C . ARG B 1 114 ? -3.142 7.321 10.389 1.00 6.98 111 ARG B C 1
ATOM 2620 O O . ARG B 1 114 ? -3.931 6.499 10.873 1.00 5.39 111 ARG B O 1
ATOM 2628 N N . PRO B 1 115 ? -2.883 7.389 9.072 1.00 7.55 112 PRO B N 1
ATOM 2629 C CA . PRO B 1 115 ? -3.636 6.518 8.157 1.00 7.65 112 PRO B CA 1
ATOM 2630 C C . PRO B 1 115 ? -3.240 5.040 8.228 1.00 6.45 112 PRO B C 1
ATOM 2631 O O . PRO B 1 115 ? -4.103 4.169 8.043 1.00 8.91 112 PRO B O 1
ATOM 2635 N N . VAL B 1 116 ? -1.966 4.762 8.511 1.00 5.33 113 VAL B N 1
ATOM 2636 C CA . VAL B 1 116 ? -1.463 3.388 8.541 1.00 3.61 113 VAL B CA 1
ATOM 2637 C C . VAL B 1 116 ? -0.725 3.157 9.855 1.00 4.42 113 VAL B C 1
ATOM 2638 O O . VAL B 1 116 ? 0.099 3.983 10.250 1.00 5.35 113 VAL B O 1
ATOM 2642 N N . ALA B 1 117 ? -1.025 2.050 10.536 1.00 4.73 114 ALA B N 1
ATOM 2643 C CA . ALA B 1 117 ? -0.397 1.776 11.843 1.00 3.87 114 ALA B CA 1
ATOM 2644 C C . ALA B 1 117 ? 1.110 1.563 11.723 1.00 5.82 114 ALA B C 1
ATOM 2645 O O . ALA B 1 117 ? 1.587 1.000 10.731 1.00 4.79 114 ALA B O 1
ATOM 2647 N N . VAL B 1 118 ? 1.845 1.982 12.751 1.00 4.19 115 VAL B N 1
ATOM 2648 C CA . VAL B 1 118 ? 3.301 1.767 12.799 1.00 2.18 115 VAL B CA 1
ATOM 2649 C C . VAL B 1 118 ? 3.622 0.284 12.646 1.00 4.33 115 VAL B C 1
ATOM 2650 O O . VAL B 1 118 ? 4.545 -0.083 11.928 1.00 4.65 115 VAL B O 1
ATOM 2654 N N . GLU B 1 119 ? 2.860 -0.581 13.307 1.00 5.47 116 GLU B N 1
ATOM 2655 C CA . GLU B 1 119 ? 3.124 -2.011 13.192 1.00 5.75 116 GLU B CA 1
ATOM 2656 C C . GLU B 1 119 ? 3.121 -2.502 11.737 1.00 5.55 116 GLU B C 1
ATOM 2657 O O . GLU B 1 119 ? 3.994 -3.276 11.334 1.00 4.85 116 GLU B O 1
ATOM 2663 N N . ALA B 1 120 ? 2.132 -2.063 10.955 1.00 5.54 117 ALA B N 1
ATOM 2664 C CA . ALA B 1 120 ? 2.045 -2.458 9.547 1.00 4.70 117 ALA B CA 1
ATOM 2665 C C . ALA B 1 120 ? 3.226 -1.918 8.727 1.00 3.84 117 ALA B C 1
ATOM 2666 O O . ALA B 1 120 ? 3.765 -2.632 7.865 1.00 4.63 117 ALA B O 1
ATOM 2668 N N . LEU B 1 121 ? 3.636 -0.678 9.001 1.00 2.93 118 LEU B N 1
ATOM 2669 C CA . LEU B 1 121 ? 4.789 -0.083 8.276 1.00 3.78 118 LEU B CA 1
ATOM 2670 C C . LEU B 1 121 ? 6.074 -0.858 8.572 1.00 3.94 118 LEU B C 1
ATOM 2671 O O . LEU B 1 121 ? 6.815 -1.205 7.654 1.00 3.56 118 LEU B O 1
ATOM 2676 N N . LEU B 1 122 ? 6.325 -1.136 9.846 1.00 5.09 119 LEU B N 1
ATOM 2677 C CA . LEU B 1 122 ? 7.555 -1.826 10.234 1.00 4.49 119 LEU B CA 1
ATOM 2678 C C . LEU B 1 122 ? 7.592 -3.223 9.606 1.00 5.85 119 LEU B C 1
ATOM 2679 O O . LEU B 1 122 ? 8.605 -3.668 9.082 1.00 5.98 119 LEU B O 1
ATOM 2684 N N . ALA B 1 123 ? 6.466 -3.923 9.671 1.00 5.93 120 ALA B N 1
ATOM 2685 C CA . ALA B 1 123 ? 6.411 -5.264 9.108 1.00 7.01 120 ALA B CA 1
ATOM 2686 C C . ALA B 1 123 ? 6.697 -5.256 7.620 1.00 8.47 120 ALA B C 1
ATOM 2687 O O . ALA B 1 123 ? 7.359 -6.146 7.101 1.00 7.69 120 ALA B O 1
ATOM 2689 N N . ARG B 1 124 ? 6.186 -4.258 6.912 1.00 5.72 121 ARG B N 1
ATOM 2690 C CA . ARG B 1 124 ? 6.417 -4.185 5.474 1.00 5.31 121 ARG B CA 1
ATOM 2691 C C . ARG B 1 124 ? 7.887 -3.928 5.115 1.00 5.34 121 ARG B C 1
ATOM 2692 O O . ARG B 1 124 ? 8.409 -4.472 4.155 1.00 7.41 121 ARG B O 1
ATOM 2700 N N . ILE B 1 125 ? 8.553 -3.077 5.880 1.00 4.86 122 ILE B N 1
ATOM 2701 C CA . ILE B 1 125 ? 9.969 -2.877 5.672 1.00 4.58 122 ILE B CA 1
ATOM 2702 C C . ILE B 1 125 ? 10.717 -4.181 5.893 1.00 5.70 122 ILE B C 1
ATOM 2703 O O . ILE B 1 125 ? 11.604 -4.550 5.107 1.00 6.32 122 ILE B O 1
ATOM 2708 N N A HIS B 1 126 ? 10.350 -4.885 6.963 0.50 5.99 123 HIS B N 1
ATOM 2709 N N B HIS B 1 126 ? 10.363 -4.893 6.956 0.50 5.56 123 HIS B N 1
ATOM 2710 C CA A HIS B 1 126 ? 10.963 -6.183 7.263 0.50 9.97 123 HIS B CA 1
ATOM 2711 C CA B HIS B 1 126 ? 11.010 -6.179 7.201 0.50 8.87 123 HIS B CA 1
ATOM 2712 C C A HIS B 1 126 ? 10.697 -7.188 6.138 0.50 8.53 123 HIS B C 1
ATOM 2713 C C B HIS B 1 126 ? 10.712 -7.187 6.097 0.50 7.83 123 HIS B C 1
ATOM 2714 O O A HIS B 1 126 ? 11.557 -8.023 5.823 0.50 12.02 123 HIS B O 1
ATOM 2715 O O B HIS B 1 126 ? 11.560 -8.023 5.757 0.50 11.27 123 HIS B O 1
ATOM 2728 N N . HIS B 1 127 ? 9.513 -7.109 5.532 1.00 8.72 124 HIS B N 1
ATOM 2729 C CA . HIS B 1 127 ? 9.146 -7.994 4.431 1.00 10.47 124 HIS B CA 1
ATOM 2730 C C . HIS B 1 127 ? 10.134 -7.866 3.271 1.00 10.91 124 HIS B C 1
ATOM 2731 O O . HIS B 1 127 ? 10.400 -8.837 2.571 1.00 10.68 124 HIS B O 1
ATOM 2738 N N . HIS B 1 128 ? 10.659 -6.662 3.060 1.00 6.89 125 HIS B N 1
ATOM 2739 C CA . HIS B 1 128 ? 11.644 -6.401 2.030 1.00 8.38 125 HIS B CA 1
ATOM 2740 C C . HIS B 1 128 ? 13.070 -6.742 2.478 1.00 9.36 125 HIS B C 1
ATOM 2741 O O . HIS B 1 128 ? 14.009 -6.508 1.733 1.00 8.37 125 HIS B O 1
ATOM 2748 N N . HIS B 1 129 ? 13.228 -7.276 3.686 1.00 9.51 126 HIS B N 1
ATOM 2749 C CA . HIS B 1 129 ? 14.559 -7.651 4.187 1.00 8.05 126 HIS B CA 1
ATOM 2750 C C . HIS B 1 129 ? 15.469 -6.446 4.346 1.00 8.46 126 HIS B C 1
ATOM 2751 O O . HIS B 1 129 ? 16.671 -6.507 4.137 1.00 10.28 126 HIS B O 1
ATOM 2758 N N . LEU B 1 130 ? 14.870 -5.333 4.744 1.00 6.84 127 LEU B N 1
ATOM 2759 C CA . LEU B 1 130 ? 15.609 -4.124 5.039 1.00 5.13 127 LEU B CA 1
ATOM 2760 C C . LEU B 1 130 ? 15.516 -3.823 6.530 1.00 5.79 127 LEU B C 1
ATOM 2761 O O . LEU B 1 130 ? 14.712 -4.402 7.238 1.00 7.69 127 LEU B O 1
ATOM 2766 N N . LEU B 1 131 ? 16.350 -2.915 6.995 1.00 5.19 128 LEU B N 1
ATOM 2767 C CA . LEU B 1 131 ? 16.342 -2.549 8.397 1.00 4.41 128 LEU B CA 1
ATOM 2768 C C . LEU B 1 131 ? 15.276 -1.490 8.617 1.00 4.90 128 LEU B C 1
ATOM 2769 O O . LEU B 1 131 ? 15.053 -0.609 7.766 1.00 3.89 128 LEU B O 1
ATOM 2774 N N . THR B 1 132 ? 14.627 -1.567 9.768 1.00 4.60 129 THR B N 1
ATOM 2775 C CA . THR B 1 132 ? 13.596 -0.602 10.161 1.00 3.33 129 THR B CA 1
ATOM 2776 C C . THR B 1 132 ? 14.119 0.453 11.102 1.00 4.80 129 THR B C 1
ATOM 2777 O O . THR B 1 132 ? 14.896 0.167 12.013 1.00 5.30 129 THR B O 1
ATOM 2789 N N . ALA B 1 134 ? 12.409 3.603 13.459 1.00 2.83 131 ALA B N 1
ATOM 2790 C CA . ALA B 1 134 ? 11.206 4.298 13.904 1.00 2.92 131 ALA B CA 1
ATOM 2791 C C . ALA B 1 134 ? 11.588 5.677 14.423 1.00 3.48 131 ALA B C 1
ATOM 2792 O O . ALA B 1 134 ? 12.357 5.786 15.378 1.00 3.38 131 ALA B O 1
ATOM 2794 N N . ASP B 1 135 ? 11.046 6.716 13.796 1.00 4.69 132 ASP B N 1
ATOM 2795 C CA . ASP B 1 135 ? 11.332 8.108 14.176 1.00 3.74 132 ASP B CA 1
ATOM 2796 C C . ASP B 1 135 ? 10.362 8.497 15.298 1.00 3.24 132 ASP B C 1
ATOM 2797 O O . ASP B 1 135 ? 9.166 8.759 15.065 1.00 4.44 132 ASP B O 1
ATOM 2802 N N . CYS B 1 136 ? 10.880 8.511 16.515 1.00 4.63 133 CYS B N 1
ATOM 2803 C CA . CYS B 1 136 ? 10.056 8.572 17.720 1.00 4.39 133 CYS B CA 1
ATOM 2804 C C . CYS B 1 136 ? 10.232 9.864 18.488 1.00 3.62 133 CYS B C 1
ATOM 2805 O O . CYS B 1 136 ? 11.086 10.699 18.160 1.00 4.04 133 CYS B O 1
ATOM 2808 N N . SER B 1 137 ? 9.406 10.029 19.530 1.00 4.31 134 SER B N 1
ATOM 2809 C CA . SER B 1 137 ? 9.331 11.312 20.225 1.00 4.61 134 SER B CA 1
ATOM 2810 C C . SER B 1 137 ? 9.362 11.227 21.737 1.00 4.84 134 SER B C 1
ATOM 2811 O O . SER B 1 137 ? 9.545 12.250 22.409 1.00 5.85 134 SER B O 1
ATOM 2814 N N . SER B 1 138 ? 9.133 10.044 22.281 1.00 4.90 135 SER B N 1
ATOM 2815 C CA . SER B 1 138 ? 8.951 9.932 23.725 1.00 4.71 135 SER B CA 1
ATOM 2816 C C . SER B 1 138 ? 9.380 8.549 24.183 1.00 4.45 135 SER B C 1
ATOM 2817 O O . SER B 1 138 ? 9.600 7.635 23.368 1.00 4.90 135 SER B O 1
ATOM 2820 N N . VAL B 1 139 ? 9.515 8.377 25.490 1.00 4.30 136 VAL B N 1
ATOM 2821 C CA . VAL B 1 139 ? 9.802 7.073 26.043 1.00 5.01 136 VAL B CA 1
ATOM 2822 C C . VAL B 1 139 ? 8.731 6.069 25.629 1.00 3.34 136 VAL B C 1
ATOM 2823 O O . VAL B 1 139 ? 9.041 4.965 25.171 1.00 5.98 136 VAL B O 1
ATOM 2827 N N . ASP B 1 140 ? 7.460 6.451 25.752 1.00 3.75 137 ASP B N 1
ATOM 2828 C CA . ASP B 1 140 ? 6.420 5.503 25.444 1.00 5.05 137 ASP B CA 1
ATOM 2829 C C . ASP B 1 140 ? 6.408 5.099 23.977 1.00 4.79 137 ASP B C 1
ATOM 2830 O O . ASP B 1 140 ? 6.281 3.922 23.686 1.00 3.61 137 ASP B O 1
ATOM 2835 N N . ASP B 1 141 ? 6.507 6.059 23.054 1.00 3.67 138 ASP B N 1
ATOM 2836 C CA . ASP B 1 141 ? 6.441 5.666 21.649 1.00 6.26 138 ASP B CA 1
ATOM 2837 C C . ASP B 1 141 ? 7.712 4.946 21.181 1.00 3.22 138 ASP B C 1
ATOM 2838 O O . ASP B 1 141 ? 7.640 4.022 20.368 1.00 5.08 138 ASP B O 1
ATOM 2843 N N . GLY B 1 142 ? 8.863 5.313 21.752 1.00 3.48 139 GLY B N 1
ATOM 2844 C CA . GLY B 1 142 ? 10.120 4.643 21.411 1.00 4.20 139 GLY B CA 1
ATOM 2845 C C . GLY B 1 142 ? 10.102 3.192 21.876 1.00 4.60 139 GLY B C 1
ATOM 2846 O O . GLY B 1 142 ? 10.445 2.273 21.131 1.00 5.47 139 GLY B O 1
ATOM 2847 N N . LEU B 1 143 ? 9.660 2.980 23.114 1.00 5.41 140 LEU B N 1
ATOM 2848 C CA . LEU B 1 143 ? 9.578 1.637 23.666 1.00 6.66 140 LEU B CA 1
ATOM 2849 C C . LEU B 1 143 ? 8.509 0.785 22.966 1.00 6.21 140 LEU B C 1
ATOM 2850 O O . LEU B 1 143 ? 8.716 -0.410 22.740 1.00 6.42 140 LEU B O 1
ATOM 2855 N N . ALA B 1 144 ? 7.381 1.394 22.588 1.00 4.71 141 ALA B N 1
ATOM 2856 C CA . ALA B 1 144 ? 6.372 0.652 21.830 1.00 3.18 141 ALA B CA 1
ATOM 2857 C C . ALA B 1 144 ? 6.942 0.173 20.497 1.00 5.62 141 ALA B C 1
ATOM 2858 O O . ALA B 1 144 ? 6.691 -0.958 20.083 1.00 5.62 141 ALA B O 1
ATOM 2860 N N . CYS B 1 145 ? 7.749 1.017 19.847 1.00 4.35 142 CYS B N 1
ATOM 2861 C CA . CYS B 1 145 ? 8.331 0.619 18.561 1.00 5.79 142 CYS B CA 1
ATOM 2862 C C . CYS B 1 145 ? 9.398 -0.441 18.742 1.00 4.47 142 CYS B C 1
ATOM 2863 O O . CYS B 1 145 ? 9.508 -1.360 17.927 1.00 6.37 142 CYS B O 1
ATOM 2866 N N . GLN B 1 146 ? 10.169 -0.319 19.822 1.00 4.75 143 GLN B N 1
ATOM 2867 C CA . GLN B 1 146 ? 11.151 -1.330 20.173 1.00 5.67 143 GLN B CA 1
ATOM 2868 C C . GLN B 1 146 ? 10.470 -2.695 20.373 1.00 6.74 143 GLN B C 1
ATOM 2869 O O . GLN B 1 146 ? 10.956 -3.716 19.867 1.00 7.52 143 GLN B O 1
ATOM 2875 N N . ARG B 1 147 ? 9.350 -2.707 21.084 1.00 5.88 144 ARG B N 1
ATOM 2876 C CA . ARG B 1 147 ? 8.612 -3.945 21.329 1.00 7.52 144 ARG B CA 1
ATOM 2877 C C . ARG B 1 147 ? 8.089 -4.568 20.028 1.00 9.93 144 ARG B C 1
ATOM 2878 O O . ARG B 1 147 ? 7.975 -5.783 19.921 1.00 11.51 144 ARG B O 1
ATOM 2886 N N . LEU B 1 148 ? 7.743 -3.722 19.064 1.00 7.78 145 LEU B N 1
ATOM 2887 C CA . LEU B 1 148 ? 7.284 -4.192 17.763 1.00 10.48 145 LEU B CA 1
ATOM 2888 C C . LEU B 1 148 ? 8.423 -4.774 16.937 1.00 11.19 145 LEU B C 1
ATOM 2889 O O . LEU B 1 148 ? 8.179 -5.420 15.910 1.00 13.07 145 LEU B O 1
ATOM 2894 N N . GLY B 1 149 ? 9.662 -4.546 17.376 1.00 8.17 146 GLY B N 1
ATOM 2895 C CA . GLY B 1 149 ? 10.825 -5.130 16.711 1.00 8.70 146 GLY B CA 1
ATOM 2896 C C . GLY B 1 149 ? 11.590 -4.173 15.805 1.00 6.75 146 GLY B C 1
ATOM 2897 O O . GLY B 1 149 ? 12.381 -4.614 14.962 1.00 8.34 146 GLY B O 1
ATOM 2898 N N . ALA B 1 150 ? 11.355 -2.878 15.970 1.00 7.31 147 ALA B N 1
ATOM 2899 C CA . ALA B 1 150 ? 12.108 -1.887 15.179 1.00 6.00 147 ALA B CA 1
ATOM 2900 C C . ALA B 1 150 ? 13.587 -2.054 15.419 1.00 7.07 147 ALA B C 1
ATOM 2901 O O . ALA B 1 150 ? 14.037 -2.175 16.569 1.00 8.08 147 ALA B O 1
ATOM 2903 N N . ASP B 1 151 ? 14.365 -2.031 14.344 1.00 3.22 148 ASP B N 1
ATOM 2904 C CA . ASP B 1 151 ? 15.804 -2.243 14.499 1.00 2.95 148 ASP B CA 1
ATOM 2905 C C . ASP B 1 151 ? 16.490 -1.048 15.170 1.00 4.99 148 ASP B C 1
ATOM 2906 O O . ASP B 1 151 ? 17.416 -1.200 15.979 1.00 5.08 148 ASP B O 1
ATOM 2911 N N . ILE B 1 152 ? 16.050 0.150 14.792 1.00 3.38 149 ILE B N 1
ATOM 2912 C CA . ILE B 1 152 ? 16.670 1.391 15.241 1.00 2.00 149 ILE B CA 1
ATOM 2913 C C . ILE B 1 152 ? 15.554 2.302 15.711 1.00 4.43 149 ILE B C 1
ATOM 2914 O O . ILE B 1 152 ? 14.509 2.367 15.052 1.00 3.88 149 ILE B O 1
ATOM 2919 N N . ILE B 1 153 ? 15.758 2.987 16.845 1.00 3.01 150 ILE B N 1
ATOM 2920 C CA . ILE B 1 153 ? 14.816 3.987 17.328 1.00 3.17 150 ILE B CA 1
ATOM 2921 C C . ILE B 1 153 ? 15.486 5.351 17.182 1.00 2.15 150 ILE B C 1
ATOM 2922 O O . ILE B 1 153 ? 16.567 5.575 17.760 1.00 3.26 150 ILE B O 1
ATOM 2927 N N . GLY B 1 154 ? 14.904 6.234 16.388 1.00 2.69 151 GLY B N 1
ATOM 2928 C CA . GLY B 1 154 ? 15.422 7.609 16.298 1.00 3.13 151 GLY B CA 1
ATOM 2929 C C . GLY B 1 154 ? 14.678 8.518 17.261 1.00 2.99 151 GLY B C 1
ATOM 2930 O O . GLY B 1 154 ? 13.505 8.267 17.594 1.00 3.93 151 GLY B O 1
ATOM 2931 N N . THR B 1 155 ? 15.341 9.591 17.694 1.00 2.48 152 THR B N 1
ATOM 2932 C CA . THR B 1 155 ? 14.665 10.605 18.524 1.00 2.01 152 THR B CA 1
ATOM 2933 C C . THR B 1 155 ? 14.165 11.780 17.676 1.00 3.20 152 THR B C 1
ATOM 2934 O O . THR B 1 155 ? 13.791 12.838 18.209 1.00 3.71 152 THR B O 1
ATOM 2938 N N . THR B 1 156 ? 14.115 11.551 16.355 1.00 2.88 153 THR B N 1
ATOM 2939 C CA . THR B 1 156 ? 13.779 12.537 15.307 1.00 3.39 153 THR B CA 1
ATOM 2940 C C . THR B 1 156 ? 12.553 13.394 15.590 1.00 2.00 153 THR B C 1
ATOM 2941 O O . THR B 1 156 ? 12.516 14.575 15.228 1.00 5.21 153 THR B O 1
ATOM 2953 N N . SER B 1 158 ? 11.073 14.046 18.572 1.00 4.06 155 SER B N 1
ATOM 2954 C CA . SER B 1 158 ? 10.957 14.729 19.860 1.00 2.19 155 SER B CA 1
ATOM 2955 C C . SER B 1 158 ? 11.048 16.229 19.643 1.00 4.04 155 SER B C 1
ATOM 2956 O O . SER B 1 158 ? 12.046 16.726 19.099 1.00 5.23 155 SER B O 1
ATOM 2959 N N . GLY B 1 159 ? 10.033 16.959 20.104 1.00 5.70 156 GLY B N 1
ATOM 2960 C CA . GLY B 1 159 ? 9.987 18.410 19.902 1.00 9.61 156 GLY B CA 1
ATOM 2961 C C . GLY B 1 159 ? 9.082 18.847 18.752 1.00 10.88 156 GLY B C 1
ATOM 2962 O O . GLY B 1 159 ? 8.861 20.033 18.551 1.00 12.36 156 GLY B O 1
ATOM 2963 N N . TYR B 1 160 ? 8.578 17.899 17.971 1.00 5.47 157 TYR B N 1
ATOM 2964 C CA . TYR B 1 160 ? 7.860 18.255 16.747 1.00 7.78 157 TYR B CA 1
ATOM 2965 C C . TYR B 1 160 ? 6.408 17.813 16.729 1.00 9.90 157 TYR B C 1
ATOM 2966 O O . TYR B 1 160 ? 5.725 17.954 15.714 1.00 16.20 157 TYR B O 1
ATOM 2975 N N . THR B 1 161 ? 5.947 17.276 17.843 1.00 7.60 158 THR B N 1
ATOM 2976 C CA . THR B 1 161 ? 4.566 16.818 17.896 1.00 10.34 158 THR B CA 1
ATOM 2977 C C . THR B 1 161 ? 3.636 17.925 18.377 1.00 15.97 158 THR B C 1
ATOM 2978 O O . THR B 1 161 ? 2.432 17.747 18.359 1.00 15.77 158 THR B O 1
ATOM 2982 N N . THR B 1 162 ? 4.202 19.078 18.740 1.00 17.95 159 THR B N 1
ATOM 2983 C CA . THR B 1 162 ? 3.397 20.254 19.122 1.00 25.57 159 THR B CA 1
ATOM 2984 C C . THR B 1 162 ? 3.896 21.545 18.446 1.00 27.26 159 THR B C 1
ATOM 2985 O O . THR B 1 162 ? 4.864 21.520 17.686 1.00 26.04 159 THR B O 1
ATOM 2989 N N . PRO B 1 163 ? 3.242 22.686 18.738 1.00 29.46 160 PRO B N 1
ATOM 2990 C CA . PRO B 1 163 ? 3.640 23.957 18.125 1.00 31.23 160 PRO B CA 1
ATOM 2991 C C . PRO B 1 163 ? 4.957 24.513 18.679 1.00 30.91 160 PRO B C 1
ATOM 2992 O O . PRO B 1 163 ? 5.605 25.329 18.016 1.00 35.46 160 PRO B O 1
ATOM 2996 N N . ASP B 1 164 ? 5.341 24.083 19.882 1.00 29.23 161 ASP B N 1
ATOM 2997 C CA . ASP B 1 164 ? 6.570 24.565 20.514 1.00 26.78 161 ASP B CA 1
ATOM 2998 C C . ASP B 1 164 ? 7.706 23.545 20.401 1.00 22.15 161 ASP B C 1
ATOM 2999 O O . ASP B 1 164 ? 7.560 22.374 20.780 1.00 21.68 161 ASP B O 1
ATOM 3004 N N . THR B 1 165 ? 8.834 23.996 19.870 1.00 16.98 162 THR B N 1
ATOM 3005 C CA . THR B 1 165 ? 10.014 23.146 19.751 1.00 11.45 162 THR B CA 1
ATOM 3006 C C . THR B 1 165 ? 11.125 23.713 20.638 1.00 11.77 162 THR B C 1
ATOM 3007 O O . THR B 1 165 ? 11.510 24.864 20.472 1.00 15.76 162 THR B O 1
ATOM 3011 N N . PRO B 1 166 ? 11.659 22.895 21.569 1.00 10.87 163 PRO B N 1
ATOM 3012 C CA . PRO B 1 166 ? 12.761 23.392 22.387 1.00 11.76 163 PRO B CA 1
ATOM 3013 C C . PRO B 1 166 ? 13.993 23.714 21.555 1.00 9.61 163 PRO B C 1
ATOM 3014 O O . PRO B 1 166 ? 14.185 23.187 20.461 1.00 9.89 163 PRO B O 1
ATOM 3018 N N . GLU B 1 167 ? 14.836 24.590 22.078 1.00 8.79 164 GLU B N 1
ATOM 3019 C CA A GLU B 1 167 ? 16.073 24.952 21.415 0.50 9.99 164 GLU B CA 1
ATOM 3020 C CA B GLU B 1 167 ? 16.068 24.957 21.409 0.50 10.79 164 GLU B CA 1
ATOM 3021 C C . GLU B 1 167 ? 17.073 23.805 21.442 1.00 7.33 164 GLU B C 1
ATOM 3022 O O . GLU B 1 167 ? 17.711 23.491 20.434 1.00 9.66 164 GLU B O 1
ATOM 3033 N N A GLU B 1 168 ? 17.244 23.217 22.617 0.50 6.49 165 GLU B N 1
ATOM 3034 N N B GLU B 1 168 ? 17.178 23.183 22.609 0.50 6.93 165 GLU B N 1
ATOM 3035 C CA A GLU B 1 168 ? 18.215 22.147 22.795 0.50 7.00 165 GLU B CA 1
ATOM 3036 C CA B GLU B 1 168 ? 18.161 22.138 22.872 0.50 7.11 165 GLU B CA 1
ATOM 3037 C C A GLU B 1 168 ? 17.699 20.871 22.152 0.50 4.50 165 GLU B C 1
ATOM 3038 C C B GLU B 1 168 ? 17.679 20.767 22.384 0.50 5.70 165 GLU B C 1
ATOM 3039 O O A GLU B 1 168 ? 16.505 20.740 21.892 0.50 3.92 165 GLU B O 1
ATOM 3040 O O B GLU B 1 168 ? 16.488 20.464 22.466 0.50 4.46 165 GLU B O 1
ATOM 3051 N N . PRO B 1 169 ? 18.607 19.923 21.885 1.00 5.87 166 PRO B N 1
ATOM 3052 C CA . PRO B 1 169 ? 18.165 18.573 21.501 1.00 3.15 166 PRO B CA 1
ATOM 3053 C C . PRO B 1 169 ? 17.679 17.797 22.720 1.00 5.69 166 PRO B C 1
ATOM 3054 O O . PRO B 1 169 ? 18.011 18.132 23.873 1.00 6.67 166 PRO B O 1
ATOM 3058 N N . ASP B 1 170 ? 16.948 16.721 22.476 1.00 4.08 167 ASP B N 1
ATOM 3059 C CA . ASP B 1 170 ? 16.431 15.911 23.571 1.00 3.20 167 ASP B CA 1
ATOM 3060 C C . ASP B 1 170 ? 17.432 14.846 23.965 1.00 4.73 167 ASP B C 1
ATOM 3061 O O . ASP B 1 170 ? 17.353 13.695 23.524 1.00 6.01 167 ASP B O 1
ATOM 3066 N N . LEU B 1 171 ? 18.359 15.227 24.832 1.00 4.04 168 LEU B N 1
ATOM 3067 C CA . LEU B 1 171 ? 19.363 14.305 25.314 1.00 4.33 168 LEU B CA 1
ATOM 3068 C C . LEU B 1 171 ? 18.830 13.248 26.291 1.00 4.97 168 LEU B C 1
ATOM 3069 O O . LEU B 1 171 ? 19.174 12.070 26.193 1.00 4.43 168 LEU B O 1
ATOM 3074 N N . PRO B 1 172 ? 17.971 13.637 27.244 1.00 3.89 169 PRO B N 1
ATOM 3075 C CA . PRO B 1 172 ? 17.444 12.613 28.152 1.00 3.68 169 PRO B CA 1
ATOM 3076 C C . PRO B 1 172 ? 16.721 11.461 27.438 1.00 3.96 169 PRO B C 1
ATOM 3077 O O . PRO B 1 172 ? 16.803 10.315 27.895 1.00 5.47 169 PRO B O 1
ATOM 3081 N N . LEU B 1 173 ? 16.002 11.747 26.349 1.00 2.97 170 LEU B N 1
ATOM 3082 C CA . LEU B 1 173 ? 15.339 10.679 25.605 1.00 4.09 170 LEU B CA 1
ATOM 3083 C C . LEU B 1 173 ? 16.348 9.656 25.050 1.00 2.30 170 LEU B C 1
ATOM 3084 O O . LEU B 1 173 ? 16.101 8.449 25.095 1.00 3.22 170 LEU B O 1
ATOM 3089 N N . VAL B 1 174 ? 17.494 10.140 24.566 1.00 3.38 171 VAL B N 1
ATOM 3090 C CA . VAL B 1 174 ? 18.538 9.231 24.088 1.00 3.04 171 VAL B CA 1
ATOM 3091 C C . VAL B 1 174 ? 18.927 8.254 25.215 1.00 2.07 171 VAL B C 1
ATOM 3092 O O . VAL B 1 174 ? 18.966 7.030 25.006 1.00 4.17 171 VAL B O 1
ATOM 3096 N N . LYS B 1 175 ? 19.185 8.792 26.396 1.00 3.15 172 LYS B N 1
ATOM 3097 C CA . LYS B 1 175 ? 19.640 7.955 27.497 1.00 3.17 172 LYS B CA 1
ATOM 3098 C C . LYS B 1 175 ? 18.553 7.000 27.953 1.00 3.02 172 LYS B C 1
ATOM 3099 O O . LYS B 1 175 ? 18.817 5.813 28.175 1.00 4.71 172 LYS B O 1
ATOM 3105 N N . ALA B 1 176 ? 17.327 7.503 28.089 1.00 2.88 173 ALA B N 1
ATOM 3106 C CA . ALA B 1 176 ? 16.241 6.621 28.526 1.00 4.45 173 ALA B CA 1
ATOM 3107 C C . ALA B 1 176 ? 16.014 5.461 27.549 1.00 3.72 173 ALA B C 1
ATOM 3108 O O . ALA B 1 176 ? 15.860 4.303 27.962 1.00 6.13 173 ALA B O 1
ATOM 3110 N N . LEU B 1 177 ? 15.965 5.755 26.246 1.00 3.79 174 LEU B N 1
ATOM 3111 C CA . LEU B 1 177 ? 15.747 4.700 25.265 1.00 4.34 174 LEU B CA 1
ATOM 3112 C C . LEU B 1 177 ? 16.929 3.738 25.241 1.00 3.03 174 LEU B C 1
ATOM 3113 O O . LEU B 1 177 ? 16.761 2.499 25.181 1.00 5.21 174 LEU B O 1
ATOM 3118 N N . HIS B 1 178 ? 18.140 4.279 25.303 1.00 3.49 175 HIS B N 1
ATOM 3119 C CA . HIS B 1 178 ? 19.288 3.403 25.320 1.00 4.38 175 HIS B CA 1
ATOM 3120 C C . HIS B 1 178 ? 19.278 2.439 26.517 1.00 5.54 175 HIS B C 1
ATOM 3121 O O . HIS B 1 178 ? 19.584 1.242 26.384 1.00 5.09 175 HIS B O 1
ATOM 3128 N N . ASP B 1 179 ? 18.961 2.967 27.691 1.00 4.43 176 ASP B N 1
ATOM 3129 C CA . ASP B 1 179 ? 19.020 2.147 28.889 1.00 6.97 176 ASP B CA 1
ATOM 3130 C C . ASP B 1 179 ? 17.957 1.055 28.829 1.00 8.61 176 ASP B C 1
ATOM 3131 O O . ASP B 1 179 ? 18.134 -0.015 29.427 1.00 10.58 176 ASP B O 1
ATOM 3136 N N . ALA B 1 180 ? 16.849 1.330 28.132 1.00 5.45 177 ALA B N 1
ATOM 3137 C CA . ALA B 1 180 ? 15.792 0.331 27.968 1.00 8.08 177 ALA B CA 1
ATOM 3138 C C . ALA B 1 180 ? 16.112 -0.716 26.901 1.00 9.54 177 ALA B C 1
ATOM 3139 O O . ALA B 1 180 ? 15.286 -1.586 26.616 1.00 15.16 177 ALA B O 1
ATOM 3141 N N . GLY B 1 181 ? 17.293 -0.632 26.306 1.00 6.10 178 GLY B N 1
ATOM 3142 C CA . GLY B 1 181 ? 17.750 -1.641 25.346 1.00 8.99 178 GLY B CA 1
ATOM 3143 C C . GLY B 1 181 ? 17.615 -1.266 23.877 1.00 10.96 178 GLY B C 1
ATOM 3144 O O . GLY B 1 181 ? 17.917 -2.075 22.994 1.00 11.55 178 GLY B O 1
ATOM 3145 N N . CYS B 1 182 ? 17.208 -0.030 23.604 1.00 5.67 179 CYS B N 1
ATOM 3146 C CA . CYS B 1 182 ? 17.082 0.403 22.209 1.00 4.75 179 CYS B CA 1
ATOM 3147 C C . CYS B 1 182 ? 18.416 0.763 21.565 1.00 5.47 179 CYS B C 1
ATOM 3148 O O . CYS B 1 182 ? 19.345 1.239 22.237 1.00 7.36 179 CYS B O 1
ATOM 3151 N N . ARG B 1 183 ? 18.499 0.521 20.253 1.00 5.34 180 ARG B N 1
ATOM 3152 C CA A ARG B 1 183 ? 19.604 1.005 19.436 0.50 3.53 180 ARG B CA 1
ATOM 3153 C CA B ARG B 1 183 ? 19.609 1.013 19.443 0.50 3.70 180 ARG B CA 1
ATOM 3154 C C . ARG B 1 183 ? 19.170 2.378 18.946 1.00 5.00 180 ARG B C 1
ATOM 3155 O O . ARG B 1 183 ? 18.348 2.475 18.051 1.00 5.04 180 ARG B O 1
ATOM 3170 N N . VAL B 1 184 ? 19.727 3.427 19.532 1.00 4.02 181 VAL B N 1
ATOM 3171 C CA . VAL B 1 184 ? 19.220 4.780 19.341 1.00 4.37 181 VAL B CA 1
ATOM 3172 C C . VAL B 1 184 ? 20.060 5.587 18.369 1.00 3.12 181 VAL B C 1
ATOM 3173 O O . VAL B 1 184 ? 21.291 5.676 18.498 1.00 3.60 181 VAL B O 1
ATOM 3177 N N . ILE B 1 185 ? 19.406 6.200 17.391 1.00 2.71 182 ILE B N 1
ATOM 3178 C CA . ILE B 1 185 ? 20.075 7.225 16.603 1.00 2.00 182 ILE B CA 1
ATOM 3179 C C . ILE B 1 185 ? 19.492 8.550 17.103 1.00 3.46 182 ILE B C 1
ATOM 3180 O O . ILE B 1 185 ? 18.295 8.802 17.025 1.00 3.91 182 ILE B O 1
ATOM 3185 N N . ALA B 1 186 ? 20.369 9.377 17.646 1.00 2.96 183 ALA B N 1
ATOM 3186 C CA . ALA B 1 186 ? 19.960 10.687 18.130 1.00 2.29 183 ALA B CA 1
ATOM 3187 C C . ALA B 1 186 ? 19.792 11.583 16.917 1.00 4.56 183 ALA B C 1
ATOM 3188 O O . ALA B 1 186 ? 20.685 11.671 16.090 1.00 4.13 183 ALA B O 1
ATOM 3190 N N . GLU B 1 187 ? 18.665 12.282 16.822 1.00 2.02 184 GLU B N 1
ATOM 3191 C CA . GLU B 1 187 ? 18.388 13.106 15.651 1.00 3.34 184 GLU B CA 1
ATOM 3192 C C . GLU B 1 187 ? 17.453 14.239 16.068 1.00 3.03 184 GLU B C 1
ATOM 3193 O O . GLU B 1 187 ? 16.406 13.992 16.664 1.00 4.01 184 GLU B O 1
ATOM 3199 N N . GLY B 1 188 ? 17.827 15.465 15.707 1.00 2.03 185 GLY B N 1
ATOM 3200 C CA . GLY B 1 188 ? 17.006 16.643 15.982 1.00 3.27 185 GLY B CA 1
ATOM 3201 C C . GLY B 1 188 ? 17.802 17.671 16.767 1.00 2.00 185 GLY B C 1
ATOM 3202 O O . GLY B 1 188 ? 18.033 17.504 17.978 1.00 3.87 185 GLY B O 1
ATOM 3203 N N . ARG B 1 189 ? 18.219 18.726 16.069 1.00 4.39 186 ARG B N 1
ATOM 3204 C CA . ARG B 1 189 ? 18.828 19.900 16.701 1.00 5.45 186 ARG B CA 1
ATOM 3205 C C . ARG B 1 189 ? 20.226 19.692 17.263 1.00 4.69 186 ARG B C 1
ATOM 3206 O O . ARG B 1 189 ? 20.654 20.421 18.170 1.00 5.89 186 ARG B O 1
ATOM 3214 N N . TYR B 1 190 ? 20.943 18.713 16.703 1.00 3.52 187 TYR B N 1
ATOM 3215 C CA . TYR B 1 190 ? 22.351 18.509 17.086 1.00 2.77 187 TYR B CA 1
ATOM 3216 C C . TYR B 1 190 ? 23.198 19.481 16.302 1.00 4.66 187 TYR B C 1
ATOM 3217 O O . TYR B 1 190 ? 23.970 19.102 15.400 1.00 6.27 187 TYR B O 1
ATOM 3226 N N . ASN B 1 191 ? 23.068 20.761 16.664 1.00 4.96 188 ASN B N 1
ATOM 3227 C CA . ASN B 1 191 ? 23.556 21.842 15.815 1.00 3.97 188 ASN B CA 1
ATOM 3228 C C . ASN B 1 191 ? 25.013 22.212 16.024 1.00 6.96 188 ASN B C 1
ATOM 3229 O O . ASN B 1 191 ? 25.509 23.068 15.314 1.00 7.75 188 ASN B O 1
ATOM 3234 N N . SER B 1 192 ? 25.672 21.551 16.981 1.00 5.00 189 SER B N 1
ATOM 3235 C CA . SER B 1 192 ? 27.108 21.687 17.179 1.00 5.65 189 SER B CA 1
ATOM 3236 C C . SER B 1 192 ? 27.715 20.314 17.367 1.00 4.92 189 SER B C 1
ATOM 3237 O O . SER B 1 192 ? 27.045 19.393 17.835 1.00 6.13 189 SER B O 1
ATOM 3240 N N . PRO B 1 193 ? 29.006 20.178 17.029 1.00 4.42 190 PRO B N 1
ATOM 3241 C CA . PRO B 1 193 ? 29.710 18.934 17.355 1.00 3.65 190 PRO B CA 1
ATOM 3242 C C . PRO B 1 193 ? 29.626 18.577 18.844 1.00 4.63 190 PRO B C 1
ATOM 3243 O O . PRO B 1 193 ? 29.468 17.408 19.203 1.00 4.98 190 PRO B O 1
ATOM 3247 N N . ALA B 1 194 ? 29.728 19.564 19.739 1.00 4.19 191 ALA B N 1
ATOM 3248 C CA . ALA B 1 194 ? 29.627 19.281 21.155 1.00 5.86 191 ALA B CA 1
ATOM 3249 C C . ALA B 1 194 ? 28.312 18.598 21.553 1.00 3.33 191 ALA B C 1
ATOM 3250 O O . ALA B 1 194 ? 28.285 17.711 22.405 1.00 6.67 191 ALA B O 1
ATOM 3252 N N . LEU B 1 195 ? 27.210 19.037 20.953 1.00 4.69 192 LEU B N 1
ATOM 3253 C CA . LEU B 1 195 ? 25.923 18.442 21.262 1.00 5.94 192 LEU B CA 1
ATOM 3254 C C . LEU B 1 195 ? 25.873 17.014 20.745 1.00 5.07 192 LEU B C 1
ATOM 3255 O O . LEU B 1 195 ? 25.412 16.115 21.440 1.00 4.77 192 LEU B O 1
ATOM 3260 N N . ALA B 1 196 ? 26.382 16.809 19.540 1.00 5.84 193 ALA B N 1
ATOM 3261 C CA . ALA B 1 196 ? 26.473 15.448 18.998 1.00 5.15 193 ALA B CA 1
ATOM 3262 C C . ALA B 1 196 ? 27.292 14.522 19.920 1.00 4.45 193 ALA B C 1
ATOM 3263 O O . ALA B 1 196 ? 26.918 13.354 20.163 1.00 3.92 193 ALA B O 1
ATOM 3265 N N . ALA B 1 197 ? 28.421 15.024 20.417 1.00 4.54 194 ALA B N 1
ATOM 3266 C CA . ALA B 1 197 ? 29.242 14.239 21.343 1.00 5.00 194 ALA B CA 1
ATOM 3267 C C . ALA B 1 197 ? 28.475 13.893 22.603 1.00 4.22 194 ALA B C 1
ATOM 3268 O O . ALA B 1 197 ? 28.593 12.776 23.133 1.00 4.60 194 ALA B O 1
ATOM 3270 N N . GLU B 1 198 ? 27.685 14.838 23.105 1.00 4.47 195 GLU B N 1
ATOM 3271 C CA . GLU B 1 198 ? 26.876 14.521 24.267 1.00 5.60 195 GLU B CA 1
ATOM 3272 C C . GLU B 1 198 ? 25.896 13.366 24.014 1.00 4.50 195 GLU B C 1
ATOM 3273 O O . GLU B 1 198 ? 25.666 12.537 24.885 1.00 4.93 195 GLU B O 1
ATOM 3279 N N . ALA B 1 199 ? 25.331 13.307 22.812 1.00 5.24 196 ALA B N 1
ATOM 3280 C CA . ALA B 1 199 ? 24.438 12.187 22.501 1.00 6.08 196 ALA B CA 1
ATOM 3281 C C . ALA B 1 199 ? 25.173 10.849 22.598 1.00 4.30 196 ALA B C 1
ATOM 3282 O O . ALA B 1 199 ? 24.651 9.889 23.148 1.00 4.70 196 ALA B O 1
ATOM 3284 N N . ILE B 1 200 ? 26.389 10.783 22.051 1.00 3.29 197 ILE B N 1
ATOM 3285 C CA . ILE B 1 200 ? 27.204 9.564 22.214 1.00 3.98 197 ILE B CA 1
ATOM 3286 C C . ILE B 1 200 ? 27.447 9.278 23.697 1.00 4.74 197 ILE B C 1
ATOM 3287 O O . ILE B 1 200 ? 27.311 8.142 24.148 1.00 4.92 197 ILE B O 1
ATOM 3292 N N . ARG B 1 201 ? 27.777 10.309 24.470 1.00 4.22 198 ARG B N 1
ATOM 3293 C CA . ARG B 1 201 ? 28.022 10.107 25.903 1.00 6.26 198 ARG B CA 1
ATOM 3294 C C . ARG B 1 201 ? 26.808 9.507 26.617 1.00 7.42 198 ARG B C 1
ATOM 3295 O O . ARG B 1 201 ? 26.972 8.676 27.516 1.00 9.38 198 ARG B O 1
ATOM 3303 N N A TYR B 1 202 ? 25.608 9.892 26.214 0.50 4.72 199 TYR B N 1
ATOM 3304 N N B TYR B 1 202 ? 25.621 9.944 26.181 0.50 4.29 199 TYR B N 1
ATOM 3305 C CA A TYR B 1 202 ? 24.423 9.373 26.897 0.50 7.06 199 TYR B CA 1
ATOM 3306 C CA B TYR B 1 202 ? 24.310 9.538 26.729 0.50 7.22 199 TYR B CA 1
ATOM 3307 C C A TYR B 1 202 ? 23.870 8.116 26.251 0.50 8.51 199 TYR B C 1
ATOM 3308 C C B TYR B 1 202 ? 23.886 8.137 26.255 0.50 8.31 199 TYR B C 1
ATOM 3309 O O A TYR B 1 202 ? 22.810 7.630 26.638 0.50 8.00 199 TYR B O 1
ATOM 3310 O O B TYR B 1 202 ? 22.926 7.571 26.771 0.50 7.93 199 TYR B O 1
ATOM 3327 N N . GLY B 1 203 ? 24.591 7.578 25.272 1.00 5.72 200 GLY B N 1
ATOM 3328 C CA . GLY B 1 203 ? 24.261 6.247 24.797 1.00 6.63 200 GLY B CA 1
ATOM 3329 C C . GLY B 1 203 ? 23.818 6.106 23.352 1.00 4.13 200 GLY B C 1
ATOM 3330 O O . GLY B 1 203 ? 23.493 4.993 22.929 1.00 7.71 200 GLY B O 1
ATOM 3331 N N . ALA B 1 204 ? 23.838 7.188 22.581 1.00 3.38 201 ALA B N 1
ATOM 3332 C CA . ALA B 1 204 ? 23.458 7.088 21.166 1.00 3.06 201 ALA B CA 1
ATOM 3333 C C . ALA B 1 204 ? 24.383 6.133 20.411 1.00 4.23 201 ALA B C 1
ATOM 3334 O O . ALA B 1 204 ? 25.596 6.097 20.655 1.00 4.20 201 ALA B O 1
ATOM 3336 N N . TRP B 1 205 ? 23.790 5.344 19.533 1.00 3.62 202 TRP B N 1
ATOM 3337 C CA . TRP B 1 205 ? 24.541 4.490 18.615 1.00 2.05 202 TRP B CA 1
ATOM 3338 C C . TRP B 1 205 ? 25.186 5.335 17.514 1.00 4.20 202 TRP B C 1
ATOM 3339 O O . TRP B 1 205 ? 26.370 5.141 17.174 1.00 4.15 202 TRP B O 1
ATOM 3350 N N . ALA B 1 206 ? 24.418 6.271 16.964 1.00 3.25 203 ALA B N 1
ATOM 3351 C CA . ALA B 1 206 ? 24.929 7.195 15.955 1.00 2.96 203 ALA B CA 1
ATOM 3352 C C . ALA B 1 206 ? 24.151 8.486 16.076 1.00 3.61 203 ALA B C 1
ATOM 3353 O O . ALA B 1 206 ? 23.140 8.534 16.795 1.00 2.41 203 ALA B O 1
ATOM 3355 N N . VAL B 1 207 ? 24.620 9.536 15.391 1.00 2.00 204 VAL B N 1
ATOM 3356 C CA . VAL B 1 207 ? 23.953 10.849 15.474 1.00 3.57 204 VAL B CA 1
ATOM 3357 C C . VAL B 1 207 ? 23.683 11.337 14.072 1.00 2.51 204 VAL B C 1
ATOM 3358 O O . VAL B 1 207 ? 24.612 11.455 13.260 1.00 3.11 204 VAL B O 1
ATOM 3362 N N . THR B 1 208 ? 22.423 11.676 13.798 1.00 2.90 205 THR B N 1
ATOM 3363 C CA . THR B 1 208 ? 22.082 12.261 12.507 1.00 2.31 205 THR B CA 1
ATOM 3364 C C . THR B 1 208 ? 21.996 13.773 12.635 1.00 2.19 205 THR B C 1
ATOM 3365 O O . THR B 1 208 ? 21.355 14.290 13.562 1.00 4.98 205 THR B O 1
ATOM 3369 N N . VAL B 1 209 ? 22.681 14.469 11.726 1.00 3.72 206 VAL B N 1
ATOM 3370 C CA . VAL B 1 209 ? 22.679 15.928 11.677 1.00 2.56 206 VAL B CA 1
ATOM 3371 C C . VAL B 1 209 ? 22.203 16.346 10.281 1.00 3.50 206 VAL B C 1
ATOM 3372 O O . VAL B 1 209 ? 22.686 15.818 9.257 1.00 3.91 206 VAL B O 1
ATOM 3376 N N . GLY B 1 210 ? 21.243 17.263 10.265 1.00 4.18 207 GLY B N 1
ATOM 3377 C CA . GLY B 1 210 ? 20.673 17.794 9.024 1.00 4.23 207 GLY B CA 1
ATOM 3378 C C . GLY B 1 210 ? 21.022 19.264 8.897 1.00 2.71 207 GLY B C 1
ATOM 3379 O O . GLY B 1 210 ? 21.989 19.624 8.186 1.00 4.76 207 GLY B O 1
ATOM 3380 N N . SER B 1 211 ? 20.224 20.112 9.546 1.00 3.30 208 SER B N 1
ATOM 3381 C CA . SER B 1 211 ? 20.271 21.575 9.295 1.00 3.55 208 SER B CA 1
ATOM 3382 C C . SER B 1 211 ? 21.672 22.161 9.354 1.00 4.17 208 SER B C 1
ATOM 3383 O O . SER B 1 211 ? 22.056 22.939 8.445 1.00 4.55 208 SER B O 1
ATOM 3386 N N . ALA B 1 212 ? 22.459 21.782 10.380 1.00 4.16 209 ALA B N 1
ATOM 3387 C CA . ALA B 1 212 ? 23.783 22.396 10.599 1.00 4.46 209 ALA B CA 1
ATOM 3388 C C . ALA B 1 212 ? 24.819 22.026 9.537 1.00 3.02 209 ALA B C 1
ATOM 3389 O O . ALA B 1 212 ? 25.929 22.563 9.517 1.00 5.49 209 ALA B O 1
ATOM 3391 N N . ILE B 1 213 ? 24.468 21.077 8.662 1.00 3.04 210 ILE B N 1
ATOM 3392 C CA . ILE B 1 213 ? 25.364 20.693 7.577 1.00 3.84 210 ILE B CA 1
ATOM 3393 C C . ILE B 1 213 ? 24.740 21.022 6.219 1.00 4.95 210 ILE B C 1
ATOM 3394 O O . ILE B 1 213 ? 25.409 21.606 5.355 1.00 6.16 210 ILE B O 1
ATOM 3399 N N . THR B 1 214 ? 23.464 20.662 6.037 1.00 4.86 211 THR B N 1
ATOM 3400 C CA . THR B 1 214 ? 22.856 20.705 4.702 1.00 4.69 211 THR B CA 1
ATOM 3401 C C . THR B 1 214 ? 21.691 21.640 4.471 1.00 3.67 211 THR B C 1
ATOM 3402 O O . THR B 1 214 ? 21.049 21.558 3.401 1.00 5.51 211 THR B O 1
ATOM 3406 N N . ARG B 1 215 ? 21.414 22.543 5.413 1.00 2.00 212 ARG B N 1
ATOM 3407 C CA . ARG B 1 215 ? 20.399 23.572 5.187 1.00 2.16 212 ARG B CA 1
ATOM 3408 C C . ARG B 1 215 ? 21.056 24.938 5.273 1.00 3.09 212 ARG B C 1
ATOM 3409 O O . ARG B 1 215 ? 20.969 25.600 6.315 1.00 3.09 212 ARG B O 1
ATOM 3417 N N . LEU B 1 216 ? 21.658 25.377 4.172 1.00 2.67 213 LEU B N 1
ATOM 3418 C CA . LEU B 1 216 ? 22.422 26.620 4.157 1.00 2.00 213 LEU B CA 1
ATOM 3419 C C . LEU B 1 216 ? 21.613 27.785 4.715 1.00 3.67 213 LEU B C 1
ATOM 3420 O O . LEU B 1 216 ? 22.111 28.548 5.554 1.00 3.00 213 LEU B O 1
ATOM 3425 N N . GLU B 1 217 ? 20.362 27.913 4.270 1.00 2.27 214 GLU B N 1
ATOM 3426 C CA . GLU B 1 217 ? 19.555 29.058 4.684 1.00 3.41 214 GLU B CA 1
ATOM 3427 C C . GLU B 1 217 ? 19.264 29.036 6.182 1.00 3.55 214 GLU B C 1
ATOM 3428 O O . GLU B 1 217 ? 19.128 30.096 6.809 1.00 4.39 214 GLU B O 1
ATOM 3434 N N . HIS B 1 218 ? 19.132 27.840 6.744 1.00 3.89 215 HIS B N 1
ATOM 3435 C CA A HIS B 1 218 ? 18.860 27.717 8.181 0.50 3.40 215 HIS B CA 1
ATOM 3436 C CA B HIS B 1 218 ? 18.871 27.686 8.175 0.50 4.27 215 HIS B CA 1
ATOM 3437 C C . HIS B 1 218 ? 20.100 28.107 8.988 1.00 3.93 215 HIS B C 1
ATOM 3438 O O . HIS B 1 218 ? 19.987 28.815 9.988 1.00 3.39 215 HIS B O 1
ATOM 3451 N N . ILE B 1 219 ? 21.284 27.661 8.560 1.00 3.28 216 ILE B N 1
ATOM 3452 C CA . ILE B 1 219 ? 22.523 28.061 9.218 1.00 2.90 216 ILE B CA 1
ATOM 3453 C C . ILE B 1 219 ? 22.652 29.580 9.147 1.00 4.58 216 ILE B C 1
ATOM 3454 O O . ILE B 1 219 ? 22.967 30.258 10.158 1.00 2.93 216 ILE B O 1
ATOM 3459 N N . CYS B 1 220 ? 22.395 30.136 7.963 1.00 2.00 217 CYS B N 1
ATOM 3460 C CA . CYS B 1 220 ? 22.509 31.579 7.796 1.00 2.00 217 CYS B CA 1
ATOM 3461 C C . CYS B 1 220 ? 21.573 32.300 8.751 1.00 2.15 217 CYS B C 1
ATOM 3462 O O . CYS B 1 220 ? 21.938 33.326 9.331 1.00 2.60 217 CYS B O 1
ATOM 3465 N N . GLY B 1 221 ? 20.366 31.743 8.931 1.00 2.45 218 GLY B N 1
ATOM 3466 C CA . GLY B 1 221 ? 19.374 32.362 9.831 1.00 4.39 218 GLY B CA 1
ATOM 3467 C C . GLY B 1 221 ? 19.896 32.379 11.264 1.00 2.85 218 GLY B C 1
ATOM 3468 O O . GLY B 1 221 ? 19.747 33.366 11.984 1.00 2.59 218 GLY B O 1
ATOM 3469 N N . TRP B 1 222 ? 20.524 31.286 11.682 1.00 2.00 219 TRP B N 1
ATOM 3470 C CA . TRP B 1 222 ? 21.145 31.267 13.015 1.00 2.00 219 TRP B CA 1
ATOM 3471 C C . TRP B 1 222 ? 22.197 32.371 13.180 1.00 2.61 219 TRP B C 1
ATOM 3472 O O . TRP B 1 222 ? 22.250 33.060 14.200 1.00 4.30 219 TRP B O 1
ATOM 3483 N N . TYR B 1 223 ? 23.067 32.513 12.185 1.00 2.58 220 TYR B N 1
ATOM 3484 C CA . TYR B 1 223 ? 24.068 33.554 12.241 1.00 2.00 220 TYR B CA 1
ATOM 3485 C C . TYR B 1 223 ? 23.425 34.931 12.282 1.00 2.78 220 TYR B C 1
ATOM 3486 O O . TYR B 1 223 ? 23.798 35.754 13.098 1.00 2.00 220 TYR B O 1
ATOM 3495 N N . ASN B 1 224 ? 22.443 35.174 11.412 1.00 2.00 221 ASN B N 1
ATOM 3496 C CA . ASN B 1 224 ? 21.806 36.482 11.367 1.00 2.00 221 ASN B CA 1
ATOM 3497 C C . ASN B 1 224 ? 21.159 36.823 12.709 1.00 2.13 221 ASN B C 1
ATOM 3498 O O . ASN B 1 224 ? 21.280 37.932 13.188 1.00 3.63 221 ASN B O 1
ATOM 3503 N N . ASP B 1 225 ? 20.484 35.849 13.308 1.00 3.30 222 ASP B N 1
ATOM 3504 C CA . ASP B 1 225 ? 19.802 36.115 14.581 1.00 2.13 222 ASP B CA 1
ATOM 3505 C C . ASP B 1 225 ? 20.836 36.531 15.631 1.00 3.54 222 ASP B C 1
ATOM 3506 O O . ASP B 1 225 ? 20.632 37.487 16.398 1.00 3.09 222 ASP B O 1
ATOM 3511 N N . ALA B 1 226 ? 21.947 35.812 15.673 1.00 2.31 223 ALA B N 1
ATOM 3512 C CA . ALA B 1 226 ? 23.009 36.106 16.624 1.00 2.00 223 ALA B CA 1
ATOM 3513 C C . ALA B 1 226 ? 23.681 37.459 16.343 1.00 2.56 223 ALA B C 1
ATOM 3514 O O . ALA B 1 226 ? 23.974 38.249 17.267 1.00 2.00 223 ALA B O 1
ATOM 3516 N N . LEU B 1 227 ? 23.943 37.733 15.067 1.00 2.00 224 LEU B N 1
ATOM 3517 C CA . LEU B 1 227 ? 24.558 39.017 14.682 1.00 2.60 224 LEU B CA 1
ATOM 3518 C C . LEU B 1 227 ? 23.683 40.212 15.044 1.00 2.00 224 LEU B C 1
ATOM 3519 O O . LEU B 1 227 ? 24.170 41.228 15.556 1.00 2.00 224 LEU B O 1
ATOM 3524 N N . LYS B 1 228 ? 22.396 40.098 14.753 1.00 2.00 225 LYS B N 1
ATOM 3525 C CA . LYS B 1 228 ? 21.439 41.156 15.092 1.00 2.00 225 LYS B CA 1
ATOM 3526 C C . LYS B 1 228 ? 21.359 41.373 16.584 1.00 2.26 225 LYS B C 1
ATOM 3527 O O . LYS B 1 228 ? 21.374 42.500 17.050 1.00 4.60 225 LYS B O 1
ATOM 3533 N N . LYS B 1 229 ? 21.288 40.269 17.330 1.00 2.76 226 LYS B N 1
ATOM 3534 C CA . LYS B 1 229 ? 21.147 40.387 18.780 1.00 4.77 226 LYS B CA 1
ATOM 3535 C C . LYS B 1 229 ? 22.356 41.080 19.409 1.00 4.09 226 LYS B C 1
ATOM 3536 O O . LYS B 1 229 ? 22.224 41.874 20.344 1.00 5.08 226 LYS B O 1
ATOM 3542 N N . ALA B 1 230 ? 23.542 40.792 18.884 1.00 3.10 227 ALA B N 1
ATOM 3543 C CA . ALA B 1 230 ? 24.792 41.344 19.417 1.00 2.29 227 ALA B CA 1
ATOM 3544 C C . ALA B 1 230 ? 24.968 42.826 19.144 1.00 6.16 227 ALA B C 1
ATOM 3545 O O . ALA B 1 230 ? 25.757 43.494 19.832 1.00 10.64 227 ALA B O 1
ATOM 3547 N N . ALA B 1 231 ? 24.281 43.340 18.126 1.00 3.39 228 ALA B N 1
ATOM 3548 C CA . ALA B 1 231 ? 24.348 44.750 17.851 1.00 8.93 228 ALA B CA 1
ATOM 3549 C C . ALA B 1 231 ? 23.464 45.468 18.886 1.00 13.74 228 ALA B C 1
ATOM 3550 O O . ALA B 1 231 ? 22.320 45.070 19.117 1.00 16.32 228 ALA B O 1
ATOM 3552 N N . SER B 1 232 ? 24.027 46.448 19.575 1.00 25.02 229 SER B N 1
ATOM 3553 C CA . SER B 1 232 ? 25.458 46.704 19.557 1.00 30.41 229 SER B CA 1
ATOM 3554 C C . SER B 1 232 ? 25.781 48.003 20.290 1.00 33.95 229 SER B C 1
ATOM 3555 O O . SER B 1 232 ? 25.049 48.993 20.185 1.00 35.76 229 SER B O 1
#

Foldseek 3Di:
DDLVVQLLVLCVVQPFEEEEQQEDPPDPCPDLVNSLCLLVCVVNRHQEYEYEDLSNLCVQVRDDHAYAYWYFDDDPPWPFGTRQDLVRLVSNLVSHHQEYEGAQDPTDGDDHPLVNCVSNVVSVHAYYQYAALVSQVVVVVSPHQEYENVHQPPDPGRDQAFDLQRLLSSQVVPHQYEYEDNCQDPVSLVSSVVSRHSHYYDYCNPNYVVSVVVVVVVVVVVVVD/DPAPLVRVLLVLCVVQVFEEEEQQEDPPPPQPDLVNSLCCLVCVVRRHQEYEYEDLSNLCVPPVDDHAYAYWYFDPDPQWNFGTRQDLVRLVSNLVSHHQEYEGAQEPTGGDDHPLVNCVSNVVSVHAYYQYAALVSQVVVVVSPHQEYENLHQPPDPGRDQAFDQVRLLSSQVVPHAYEYEDNCQDVVSQVSSVVSRHSHYYDYCNPNHVVSVVVVVVVVVVVPDD

CATH classification: 3.20.20.70

Radius of gyration: 23.95 Å; Cα contacts (8 Å, |Δi|>4): 1068; chains: 2; bounding box: 64×66×45 Å

Organism: Salmonella typhimurium (strain LT2 / SGSC1412 / ATCC 700720) (NCBI:txid99287)

B-factor: mean 10.8, std 10.96, range [2.0, 89.52]